Protein AF-0000000072409009 (afdb_homodimer)

Secondary structure (DSSP, 8-state):
-----EEEEEEE-TT--THHHHHHHHHHTT--GGGEEEEES-TT----HHHHHIIIII--TT-EEEES-GGGT-SSHHHHHHHHHHHHHTT-EEEETTSGGGG----TT-HHHHHHHHHHHHHHHHHHHHHHHHHHHHHHHHHHHHHHHTT---SS---PPPTTHHHHHHHHHTTSS-HHHHHHHHTS-HHHHHHHHH--/-----EEEEEEE-TT--THHHHHHHHHHTT--GGGEEEEES-TT----HHHHHIIIII--TT-EEEES-GGGT-SSHHHHHHHHHHHHHTT-EEEETTSGGGG----TT-HHHHHHHHHHHHHHHHHHHHHHHHHHHHHHHHHHHHHHHTT---SS---PPPTTHHHHHHHHHTTSS-HHHHHHHHTS-HHHHHHHHH--

Structure (mmCIF, N/CA/C/O backbone):
data_AF-0000000072409009-model_v1
#
loop_
_entity.id
_entity.type
_entity.pdbx_description
1 polymer Transposase
#
loop_
_atom_site.group_PDB
_atom_site.id
_atom_site.type_symbol
_atom_site.label_atom_id
_atom_site.label_alt_id
_atom_site.label_comp_id
_atom_site.label_asym_id
_atom_site.label_entity_id
_atom_site.label_seq_id
_atom_site.pdbx_PDB_ins_code
_atom_site.Cartn_x
_atom_site.Cartn_y
_atom_site.Cartn_z
_atom_site.occupancy
_atom_site.B_iso_or_equiv
_atom_site.auth_seq_id
_atom_site.auth_comp_id
_atom_site.auth_asym_id
_atom_site.auth_atom_id
_atom_site.pdbx_PDB_model_num
ATOM 1 N N . MET A 1 1 ? -21.953 -31.859 -5.184 1 42.34 1 MET A N 1
ATOM 2 C CA . MET A 1 1 ? -20.906 -30.953 -5.625 1 42.34 1 MET A CA 1
ATOM 3 C C . MET A 1 1 ? -21.172 -29.531 -5.164 1 42.34 1 MET A C 1
ATOM 5 O O . MET A 1 1 ? -22.156 -28.922 -5.57 1 42.34 1 MET A O 1
ATOM 9 N N . SER A 1 2 ? -21.016 -29.062 -3.92 1 52.38 2 SER A N 1
ATOM 10 C CA . SER A 1 2 ? -21.609 -27.969 -3.17 1 52.38 2 SER A CA 1
ATOM 11 C C . SER A 1 2 ? -21.453 -26.641 -3.904 1 52.38 2 SER A C 1
ATOM 13 O O . SER A 1 2 ? -20.375 -26.344 -4.434 1 52.38 2 SER A O 1
ATOM 15 N N . ASP A 1 3 ? -22.516 -26.094 -4.559 1 74.88 3 ASP A N 1
ATOM 16 C CA . ASP A 1 3 ? -22.688 -25.031 -5.535 1 74.88 3 ASP A CA 1
ATOM 17 C C . ASP A 1 3 ? -22.062 -23.734 -5.035 1 74.88 3 ASP A C 1
ATOM 19 O O . ASP A 1 3 ? -22.469 -23.188 -4.012 1 74.88 3 ASP A O 1
ATOM 23 N N . THR A 1 4 ? -20.766 -23.547 -5.309 1 89.56 4 THR A N 1
ATOM 24 C CA . THR A 1 4 ? -20.094 -22.297 -4.984 1 89.56 4 THR A CA 1
ATOM 25 C C . THR A 1 4 ? -20.734 -21.125 -5.719 1 89.56 4 THR A C 1
ATOM 27 O O . THR A 1 4 ? -21.219 -21.281 -6.844 1 89.56 4 THR A O 1
ATOM 30 N N . ARG A 1 5 ? -21.016 -20.047 -4.957 1 95.44 5 ARG A N 1
ATOM 31 C CA . ARG A 1 5 ? -21.672 -18.875 -5.508 1 95.44 5 ARG A CA 1
ATOM 32 C C . ARG A 1 5 ? -20.719 -17.672 -5.539 1 95.44 5 ARG A C 1
ATOM 34 O O . ARG A 1 5 ? -19.719 -17.656 -4.82 1 95.44 5 ARG A O 1
ATOM 41 N N . THR A 1 6 ? -21.047 -16.781 -6.484 1 97.19 6 THR A N 1
ATOM 42 C CA . THR A 1 6 ? -20.312 -15.516 -6.574 1 97.19 6 THR A CA 1
ATOM 43 C C . THR A 1 6 ? -21.188 -14.352 -6.121 1 97.19 6 THR A C 1
ATOM 45 O O . THR A 1 6 ? -22.328 -14.211 -6.57 1 97.19 6 THR A O 1
ATOM 48 N N . TYR A 1 7 ? -20.703 -13.602 -5.215 1 98.31 7 TYR A N 1
ATOM 49 C CA . TYR A 1 7 ? -21.375 -12.398 -4.734 1 98.31 7 TYR A CA 1
ATOM 50 C C . TYR A 1 7 ? -20.531 -11.156 -5.035 1 98.31 7 TYR A C 1
ATOM 52 O O . TYR A 1 7 ? -19.328 -11.258 -5.281 1 98.31 7 TYR A O 1
ATOM 60 N N . TYR A 1 8 ? -21.188 -10.023 -5.059 1 98.56 8 TYR A N 1
ATOM 61 C CA . TYR A 1 8 ? -20.562 -8.734 -5.379 1 98.56 8 TYR A CA 1
ATOM 62 C C . TYR A 1 8 ? -20.844 -7.711 -4.289 1 98.56 8 TYR A C 1
ATOM 64 O O . TYR A 1 8 ? -21.969 -7.633 -3.777 1 98.56 8 TYR A O 1
ATOM 72 N N . TYR A 1 9 ? -19.844 -6.98 -3.949 1 97.88 9 TYR A N 1
ATOM 73 C CA . TYR A 1 9 ? -20.016 -5.965 -2.916 1 97.88 9 TYR A CA 1
ATOM 74 C C . TYR A 1 9 ? -19.625 -4.586 -3.432 1 97.88 9 TYR A C 1
ATOM 76 O O . TYR A 1 9 ? -18.516 -4.406 -3.945 1 97.88 9 TYR A O 1
ATOM 84 N N . ALA A 1 10 ? -20.531 -3.637 -3.309 1 96.5 10 ALA A N 1
ATOM 85 C CA . ALA A 1 10 ? -20.312 -2.244 -3.684 1 96.5 10 ALA A CA 1
ATOM 86 C C . ALA A 1 10 ? -20.547 -1.311 -2.498 1 96.5 10 ALA A C 1
ATOM 88 O O . ALA A 1 10 ? -21.469 -1.511 -1.716 1 96.5 10 ALA A O 1
ATOM 89 N N . ARG A 1 11 ? -19.594 -0.348 -2.379 1 94.12 11 ARG A N 1
ATOM 90 C CA . ARG A 1 11 ? -19.719 0.631 -1.304 1 94.12 11 ARG A CA 1
ATOM 91 C C . ARG A 1 11 ? -19.484 2.045 -1.82 1 94.12 11 ARG A C 1
ATOM 93 O O . ARG A 1 11 ? -18.594 2.27 -2.637 1 94.12 11 ARG A O 1
ATOM 100 N N . VAL A 1 12 ? -20.297 2.963 -1.394 1 89.88 12 VAL A N 1
ATOM 101 C CA . VAL A 1 12 ? -20.078 4.375 -1.694 1 89.88 12 VAL A CA 1
ATOM 102 C C . VAL A 1 12 ? -20.297 5.211 -0.433 1 89.88 12 VAL A C 1
ATOM 104 O O . VAL A 1 12 ? -20.922 4.758 0.521 1 89.88 12 VAL A O 1
ATOM 107 N N . SER A 1 13 ? -19.531 6.262 -0.473 1 82.19 13 SER A N 1
ATOM 108 C CA . SER A 1 13 ? -19.797 7.191 0.623 1 82.19 13 SER A CA 1
ATOM 109 C C . SER A 1 13 ? -21.188 7.82 0.489 1 82.19 13 SER A C 1
ATOM 111 O O . SER A 1 13 ? -21.797 7.762 -0.579 1 82.19 13 SER A O 1
ATOM 113 N N . SER A 1 14 ? -21.703 8.328 1.546 1 70 14 SER A N 1
ATOM 114 C CA . SER A 1 14 ? -23.016 8.945 1.565 1 70 14 SER A CA 1
ATOM 115 C C . SER A 1 14 ? -23.125 10.07 0.542 1 70 14 SER A C 1
ATOM 117 O O . SER A 1 14 ? -24.203 10.352 0.022 1 70 14 SER A O 1
ATOM 119 N N . ARG A 1 15 ? -21.984 10.602 0.215 1 66.62 15 ARG A N 1
ATOM 120 C CA . ARG A 1 15 ? -22.047 11.766 -0.664 1 66.62 15 ARG A CA 1
ATOM 121 C C . ARG A 1 15 ? -21.625 11.406 -2.084 1 66.62 15 ARG A C 1
ATOM 123 O O . ARG A 1 15 ? -21.703 12.234 -2.992 1 66.62 15 ARG A O 1
ATOM 130 N N . ASP A 1 16 ? -21.219 10.203 -2.246 1 64.38 16 ASP A N 1
ATOM 131 C CA . ASP A 1 16 ? -20.578 9.812 -3.5 1 64.38 16 ASP A CA 1
ATOM 132 C C . ASP A 1 16 ? -21.562 9.07 -4.406 1 64.38 16 ASP A C 1
ATOM 134 O O . ASP A 1 16 ? -22.344 8.242 -3.936 1 64.38 16 ASP A O 1
ATOM 138 N N . GLN A 1 17 ? -21.625 9.5 -5.652 1 63.03 17 GLN A N 1
ATOM 139 C CA . GLN A 1 17 ? -22.531 8.945 -6.656 1 63.03 17 GLN A CA 1
ATOM 140 C C . GLN A 1 17 ? -21.844 7.84 -7.457 1 63.03 17 GLN A C 1
ATOM 142 O O . GLN A 1 17 ? -22.406 7.344 -8.438 1 63.03 17 GLN A O 1
ATOM 147 N N . ASN A 1 18 ? -20.828 7.332 -6.973 1 77.38 18 ASN A N 1
ATOM 148 C CA . ASN A 1 18 ? -20.047 6.414 -7.785 1 77.38 18 ASN A CA 1
ATOM 149 C C . ASN A 1 18 ? -20.547 4.977 -7.656 1 77.38 18 ASN A C 1
ATOM 151 O O . ASN A 1 18 ? -19.875 4.039 -8.086 1 77.38 18 ASN A O 1
ATOM 155 N N . LEU A 1 19 ? -21.781 4.797 -7.234 1 87.88 19 LEU A N 1
ATOM 156 C CA . LEU A 1 19 ? -22.297 3.441 -7.078 1 87.88 19 LEU A CA 1
ATOM 157 C C . LEU A 1 19 ? -22.625 2.826 -8.438 1 87.88 19 LEU A C 1
ATOM 159 O O . LEU A 1 19 ? -22.391 1.639 -8.656 1 87.88 19 LEU A O 1
ATOM 163 N N . ALA A 1 20 ? -23.109 3.615 -9.336 1 89.88 20 ALA A N 1
ATOM 164 C CA . ALA A 1 20 ? -23.562 3.16 -10.648 1 89.88 20 ALA A CA 1
ATOM 165 C C . ALA A 1 20 ? -22.422 2.508 -11.422 1 89.88 20 ALA A C 1
ATOM 167 O O . ALA A 1 20 ? -22.609 1.483 -12.078 1 89.88 20 ALA A O 1
ATOM 168 N N . ARG A 1 21 ? -21.312 3.066 -11.352 1 91.69 21 ARG A N 1
ATOM 169 C CA . ARG A 1 21 ? -20.141 2.537 -12.062 1 91.69 21 ARG A CA 1
ATOM 170 C C . ARG A 1 21 ? -19.766 1.156 -11.539 1 91.69 21 ARG A C 1
ATOM 172 O O . ARG A 1 21 ? -19.406 0.268 -12.312 1 91.69 21 ARG A O 1
ATOM 179 N N . GLN A 1 22 ? -19.859 0.946 -10.258 1 95.62 22 GLN A N 1
ATOM 180 C CA . GLN A 1 22 ? -19.547 -0.35 -9.664 1 95.62 22 GLN A CA 1
ATOM 181 C C . GLN A 1 22 ? -20.562 -1.409 -10.102 1 95.62 22 GLN A C 1
ATOM 183 O O . GLN A 1 22 ? -20.172 -2.516 -10.484 1 95.62 22 GLN A O 1
ATOM 188 N N . LEU A 1 23 ? -21.812 -0.995 -10.109 1 95.38 23 LEU A N 1
ATOM 189 C CA . LEU A 1 23 ? -22.875 -1.921 -10.477 1 95.38 23 LEU A CA 1
ATOM 190 C C . LEU A 1 23 ? -22.75 -2.336 -11.938 1 95.38 23 LEU A C 1
ATOM 192 O O . LEU A 1 23 ? -22.938 -3.508 -12.273 1 95.38 23 LEU A O 1
ATOM 196 N N . GLU A 1 24 ? -22.438 -1.396 -12.734 1 95.06 24 GLU A N 1
ATOM 197 C CA . GLU A 1 24 ? -22.266 -1.69 -14.156 1 95.06 24 GLU A CA 1
ATOM 198 C C . GLU A 1 24 ? -21.109 -2.662 -14.375 1 95.06 24 GLU A C 1
ATOM 200 O O . GLU A 1 24 ? -21.203 -3.584 -15.188 1 95.06 24 GLU A O 1
ATOM 205 N N . ALA A 1 25 ? -20.047 -2.441 -13.695 1 96.12 25 ALA A N 1
ATOM 206 C CA . ALA A 1 25 ? -18.891 -3.328 -13.797 1 96.12 25 ALA A CA 1
ATOM 207 C C . ALA A 1 25 ? -19.25 -4.758 -13.406 1 96.12 25 ALA A C 1
ATOM 209 O O . ALA A 1 25 ? -18.797 -5.715 -14.031 1 96.12 25 ALA A O 1
ATOM 210 N N . PHE A 1 26 ? -20.109 -4.895 -12.375 1 97.81 26 PHE A N 1
ATOM 211 C CA . PHE A 1 26 ? -20.516 -6.211 -11.914 1 97.81 26 PHE A CA 1
ATOM 212 C C . PHE A 1 26 ? -21.438 -6.875 -12.93 1 97.81 26 PHE A C 1
ATOM 214 O O . PHE A 1 26 ? -21.344 -8.078 -13.172 1 97.81 26 PHE A O 1
ATOM 221 N N . ARG A 1 27 ? -22.281 -6.105 -13.516 1 96.44 27 ARG A N 1
ATOM 222 C CA . ARG A 1 27 ? -23.203 -6.633 -14.516 1 96.44 27 ARG A CA 1
ATOM 223 C C . ARG A 1 27 ? -22.453 -7.203 -15.711 1 96.44 27 ARG A C 1
ATOM 225 O O . ARG A 1 27 ? -22.828 -8.234 -16.266 1 96.44 27 ARG A O 1
ATOM 232 N N . VAL A 1 28 ? -21.422 -6.516 -16.109 1 96.44 28 VAL A N 1
ATOM 233 C CA . VAL A 1 28 ? -20.594 -6.965 -17.219 1 96.44 28 VAL A CA 1
ATOM 234 C C . VAL A 1 28 ? -20 -8.336 -16.906 1 96.44 28 VAL A C 1
ATOM 236 O O . VAL A 1 28 ? -19.812 -9.156 -17.812 1 96.44 28 VAL A O 1
ATOM 239 N N . LEU A 1 29 ? -19.844 -8.586 -15.617 1 96.31 29 LEU A N 1
ATOM 240 C CA . LEU A 1 29 ? -19.281 -9.859 -15.188 1 96.31 29 LEU A CA 1
ATOM 241 C C . LEU A 1 29 ? -20.375 -10.914 -15.047 1 96.31 29 LEU A C 1
ATOM 243 O O . LEU A 1 29 ? -20.094 -12.055 -14.68 1 96.31 29 LEU A O 1
ATOM 247 N N . GLY A 1 30 ? -21.625 -10.5 -15.211 1 95.94 30 GLY A N 1
ATOM 248 C CA . GLY A 1 30 ? -22.719 -11.453 -15.18 1 95.94 30 GLY A CA 1
ATOM 249 C C . GLY A 1 30 ? -23.469 -11.461 -13.859 1 95.94 30 GLY A C 1
ATOM 250 O O . GLY A 1 30 ? -24.219 -12.391 -13.578 1 95.94 30 GLY A O 1
ATOM 251 N N . ALA A 1 31 ? -23.188 -10.492 -13.086 1 96.62 31 ALA A N 1
ATOM 252 C CA . ALA A 1 31 ? -23.844 -10.438 -11.781 1 96.62 31 ALA A CA 1
ATOM 253 C C . ALA A 1 31 ? -25.344 -10.211 -11.922 1 96.62 31 ALA A C 1
ATOM 255 O O . ALA A 1 31 ? -25.781 -9.406 -12.75 1 96.62 31 ALA A O 1
ATOM 256 N N . ASP A 1 32 ? -26.125 -10.883 -11.133 1 94.75 32 ASP A N 1
ATOM 257 C CA . ASP A 1 32 ? -27.547 -10.562 -11.008 1 94.75 32 ASP A CA 1
ATOM 258 C C . ASP A 1 32 ? -27.797 -9.672 -9.789 1 94.75 32 ASP A C 1
ATOM 260 O O . ASP A 1 32 ? -26.984 -9.609 -8.875 1 94.75 32 ASP A O 1
ATOM 264 N N . GLU A 1 33 ? -28.891 -9.07 -9.797 1 92.56 33 GLU A N 1
ATOM 265 C CA . GLU A 1 33 ? -29.219 -8.094 -8.766 1 92.56 33 GLU A CA 1
ATOM 266 C C . GLU A 1 33 ? -29.219 -8.727 -7.379 1 92.56 33 GLU A C 1
ATOM 268 O O . GLU A 1 33 ? -28.828 -8.094 -6.398 1 92.56 33 GLU A O 1
ATOM 273 N N . ARG A 1 34 ? -29.594 -9.938 -7.309 1 94.12 34 ARG A N 1
ATOM 274 C CA . ARG A 1 34 ? -29.719 -10.617 -6.023 1 94.12 34 ARG A CA 1
ATOM 275 C C . ARG A 1 34 ? -28.359 -10.961 -5.449 1 94.12 34 ARG A C 1
ATOM 277 O O . ARG A 1 34 ? -28.219 -11.172 -4.242 1 94.12 34 ARG A O 1
ATOM 284 N N . SER A 1 35 ? -27.375 -10.961 -6.273 1 97.06 35 SER A N 1
ATOM 285 C CA . SER A 1 35 ? -26.047 -11.344 -5.832 1 97.06 35 SER A CA 1
ATOM 286 C C . SER A 1 35 ? -25.203 -10.117 -5.48 1 97.06 35 SER A C 1
ATOM 288 O O . SER A 1 35 ? -24.062 -10.242 -5.039 1 97.06 35 SER A O 1
ATOM 290 N N . ILE A 1 36 ? -25.766 -8.961 -5.695 1 97.81 36 ILE A N 1
ATOM 291 C CA . ILE A 1 36 ? -25.047 -7.723 -5.422 1 97.81 36 ILE A CA 1
ATOM 292 C C . ILE A 1 36 ? -25.484 -7.156 -4.074 1 97.81 36 ILE A C 1
ATOM 294 O O . ILE A 1 36 ? -26.672 -6.926 -3.848 1 97.81 36 ILE A O 1
ATOM 298 N N . ILE A 1 37 ? -24.578 -6.969 -3.172 1 97.5 37 ILE A N 1
ATOM 299 C CA . ILE A 1 37 ? -24.812 -6.355 -1.867 1 97.5 37 ILE A CA 1
ATOM 300 C C . ILE A 1 37 ? -24.172 -4.965 -1.832 1 97.5 37 ILE A C 1
ATOM 302 O O . ILE A 1 37 ? -23.031 -4.785 -2.26 1 97.5 37 ILE A O 1
ATOM 306 N N . THR A 1 38 ? -24.875 -3.965 -1.331 1 95.19 38 THR A N 1
ATOM 307 C CA . THR A 1 38 ? -24.406 -2.586 -1.374 1 95.19 38 THR A CA 1
ATOM 308 C C . THR A 1 38 ? -24.469 -1.948 0.012 1 95.19 38 THR A C 1
ATOM 310 O O . THR A 1 38 ? -25.266 -2.365 0.857 1 95.19 38 THR A O 1
ATOM 313 N N . ASP A 1 39 ? -23.531 -1.019 0.25 1 94.81 39 ASP A N 1
ATOM 314 C CA . ASP A 1 39 ? -23.562 -0.147 1.421 1 94.81 39 ASP A CA 1
ATOM 315 C C . ASP A 1 39 ? -23.297 1.306 1.03 1 94.81 39 ASP A C 1
ATOM 317 O O . ASP A 1 39 ? -22.5 1.579 0.128 1 94.81 39 ASP A O 1
ATOM 321 N N . ARG A 1 40 ? -24 2.178 1.682 1 91.25 40 ARG A N 1
ATOM 322 C CA . ARG A 1 40 ? -23.734 3.609 1.575 1 91.25 40 ARG A CA 1
ATOM 323 C C . ARG A 1 40 ? -23.141 4.152 2.869 1 91.25 40 ARG A C 1
ATOM 325 O O . ARG A 1 40 ? -23.844 4.738 3.688 1 91.25 40 ARG A O 1
ATOM 332 N N . GLU A 1 41 ? -21.891 3.879 3.062 1 87.12 41 GLU A N 1
ATOM 333 C CA . GLU A 1 41 ? -21.156 4.215 4.277 1 87.12 41 GLU A CA 1
ATOM 334 C C . GLU A 1 41 ? -19.719 4.613 3.965 1 87.12 41 GLU A C 1
ATOM 336 O O . GLU A 1 41 ? -19.203 4.293 2.895 1 87.12 41 GLU A O 1
ATOM 341 N N . SER A 1 42 ? -19.141 5.301 4.906 1 81.69 42 SER A N 1
ATOM 342 C CA . SER A 1 42 ? -17.75 5.691 4.754 1 81.69 42 SER A CA 1
ATOM 343 C C . SER A 1 42 ? -16.828 4.477 4.824 1 81.69 42 SER A C 1
ATOM 345 O O . SER A 1 42 ? -17.156 3.473 5.457 1 81.69 42 SER A O 1
ATOM 347 N N . GLY A 1 43 ? -15.68 4.566 4.18 1 78.81 43 GLY A N 1
ATOM 348 C CA . GLY A 1 43 ? -14.68 3.514 4.195 1 78.81 43 GLY A CA 1
ATOM 349 C C . GLY A 1 43 ? -13.992 3.363 5.539 1 78.81 43 GLY A C 1
ATOM 350 O O . GLY A 1 43 ? -13.266 2.393 5.766 1 78.81 43 GLY A O 1
ATOM 351 N N . LYS A 1 44 ? -14.227 4.281 6.383 1 80.94 44 LYS A N 1
ATOM 352 C CA . LYS A 1 44 ? -13.656 4.203 7.723 1 80.94 44 LYS A CA 1
ATOM 353 C C . LYS A 1 44 ? -14.477 3.279 8.617 1 80.94 44 LYS A C 1
ATOM 355 O O . LYS A 1 44 ? -13.969 2.73 9.594 1 80.94 44 LYS A O 1
ATOM 360 N N . ASP A 1 45 ? -15.711 3.096 8.242 1 80.94 45 ASP A N 1
ATOM 361 C CA . ASP A 1 45 ? -16.641 2.289 9.031 1 80.94 45 ASP A CA 1
ATOM 362 C C . ASP A 1 45 ? -16.703 0.855 8.508 1 80.94 45 ASP A C 1
ATOM 364 O O . ASP A 1 45 ? -17.047 0.624 7.352 1 80.94 45 ASP A O 1
ATOM 368 N N . LEU A 1 46 ? -16.375 -0.15 9.359 1 85.75 46 LEU A N 1
ATOM 369 C CA . LEU A 1 46 ? -16.422 -1.54 8.922 1 85.75 46 LEU A CA 1
ATOM 370 C C . LEU A 1 46 ? -17.75 -2.188 9.336 1 85.75 46 LEU A C 1
ATOM 372 O O . LEU A 1 46 ? -18.078 -3.281 8.883 1 85.75 46 LEU A O 1
ATOM 376 N N . ASN A 1 47 ? -18.406 -1.502 10.188 1 90.38 47 ASN A N 1
ATOM 377 C CA . ASN A 1 47 ? -19.703 -2.023 10.617 1 90.38 47 ASN A CA 1
ATOM 378 C C . ASN A 1 47 ? -20.828 -1.558 9.703 1 90.38 47 ASN A C 1
ATOM 380 O O . ASN A 1 47 ? -21.688 -0.781 10.117 1 90.38 47 ASN A O 1
ATOM 384 N N . ARG A 1 48 ? -20.906 -2.094 8.586 1 94.19 48 ARG A N 1
ATOM 385 C CA . ARG A 1 48 ? -21.891 -1.782 7.551 1 94.19 48 ARG A CA 1
ATOM 386 C C . ARG A 1 48 ? -22.875 -2.928 7.371 1 94.19 48 ARG A C 1
ATOM 388 O O . ARG A 1 48 ? -22.484 -4.09 7.27 1 94.19 48 ARG A O 1
ATOM 395 N N . PRO A 1 49 ? -24.109 -2.668 7.281 1 94.62 49 PRO A N 1
ATOM 396 C CA . PRO A 1 49 ? -25.125 -3.721 7.273 1 94.62 49 PRO A CA 1
ATOM 397 C C . PRO A 1 49 ? -24.938 -4.727 6.141 1 94.62 49 PRO A C 1
ATOM 399 O O . PRO A 1 49 ? -24.953 -5.938 6.375 1 94.62 49 PRO A O 1
ATOM 402 N N . GLY A 1 50 ? -24.781 -4.262 4.938 1 96.12 50 GLY A N 1
ATOM 403 C CA . GLY A 1 50 ? -24.594 -5.156 3.805 1 96.12 50 GLY A CA 1
ATOM 404 C C . GLY A 1 50 ? -23.344 -6.004 3.918 1 96.12 50 GLY A C 1
ATOM 405 O O . GLY A 1 50 ? -23.375 -7.215 3.688 1 96.12 50 GLY A O 1
ATOM 406 N N . TYR A 1 51 ? -22.281 -5.406 4.285 1 97.31 51 TYR A N 1
ATOM 407 C CA . 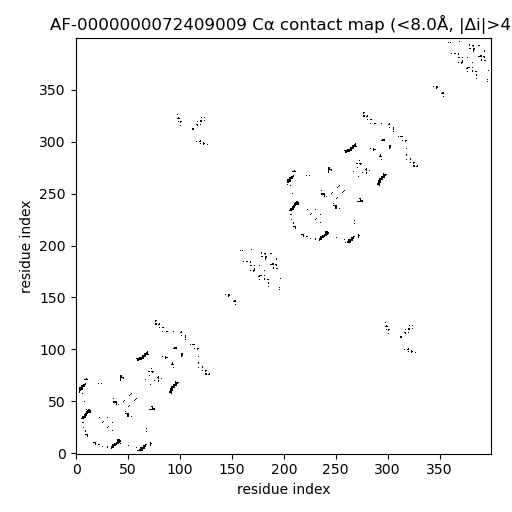TYR A 1 51 ? -21.016 -6.094 4.434 1 97.31 51 TYR A CA 1
ATOM 408 C C . TYR A 1 51 ? -21.062 -7.125 5.551 1 97.31 51 TYR A C 1
ATOM 410 O O . TYR A 1 51 ? -20.594 -8.25 5.395 1 97.31 51 TYR A O 1
ATOM 418 N N . MET A 1 52 ? -21.672 -6.738 6.656 1 96.56 52 MET A N 1
ATOM 419 C CA . MET A 1 52 ? -21.812 -7.656 7.781 1 96.56 52 MET A CA 1
ATOM 420 C C . MET A 1 52 ? -22.703 -8.836 7.41 1 96.56 52 MET A C 1
ATOM 422 O O . MET A 1 52 ? -22.453 -9.969 7.82 1 96.56 52 MET A O 1
ATOM 426 N N . ALA A 1 53 ? -23.797 -8.594 6.688 1 96.81 53 ALA A N 1
ATOM 427 C CA . ALA A 1 53 ? -24.672 -9.68 6.219 1 96.81 53 ALA A CA 1
ATOM 428 C C . ALA A 1 53 ? -23.891 -10.656 5.34 1 96.81 53 ALA A C 1
ATOM 430 O O . ALA A 1 53 ? -24.078 -11.867 5.445 1 96.81 53 ALA A O 1
ATOM 431 N N . LEU A 1 54 ? -23.047 -10.086 4.477 1 97 54 LEU A N 1
ATOM 432 C CA . LEU A 1 54 ? -22.203 -10.914 3.615 1 97 54 LEU A CA 1
ATOM 433 C C . LEU A 1 54 ? -21.328 -11.836 4.441 1 97 54 LEU A C 1
ATOM 435 O O . LEU A 1 54 ? -21.312 -13.055 4.223 1 97 54 LEU A O 1
ATOM 439 N N . LYS A 1 55 ? -20.625 -11.312 5.367 1 96.62 55 LYS A N 1
ATOM 440 C CA . LYS A 1 55 ? -19.625 -12.047 6.148 1 96.62 55 LYS A CA 1
ATOM 441 C C . LYS A 1 55 ? -20.297 -13.055 7.078 1 96.62 55 LYS A C 1
ATOM 443 O O . LYS A 1 55 ? -19.828 -14.188 7.211 1 96.62 55 LYS A O 1
ATOM 448 N N . ASN A 1 56 ? -21.422 -12.688 7.656 1 95.75 56 ASN A N 1
ATOM 449 C CA . ASN A 1 56 ? -21.969 -13.461 8.766 1 95.75 56 ASN A CA 1
ATOM 450 C C . ASN A 1 56 ? -23.047 -14.43 8.297 1 95.75 56 ASN A C 1
ATOM 452 O O . ASN A 1 56 ? -23.328 -15.422 8.969 1 95.75 56 ASN A O 1
ATOM 456 N N . THR A 1 57 ? -23.672 -14.125 7.152 1 95.81 57 THR A N 1
ATOM 457 C CA . THR A 1 57 ? -24.875 -14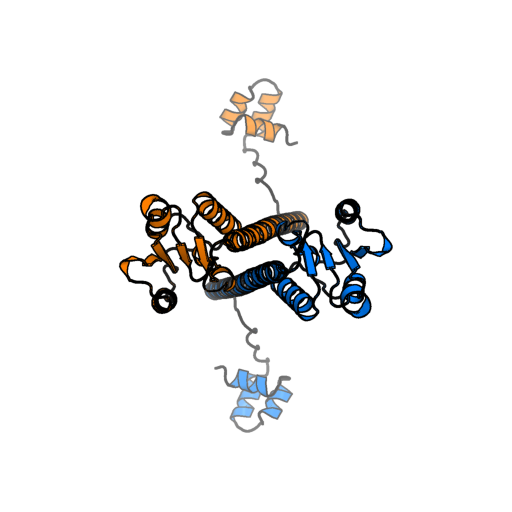.891 6.848 1 95.81 57 THR A CA 1
ATOM 458 C C . THR A 1 57 ? -24.812 -15.445 5.426 1 95.81 57 THR A C 1
ATOM 460 O O . THR A 1 57 ? -25.297 -16.547 5.164 1 95.81 57 THR A O 1
ATOM 463 N N . ILE A 1 58 ? -24.219 -14.789 4.52 1 96.75 58 ILE A N 1
ATOM 464 C CA . ILE A 1 58 ? -24.406 -15.086 3.104 1 96.75 58 ILE A CA 1
ATOM 465 C C . ILE A 1 58 ? -23.281 -15.969 2.596 1 96.75 58 ILE A C 1
ATOM 467 O O . ILE A 1 58 ? -23.516 -17.047 2.047 1 96.75 58 ILE A O 1
ATOM 471 N N . LEU A 1 59 ? -22.078 -15.555 2.828 1 97.69 59 LEU A N 1
ATOM 472 C CA . LEU A 1 59 ? -20.922 -16.234 2.258 1 97.69 59 LEU A CA 1
ATOM 473 C C . LEU A 1 59 ? -20.688 -17.578 2.932 1 97.69 59 LEU A C 1
ATOM 475 O O . LEU A 1 59 ? -20.828 -17.703 4.148 1 97.69 59 LEU A O 1
ATOM 479 N N . ARG A 1 60 ? -20.297 -18.547 2.135 1 97.06 60 ARG A N 1
ATOM 480 C CA . ARG A 1 60 ? -19.922 -19.891 2.572 1 97.06 60 ARG A CA 1
ATOM 481 C C . ARG A 1 60 ? -18.562 -20.297 2.012 1 97.06 60 ARG A C 1
ATOM 483 O O . ARG A 1 60 ? -18.125 -19.75 1 1 97.06 60 ARG A O 1
ATOM 490 N N . PRO A 1 61 ? -17.938 -21.25 2.762 1 96.19 61 PRO A N 1
ATOM 491 C CA . PRO A 1 61 ? -16.672 -21.719 2.215 1 96.19 61 PRO A CA 1
ATOM 492 C C . PRO A 1 61 ? -16.766 -22.141 0.75 1 96.19 61 PRO A C 1
ATOM 494 O O . PRO A 1 61 ? -17.703 -22.844 0.371 1 96.19 61 PRO A O 1
ATOM 497 N N . GLY A 1 62 ? -15.859 -21.641 -0.011 1 93.69 62 GLY A N 1
ATOM 498 C CA . GLY A 1 62 ? -15.852 -21.969 -1.429 1 93.69 62 GLY A CA 1
ATOM 499 C C . GLY A 1 62 ? -16.438 -20.875 -2.293 1 93.69 62 GLY A C 1
ATOM 500 O O . GLY A 1 62 ? -16.234 -20.859 -3.51 1 93.69 62 GLY A O 1
ATOM 501 N N . ASP A 1 63 ? -17.188 -19.906 -1.708 1 96.94 63 ASP A N 1
ATOM 502 C CA . ASP A 1 63 ? -17.797 -18.797 -2.445 1 96.94 63 ASP A CA 1
ATOM 503 C C . ASP A 1 63 ? -16.734 -17.797 -2.891 1 96.94 63 ASP A C 1
ATOM 505 O O . ASP A 1 63 ? -15.594 -17.828 -2.424 1 96.94 63 ASP A O 1
ATOM 509 N N . THR A 1 64 ? -17.125 -16.953 -3.883 1 96.56 64 THR A N 1
ATOM 510 C CA . THR A 1 64 ? -16.281 -15.867 -4.387 1 96.56 64 THR A CA 1
ATOM 511 C C . THR A 1 64 ? -16.922 -14.516 -4.109 1 96.56 64 THR A C 1
ATOM 513 O O . THR A 1 64 ? -18.141 -14.344 -4.289 1 96.56 64 THR A O 1
ATOM 516 N N . LEU A 1 65 ? -16.188 -13.656 -3.592 1 98.12 65 LEU A N 1
ATOM 517 C CA . LEU A 1 65 ? -16.594 -12.266 -3.434 1 98.12 65 LEU A CA 1
ATOM 518 C C . LEU A 1 65 ? -15.836 -11.359 -4.402 1 98.12 65 LEU A C 1
ATOM 520 O O . LEU A 1 65 ? -14.609 -11.43 -4.488 1 98.12 65 LE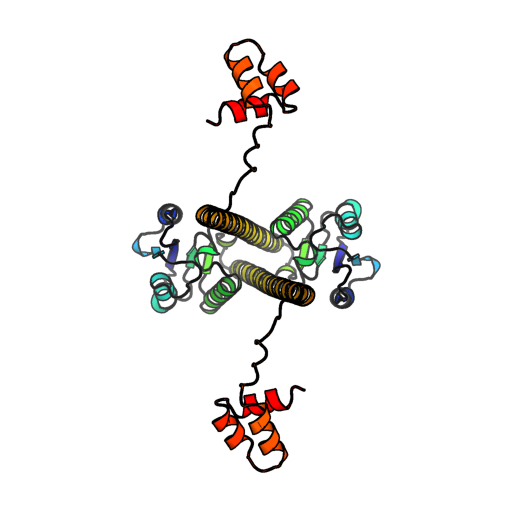U A O 1
ATOM 524 N N . VAL A 1 66 ? -16.594 -10.539 -5.125 1 98.38 66 VAL A N 1
ATOM 525 C CA . VAL A 1 66 ? -16.016 -9.617 -6.09 1 98.38 66 VAL A CA 1
ATOM 526 C C . VAL A 1 66 ? -16.203 -8.172 -5.613 1 98.38 66 VAL A C 1
ATOM 528 O O . VAL A 1 66 ? -17.312 -7.785 -5.227 1 98.38 66 VAL A O 1
ATOM 531 N N . ILE A 1 67 ? -15.164 -7.426 -5.625 1 97.88 67 ILE A N 1
ATOM 532 C CA . ILE A 1 67 ? -15.211 -5.988 -5.363 1 97.88 67 ILE A CA 1
ATOM 533 C C . ILE A 1 67 ? -14.5 -5.238 -6.484 1 97.88 67 ILE A C 1
ATOM 535 O O . ILE A 1 67 ? -13.75 -5.832 -7.258 1 97.88 67 ILE A O 1
ATOM 539 N N . THR A 1 68 ? -14.766 -3.939 -6.559 1 96.31 68 THR A N 1
ATOM 540 C CA . THR A 1 68 ? -14.141 -3.184 -7.645 1 96.31 68 THR A CA 1
ATOM 541 C C . THR A 1 68 ? -12.711 -2.791 -7.281 1 96.31 68 THR A C 1
ATOM 543 O O . THR A 1 68 ? -11.852 -2.688 -8.156 1 96.31 68 THR A O 1
ATOM 546 N N . SER A 1 69 ? -12.523 -2.508 -5.938 1 95.5 69 SER A N 1
ATOM 547 C CA . SER A 1 69 ? -11.227 -2.082 -5.43 1 95.5 69 SER A CA 1
ATOM 548 C C . SER A 1 69 ? -11.102 -2.34 -3.932 1 95.5 69 SER A C 1
ATOM 550 O O . SER A 1 69 ? -12.109 -2.516 -3.244 1 95.5 69 SER A O 1
ATOM 552 N N . LEU A 1 70 ? -9.883 -2.385 -3.451 1 94.88 70 LEU A N 1
ATOM 553 C CA . LEU A 1 70 ? -9.625 -2.68 -2.045 1 94.88 70 LEU A CA 1
ATOM 554 C C . LEU A 1 70 ? -10.25 -1.619 -1.146 1 94.88 70 LEU A C 1
ATOM 556 O O . LEU A 1 70 ? -10.711 -1.927 -0.042 1 94.88 70 LEU A O 1
ATOM 560 N N . ASP A 1 71 ? -10.289 -0.426 -1.66 1 91.31 71 ASP A N 1
ATOM 561 C CA . ASP A 1 71 ? -10.812 0.661 -0.839 1 91.31 71 ASP A CA 1
ATOM 562 C C . ASP A 1 71 ? -12.32 0.506 -0.618 1 91.31 71 ASP A C 1
ATOM 564 O O . ASP A 1 71 ? -12.898 1.193 0.223 1 91.31 71 ASP A O 1
ATOM 568 N N . ARG A 1 72 ? -12.945 -0.395 -1.315 1 93.31 72 ARG A N 1
ATOM 569 C CA . ARG A 1 72 ? -14.344 -0.699 -1.038 1 93.31 72 ARG A CA 1
ATOM 570 C C . ARG A 1 72 ? -14.492 -1.43 0.292 1 93.31 72 ARG A C 1
ATOM 572 O O . ARG A 1 72 ? -15.562 -1.404 0.905 1 93.31 72 ARG A O 1
ATOM 579 N N . LEU A 1 73 ? -13.461 -2.049 0.748 1 94.62 73 LEU A N 1
ATOM 580 C CA . LEU A 1 73 ? -13.469 -2.709 2.049 1 94.62 73 LEU A CA 1
ATOM 581 C C . LEU A 1 73 ? -13.156 -1.72 3.164 1 94.62 73 LEU A C 1
ATOM 583 O O . LEU A 1 73 ? -13.836 -1.699 4.191 1 94.62 73 LEU A O 1
ATOM 587 N N . SER A 1 74 ? -12.078 -0.94 2.932 1 92.56 74 SER A N 1
ATOM 588 C CA . SER A 1 74 ? -11.656 0.032 3.936 1 92.56 74 SER A CA 1
ATOM 589 C C . SER A 1 74 ? -10.656 1.023 3.357 1 92.56 74 SER A C 1
ATOM 591 O O . SER A 1 74 ? -9.953 0.712 2.396 1 92.56 74 SER A O 1
ATOM 593 N N . ARG A 1 75 ? -10.586 2.18 3.941 1 86.38 75 ARG A N 1
ATOM 594 C CA . ARG A 1 75 ? -9.555 3.152 3.588 1 86.38 75 ARG A CA 1
ATOM 595 C C . ARG A 1 75 ? -8.25 2.857 4.316 1 86.38 75 ARG A C 1
ATOM 597 O O . ARG A 1 75 ? -7.191 3.365 3.936 1 86.38 75 ARG A O 1
ATOM 604 N N . ARG A 1 76 ? -8.367 2.057 5.367 1 90.56 76 ARG A N 1
ATOM 605 C CA . ARG A 1 76 ? -7.191 1.726 6.172 1 90.56 76 ARG A CA 1
ATOM 606 C C . ARG A 1 76 ? -6.586 0.395 5.738 1 90.56 76 ARG A C 1
ATOM 608 O O . ARG A 1 76 ? -7.277 -0.625 5.703 1 90.56 76 ARG A O 1
ATOM 615 N N . LYS A 1 77 ? -5.277 0.463 5.539 1 92.75 77 LYS A N 1
ATOM 616 C CA . LYS A 1 77 ? -4.574 -0.721 5.055 1 92.75 77 LYS A CA 1
ATOM 617 C C . LYS A 1 77 ? -4.652 -1.859 6.066 1 92.75 77 LYS A C 1
ATOM 619 O O . LYS A 1 77 ? -4.84 -3.02 5.691 1 92.75 77 LYS A O 1
ATOM 624 N N . ALA A 1 78 ? -4.484 -1.531 7.332 1 92.56 78 ALA A N 1
ATOM 625 C CA . ALA A 1 78 ? -4.543 -2.539 8.391 1 92.56 78 ALA A CA 1
ATOM 626 C C . ALA A 1 78 ? -5.902 -3.236 8.406 1 92.56 78 ALA A C 1
ATOM 628 O O . ALA A 1 78 ? -5.98 -4.449 8.609 1 92.56 78 ALA A O 1
ATOM 629 N N . ASP A 1 79 ? -6.914 -2.477 8.227 1 94.69 79 ASP A N 1
ATOM 630 C CA . ASP A 1 79 ? -8.258 -3.045 8.18 1 94.69 79 ASP A CA 1
ATOM 631 C C . ASP A 1 79 ? -8.422 -3.969 6.973 1 94.69 79 ASP A C 1
ATOM 633 O O . ASP A 1 79 ? -8.984 -5.059 7.09 1 94.69 79 ASP A O 1
ATOM 637 N N . ILE A 1 80 ? -7.953 -3.539 5.812 1 96.12 80 ILE A N 1
ATOM 638 C CA . ILE A 1 80 ? -8.039 -4.348 4.602 1 96.12 80 ILE A CA 1
ATOM 639 C C . ILE A 1 80 ? -7.316 -5.68 4.82 1 96.12 80 ILE A C 1
ATOM 641 O O . ILE A 1 80 ? -7.844 -6.738 4.477 1 96.12 80 ILE A O 1
ATOM 645 N N . GLU A 1 81 ? -6.137 -5.598 5.367 1 95.5 81 GLU A N 1
ATOM 646 C CA . GLU A 1 81 ? -5.363 -6.801 5.664 1 95.5 81 GLU A CA 1
ATOM 647 C C . GLU A 1 81 ? -6.16 -7.77 6.535 1 95.5 81 GLU A C 1
ATOM 649 O O . GLU A 1 81 ? -6.223 -8.961 6.246 1 95.5 81 GLU A O 1
ATOM 654 N N . THR A 1 82 ? -6.758 -7.242 7.574 1 95.69 82 THR A N 1
ATOM 655 C CA . THR A 1 82 ? -7.555 -8.047 8.492 1 95.69 82 THR A CA 1
ATOM 656 C C . THR A 1 82 ? -8.703 -8.727 7.758 1 95.69 82 THR A C 1
ATOM 658 O O . THR A 1 82 ? -8.969 -9.914 7.965 1 95.69 82 THR A O 1
ATOM 661 N N . GLU A 1 83 ? -9.367 -7.992 6.906 1 96.69 83 GLU A N 1
ATOM 662 C CA . GLU A 1 83 ? -10.477 -8.547 6.133 1 96.69 83 GLU A CA 1
ATOM 663 C C . GLU A 1 83 ? -9.992 -9.648 5.191 1 96.69 83 GLU A C 1
ATOM 665 O O . GLU A 1 83 ? -10.633 -10.688 5.062 1 96.69 83 GLU A O 1
ATOM 670 N N . LEU A 1 84 ? -8.898 -9.414 4.531 1 96.88 84 LEU A N 1
ATOM 671 C CA . LEU A 1 84 ? -8.359 -10.406 3.604 1 96.88 84 LEU A CA 1
ATOM 672 C C . LEU A 1 84 ? -7.98 -11.688 4.34 1 96.88 84 LEU A C 1
ATOM 674 O O . LEU A 1 84 ? -8.203 -12.789 3.832 1 96.88 84 LEU A O 1
ATOM 678 N N . LEU A 1 85 ? -7.383 -11.523 5.488 1 96.56 85 LEU A N 1
ATOM 679 C CA . LEU A 1 85 ? -7.051 -12.68 6.312 1 96.56 85 LEU A CA 1
ATOM 680 C C . LEU A 1 85 ? -8.305 -13.453 6.699 1 96.56 85 LEU A C 1
ATOM 682 O O . LEU A 1 85 ? -8.32 -14.688 6.668 1 96.56 85 LEU A O 1
ATOM 686 N N . TRP A 1 86 ? -9.312 -12.734 7.066 1 96.81 86 TRP A N 1
ATOM 687 C CA . TRP A 1 86 ? -10.586 -13.359 7.418 1 96.81 86 TRP A CA 1
ATOM 688 C C . TRP A 1 86 ? -11.133 -14.172 6.246 1 96.81 86 TRP A C 1
ATOM 690 O O . TRP A 1 86 ? -11.516 -15.328 6.414 1 96.81 86 TRP A O 1
ATOM 700 N N . PHE A 1 87 ? -11.172 -13.609 5 1 97.12 87 PHE A N 1
ATOM 701 C CA . PHE A 1 87 ? -11.664 -14.305 3.816 1 97.12 87 PHE A CA 1
ATOM 702 C C . PHE A 1 87 ? -10.867 -15.578 3.564 1 97.12 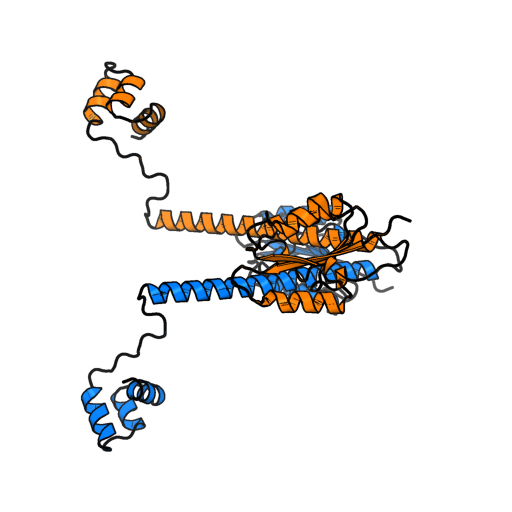87 PHE A C 1
ATOM 704 O O . PHE A 1 87 ? -11.438 -16.625 3.232 1 97.12 87 PHE A O 1
ATOM 711 N N . ARG A 1 88 ? -9.57 -15.438 3.689 1 95.69 88 ARG A N 1
ATOM 712 C CA . ARG A 1 88 ? -8.711 -16.609 3.508 1 95.69 88 ARG A CA 1
ATOM 713 C C . ARG A 1 88 ? -9.062 -17.703 4.5 1 95.69 88 ARG A C 1
ATOM 715 O O . ARG A 1 88 ? -9.219 -18.875 4.117 1 95.69 88 ARG A O 1
ATOM 722 N N . GLU A 1 89 ? -9.211 -17.359 5.766 1 96.19 89 GLU A N 1
ATOM 723 C CA . GLU A 1 89 ? -9.531 -18.312 6.82 1 96.19 89 GLU A CA 1
ATOM 724 C C . GLU A 1 89 ? -10.883 -18.969 6.582 1 96.19 89 GLU A C 1
ATOM 726 O O . GLU A 1 89 ? -11.086 -20.141 6.938 1 96.19 89 GLU A O 1
ATOM 731 N N . GLN A 1 90 ? -11.789 -18.297 6 1 96.5 90 GLN A N 1
ATOM 732 C CA . GLN A 1 90 ? -13.141 -18.797 5.738 1 96.5 90 GLN A CA 1
ATOM 733 C C . GLN A 1 90 ? -13.211 -19.484 4.375 1 96.5 90 GLN A C 1
ATOM 735 O O . GLN A 1 90 ? -14.281 -19.906 3.947 1 96.5 90 GLN A O 1
ATOM 740 N N . HIS A 1 91 ? -12.117 -19.516 3.693 1 95 91 HIS A N 1
ATOM 741 C CA . HIS A 1 91 ? -12.016 -20.141 2.381 1 95 91 HIS A CA 1
ATOM 742 C C . HIS A 1 91 ? -12.914 -19.453 1.365 1 95 91 HIS A C 1
ATOM 744 O O . HIS A 1 91 ? -13.625 -20.109 0.607 1 95 91 HIS A O 1
ATOM 750 N N . ILE A 1 92 ? -12.945 -18.156 1.414 1 96.25 92 ILE A N 1
ATOM 751 C CA . ILE A 1 92 ? -13.648 -17.328 0.446 1 96.25 92 ILE A CA 1
ATOM 752 C C . ILE A 1 92 ? -12.648 -16.734 -0.55 1 96.25 92 ILE A C 1
ATOM 754 O O . ILE A 1 92 ? -11.633 -16.156 -0.154 1 96.25 92 ILE A O 1
ATOM 758 N N . ARG A 1 93 ? -12.898 -16.891 -1.801 1 94.94 93 ARG A N 1
ATOM 759 C CA . ARG A 1 93 ? -12.047 -16.297 -2.826 1 94.94 93 ARG A CA 1
ATOM 760 C C . ARG A 1 93 ? -12.422 -14.836 -3.062 1 94.94 93 ARG A C 1
ATOM 762 O O . ARG A 1 93 ? -13.602 -14.508 -3.229 1 94.94 93 ARG A O 1
ATOM 769 N N . LEU A 1 94 ? -11.453 -14.031 -3.037 1 96.69 94 LEU A N 1
ATOM 770 C CA . LEU A 1 94 ? -11.672 -12.617 -3.297 1 96.69 94 LEU A CA 1
ATOM 771 C C . LEU A 1 94 ? -11.148 -12.227 -4.676 1 96.69 94 LEU A C 1
ATOM 773 O O . LEU A 1 94 ? -9.992 -12.5 -5.004 1 96.69 94 LEU A O 1
ATOM 777 N N . LYS A 1 95 ? -12 -11.656 -5.457 1 97.25 95 LYS A N 1
ATOM 778 C CA . LYS A 1 95 ? -11.641 -11.078 -6.75 1 97.25 95 LYS A CA 1
ATOM 779 C C . LYS A 1 95 ? -11.812 -9.562 -6.746 1 97.25 95 LYS A C 1
ATOM 781 O O . LYS A 1 95 ? -12.812 -9.055 -6.23 1 97.25 95 LYS A O 1
ATOM 786 N N . ILE A 1 96 ? -10.844 -8.93 -7.27 1 97.69 96 ILE A N 1
ATOM 787 C CA . ILE A 1 96 ? -10.82 -7.469 -7.242 1 97.69 96 ILE A CA 1
ATOM 788 C C . ILE A 1 96 ? -10.648 -6.93 -8.664 1 97.69 96 ILE A C 1
ATOM 790 O O . ILE A 1 96 ? -9.633 -7.184 -9.305 1 97.69 96 ILE A O 1
ATOM 794 N N . LEU A 1 97 ? -11.508 -6.125 -9.156 1 96.75 97 LEU A N 1
ATOM 795 C CA . LEU A 1 97 ? -11.555 -5.719 -10.562 1 96.75 97 LEU A CA 1
ATOM 796 C C . LEU A 1 97 ? -10.312 -4.914 -10.93 1 96.75 97 LEU A C 1
ATOM 798 O O . LEU A 1 97 ? -9.75 -5.09 -12.016 1 96.75 97 LEU A O 1
ATOM 802 N N . ASP A 1 98 ? -9.82 -4.09 -10 1 95.19 98 ASP A N 1
ATOM 803 C CA . ASP A 1 98 ? -8.688 -3.24 -10.359 1 95.19 98 ASP A CA 1
ATOM 804 C C . ASP A 1 98 ? -7.363 -3.943 -10.078 1 95.19 98 ASP A C 1
ATOM 806 O O . ASP A 1 98 ? -6.297 -3.334 -10.18 1 95.19 98 ASP A O 1
ATOM 810 N N . LEU A 1 99 ? -7.418 -5.141 -9.656 1 96.44 99 LEU A N 1
ATOM 811 C CA . LEU A 1 99 ? -6.289 -6.059 -9.57 1 96.44 99 LEU A CA 1
ATOM 812 C C . LEU A 1 99 ? -6.508 -7.273 -10.469 1 96.44 99 LEU A C 1
ATOM 814 O O . LEU A 1 99 ? -6.832 -8.359 -9.977 1 96.44 99 LEU A O 1
ATOM 818 N N . PRO A 1 100 ? -6.25 -7.133 -11.688 1 94.56 100 PRO A N 1
ATOM 819 C CA . PRO A 1 100 ? -6.625 -8.133 -12.695 1 94.56 100 PRO A CA 1
ATOM 820 C C . PRO A 1 100 ? -6.059 -9.516 -12.391 1 94.56 100 PRO A C 1
ATOM 822 O O . PRO A 1 100 ? -6.672 -10.523 -12.734 1 94.56 100 PRO A O 1
ATOM 825 N N . THR A 1 101 ? -4.938 -9.555 -11.758 1 93.75 101 THR A N 1
ATOM 826 C CA . THR A 1 101 ? -4.34 -10.844 -11.43 1 93.75 101 THR A CA 1
ATOM 827 C C . THR A 1 101 ? -5.273 -11.664 -10.547 1 93.75 101 THR A C 1
ATOM 829 O O . THR A 1 101 ? -5.305 -12.898 -10.641 1 93.75 101 THR A O 1
ATOM 832 N N . THR A 1 102 ? -6.07 -11.047 -9.742 1 94.88 102 THR A N 1
ATOM 833 C CA . THR A 1 102 ? -7 -11.742 -8.859 1 94.88 102 THR A CA 1
ATOM 834 C C . THR A 1 102 ? -8.188 -12.297 -9.648 1 94.88 102 THR A C 1
ATOM 836 O O . THR A 1 102 ? -8.914 -13.156 -9.156 1 94.88 102 THR A O 1
ATOM 839 N N . MET A 1 103 ? -8.359 -11.789 -10.867 1 94.69 103 MET A N 1
ATOM 840 C CA . MET A 1 103 ? -9.516 -12.156 -11.68 1 94.69 103 MET A CA 1
ATOM 841 C C . MET A 1 103 ? -9.227 -13.422 -12.477 1 94.69 103 MET A C 1
ATOM 843 O O . MET A 1 103 ? -10.141 -14 -13.086 1 94.69 103 MET A O 1
ATOM 847 N N . THR A 1 104 ? -8.031 -13.859 -12.414 1 91.25 104 THR A N 1
ATOM 848 C CA . THR A 1 104 ? -7.613 -15.008 -13.203 1 91.25 104 THR A CA 1
ATOM 849 C C . THR A 1 104 ? -8.18 -16.297 -12.617 1 91.25 104 THR A C 1
ATOM 851 O O . THR A 1 104 ? -8.148 -16.5 -11.406 1 91.25 104 THR A O 1
ATOM 854 N N . ASP A 1 105 ? -8.719 -17.078 -13.469 1 88.62 105 ASP A N 1
ATOM 855 C CA . ASP A 1 105 ? -9.133 -18.422 -13.07 1 88.62 105 ASP A CA 1
ATOM 856 C C . ASP A 1 105 ? -8.031 -19.438 -13.336 1 88.62 105 ASP A C 1
ATOM 858 O O . ASP A 1 105 ? -7.297 -19.328 -14.32 1 88.62 105 ASP A O 1
ATOM 862 N N . PHE A 1 106 ? -7.914 -20.297 -12.477 1 85.62 106 PHE A N 1
ATOM 863 C CA . PHE A 1 106 ? -6.871 -21.312 -12.602 1 85.62 106 PHE A CA 1
ATOM 864 C C . PHE A 1 106 ? -7.477 -22.688 -12.805 1 85.62 106 PHE A C 1
ATOM 866 O O . PHE A 1 106 ? -8.539 -23 -12.273 1 85.62 106 PHE A O 1
ATOM 873 N N . PRO A 1 107 ? -6.809 -23.484 -13.703 1 84.75 107 PRO A N 1
ATOM 874 C CA . PRO A 1 107 ? -7.301 -24.859 -13.906 1 84.75 107 PRO A CA 1
ATOM 875 C C . PRO A 1 107 ? -7.219 -25.703 -12.641 1 84.75 107 PRO A C 1
ATOM 877 O O . PRO A 1 107 ? -6.551 -25.328 -11.672 1 84.75 107 PRO A O 1
ATOM 880 N N . ALA A 1 108 ? -8.031 -26.797 -12.734 1 84 108 ALA A N 1
ATOM 881 C CA . ALA A 1 108 ? -8.031 -27.734 -11.609 1 84 108 ALA A CA 1
ATOM 882 C C . ALA A 1 108 ? -6.617 -28.172 -11.266 1 84 108 ALA A C 1
ATOM 884 O O . ALA A 1 108 ? -5.812 -28.469 -12.156 1 84 108 ALA A O 1
ATOM 885 N N . GLY A 1 109 ? -6.242 -28.125 -10.023 1 85 109 GLY A N 1
ATOM 886 C CA . GLY A 1 109 ? -4.918 -28.516 -9.57 1 85 109 GLY A CA 1
ATOM 887 C C . GLY A 1 109 ? -3.975 -27.344 -9.383 1 85 109 GLY A C 1
ATOM 888 O O . GLY A 1 109 ? -2.891 -27.5 -8.812 1 85 109 GLY A O 1
ATOM 889 N N . GLN A 1 110 ? -4.371 -26.156 -9.852 1 85.81 110 GLN A N 1
ATOM 890 C CA . GLN A 1 110 ? -3.506 -24.984 -9.734 1 85.81 110 GLN A CA 1
ATOM 891 C C . GLN A 1 110 ? -4.145 -23.906 -8.859 1 85.81 110 GLN A C 1
ATOM 893 O O . GLN A 1 110 ? -3.818 -22.719 -8.977 1 85.81 110 GLN A O 1
ATOM 898 N N . GLU A 1 111 ? -5.035 -24.391 -8.016 1 86.06 111 GLU A N 1
ATOM 899 C CA . GLU A 1 111 ? -5.758 -23.484 -7.137 1 86.06 111 GLU A CA 1
ATOM 900 C C . GLU A 1 111 ? -4.812 -22.812 -6.141 1 86.06 111 GLU A C 1
ATOM 902 O O . GLU A 1 111 ? -5.094 -21.719 -5.637 1 86.06 111 GLU A O 1
ATOM 907 N N . TRP A 1 112 ? -3.668 -23.453 -5.961 1 87.69 112 TRP A N 1
ATOM 908 C CA . TRP A 1 112 ? -2.678 -22.938 -5.016 1 87.69 112 TRP A CA 1
ATOM 909 C C . TRP A 1 112 ? -2.113 -21.609 -5.484 1 87.69 112 TRP A C 1
ATOM 911 O O . TRP A 1 112 ? -1.605 -20.828 -4.68 1 87.69 112 TRP A O 1
ATOM 921 N N . VAL A 1 113 ? -2.236 -21.328 -6.734 1 89.81 113 VAL A N 1
ATOM 922 C CA . VAL A 1 113 ? -1.739 -20.062 -7.277 1 89.81 113 VAL A CA 1
ATOM 923 C C . VAL A 1 113 ? -2.615 -18.906 -6.793 1 89.81 113 VAL A C 1
ATOM 925 O O . VAL A 1 113 ? -2.109 -17.828 -6.469 1 89.81 113 VAL A O 1
ATOM 928 N N . ALA A 1 114 ? -3.898 -19.172 -6.734 1 89.31 114 ALA A N 1
ATOM 929 C CA . ALA A 1 114 ? -4.82 -18.172 -6.207 1 89.31 114 ALA A CA 1
ATOM 930 C C . ALA A 1 114 ? -4.508 -17.844 -4.75 1 89.31 114 ALA A C 1
ATOM 932 O O . ALA A 1 114 ? -4.574 -16.688 -4.332 1 89.31 114 ALA A O 1
ATOM 933 N N . ASP A 1 115 ? -4.152 -18.844 -4.055 1 90.19 115 ASP A N 1
ATOM 934 C CA . ASP A 1 115 ? -3.773 -18.656 -2.656 1 90.19 115 ASP A CA 1
ATOM 935 C C . ASP A 1 115 ? -2.512 -17.797 -2.537 1 90.19 115 ASP A C 1
ATOM 937 O O . ASP A 1 115 ? -2.412 -16.953 -1.647 1 90.19 115 ASP A O 1
ATOM 941 N N . MET A 1 116 ? -1.642 -18.047 -3.398 1 90.5 116 MET A N 1
ATOM 942 C CA . MET A 1 116 ? -0.4 -17.281 -3.398 1 90.5 116 MET A CA 1
ATOM 943 C C . MET A 1 116 ? -0.668 -15.812 -3.717 1 90.5 116 MET A C 1
ATOM 945 O O . MET A 1 116 ? -0.076 -14.922 -3.105 1 90.5 116 MET A O 1
ATOM 949 N N . VAL A 1 117 ? -1.549 -15.609 -4.637 1 92.31 117 VAL A N 1
ATOM 950 C CA . VAL A 1 117 ? -1.932 -14.258 -5.012 1 92.31 117 VAL A CA 1
ATOM 951 C C . VAL A 1 117 ? -2.525 -13.531 -3.805 1 92.31 117 VAL A C 1
ATOM 953 O O . VAL A 1 117 ? -2.133 -12.406 -3.494 1 92.31 117 VAL A O 1
ATOM 956 N N . ASN A 1 118 ? -3.377 -14.18 -3.119 1 91.88 118 ASN A N 1
ATOM 957 C CA . ASN A 1 118 ? -3.984 -13.609 -1.924 1 91.88 118 ASN A CA 1
ATOM 958 C C . ASN A 1 118 ? -2.945 -13.344 -0.838 1 91.88 118 ASN A C 1
ATOM 960 O O . ASN A 1 118 ? -2.988 -12.312 -0.17 1 91.88 118 ASN A O 1
ATOM 964 N N . ASN A 1 119 ? -2.08 -14.234 -0.718 1 93.19 119 ASN A N 1
ATOM 965 C CA . ASN A 1 119 ? -1.042 -14.086 0.296 1 93.19 119 ASN A CA 1
ATOM 966 C C . ASN A 1 119 ? -0.174 -12.859 0.034 1 93.19 119 ASN A C 1
ATOM 968 O O . ASN A 1 119 ? 0.16 -12.117 0.962 1 93.19 119 ASN A O 1
ATOM 972 N N . ILE A 1 120 ? 0.141 -12.703 -1.204 1 94.81 120 ILE A N 1
ATOM 973 C CA . ILE A 1 120 ? 1.025 -11.586 -1.527 1 94.81 120 ILE A CA 1
ATOM 974 C C . ILE A 1 120 ? 0.306 -10.266 -1.265 1 94.81 120 ILE A C 1
ATOM 976 O O . ILE A 1 120 ? 0.915 -9.305 -0.788 1 94.81 120 ILE A O 1
ATOM 980 N N . ILE A 1 121 ? -0.943 -10.195 -1.563 1 96.19 121 ILE A N 1
ATOM 981 C CA . ILE A 1 121 ? -1.706 -8.984 -1.288 1 96.19 121 ILE A CA 1
ATOM 982 C C . ILE A 1 121 ? -1.669 -8.68 0.207 1 96.19 121 ILE A C 1
ATOM 984 O O . ILE A 1 121 ? -1.382 -7.551 0.61 1 96.19 121 ILE A O 1
ATOM 988 N N . ILE A 1 122 ? -1.883 -9.688 1.006 1 95.44 122 ILE A N 1
ATOM 989 C CA . ILE A 1 122 ? -1.896 -9.547 2.459 1 95.44 122 ILE A CA 1
ATOM 990 C C . ILE A 1 122 ? -0.521 -9.094 2.945 1 95.44 122 ILE A C 1
ATOM 992 O O . ILE A 1 122 ? -0.417 -8.18 3.764 1 95.44 122 ILE A O 1
ATOM 996 N N . GLU A 1 123 ? 0.489 -9.711 2.449 1 95.5 123 GLU A N 1
ATOM 997 C CA . GLU A 1 123 ? 1.855 -9.383 2.84 1 95.5 123 GLU A CA 1
ATOM 998 C C . GLU A 1 123 ? 2.188 -7.93 2.492 1 95.5 123 GLU A C 1
ATOM 1000 O O . GLU A 1 123 ? 2.746 -7.203 3.314 1 95.5 123 GLU A O 1
ATOM 1005 N N . VAL A 1 124 ? 1.85 -7.551 1.302 1 95.75 124 VAL A N 1
ATOM 1006 C CA . VAL A 1 124 ? 2.148 -6.199 0.849 1 95.75 124 VAL A CA 1
ATOM 1007 C C . VAL A 1 124 ? 1.39 -5.188 1.706 1 95.75 124 VAL A C 1
ATOM 1009 O O . VAL A 1 124 ? 1.974 -4.219 2.201 1 95.75 124 VAL A O 1
ATOM 1012 N N . LEU A 1 125 ? 0.137 -5.438 1.885 1 94.56 125 LEU A N 1
ATOM 1013 C CA . LEU A 1 125 ? -0.673 -4.551 2.713 1 94.56 125 LEU A CA 1
ATOM 1014 C C . LEU A 1 125 ? -0.127 -4.488 4.137 1 94.56 125 LEU A C 1
ATOM 1016 O O . LEU A 1 125 ? -0.071 -3.412 4.734 1 94.56 125 LEU A O 1
ATOM 1020 N N . GLY A 1 126 ? 0.221 -5.641 4.66 1 93 126 GLY A N 1
ATOM 1021 C CA . GLY A 1 126 ? 0.77 -5.688 6.008 1 93 126 GLY A CA 1
ATOM 1022 C C . GLY A 1 126 ? 2.029 -4.855 6.168 1 93 126 GLY A C 1
ATOM 1023 O O . GLY A 1 126 ? 2.154 -4.086 7.121 1 93 126 GLY A O 1
ATOM 1024 N N . THR A 1 127 ? 2.922 -4.977 5.254 1 92.38 127 THR A N 1
ATOM 1025 C CA . THR A 1 127 ? 4.172 -4.227 5.312 1 92.38 127 THR A CA 1
ATOM 1026 C C . THR A 1 127 ? 3.914 -2.732 5.137 1 92.38 127 THR A C 1
ATOM 1028 O O . THR A 1 127 ? 4.527 -1.906 5.812 1 92.38 127 THR A O 1
ATOM 1031 N N . MET A 1 128 ? 3.016 -2.416 4.238 1 91.69 128 MET A N 1
ATOM 1032 C CA . MET A 1 128 ? 2.686 -1.012 4.004 1 91.69 128 MET A CA 1
ATOM 1033 C C . MET A 1 128 ? 2.055 -0.39 5.246 1 91.69 128 MET A C 1
ATOM 1035 O O . MET A 1 128 ? 2.342 0.76 5.582 1 91.69 128 MET A O 1
ATOM 1039 N N . ALA A 1 129 ? 1.137 -1.105 5.84 1 90.56 129 ALA A N 1
ATOM 1040 C CA . ALA A 1 129 ? 0.5 -0.625 7.062 1 90.56 129 ALA A CA 1
ATOM 1041 C C . ALA A 1 129 ? 1.533 -0.378 8.156 1 90.56 129 ALA A C 1
ATOM 1043 O O . ALA A 1 129 ? 1.467 0.629 8.867 1 90.56 129 ALA A O 1
ATOM 1044 N N . GLU A 1 130 ? 2.42 -1.27 8.297 1 91.12 130 GLU A N 1
ATOM 1045 C CA . GLU A 1 130 ? 3.482 -1.129 9.289 1 91.12 130 GLU A CA 1
ATOM 1046 C C . GLU A 1 130 ? 4.352 0.09 8.992 1 91.12 130 GLU A C 1
ATOM 1048 O O . GLU A 1 130 ? 4.676 0.86 9.898 1 91.12 130 GLU A O 1
ATOM 1053 N N . GLN A 1 131 ? 4.715 0.311 7.785 1 87.56 131 GLN A N 1
ATOM 1054 C CA . GLN A 1 131 ? 5.531 1.452 7.383 1 87.56 131 GLN A CA 1
ATOM 1055 C C . GLN A 1 131 ? 4.797 2.768 7.633 1 87.56 131 GLN A C 1
ATOM 1057 O O . GLN A 1 131 ? 5.406 3.758 8.039 1 87.56 131 GLN A O 1
ATOM 1062 N N . GLU A 1 132 ? 3.582 2.74 7.32 1 87.81 132 GLU A N 1
ATOM 1063 C CA . GLU A 1 132 ? 2.764 3.922 7.574 1 87.81 132 GLU A CA 1
ATOM 1064 C C . GLU A 1 132 ? 2.725 4.258 9.062 1 87.81 132 GLU A C 1
ATOM 1066 O O . GLU A 1 132 ? 2.834 5.426 9.445 1 87.81 132 GLU A O 1
ATOM 1071 N N . ARG A 1 133 ? 2.561 3.291 9.852 1 89.19 133 ARG A N 1
ATOM 1072 C CA . ARG A 1 133 ? 2.547 3.488 11.297 1 89.19 133 ARG A CA 1
ATOM 1073 C C . ARG A 1 133 ? 3.871 4.066 11.781 1 89.19 133 ARG A C 1
ATOM 1075 O O . ARG A 1 133 ? 3.887 5.004 12.586 1 89.19 133 ARG A O 1
ATOM 1082 N N . LEU A 1 134 ? 4.934 3.508 11.297 1 86.5 134 LEU A N 1
ATOM 1083 C CA . LEU A 1 134 ? 6.266 3.961 11.688 1 86.5 134 LEU A CA 1
ATOM 1084 C C . LEU A 1 134 ? 6.496 5.406 11.25 1 86.5 134 LEU A C 1
ATOM 1086 O O . LEU A 1 134 ? 7.031 6.211 12.023 1 86.5 134 LEU A O 1
ATOM 1090 N N . ARG A 1 135 ? 6.066 5.707 10.102 1 84.69 135 ARG A N 1
ATOM 1091 C CA . ARG A 1 135 ? 6.223 7.062 9.578 1 84.69 135 ARG A CA 1
ATOM 1092 C C . ARG A 1 135 ? 5.383 8.055 10.383 1 84.69 135 ARG A C 1
ATOM 1094 O O . ARG A 1 135 ? 5.844 9.156 10.688 1 84.69 135 ARG A O 1
ATOM 1101 N N . THR A 1 136 ? 4.191 7.652 10.656 1 88.81 136 THR A N 1
ATOM 1102 C CA . THR A 1 136 ? 3.301 8.5 11.438 1 88.81 136 THR A CA 1
ATOM 1103 C C . THR A 1 136 ? 3.883 8.766 12.828 1 88.81 136 THR A C 1
ATOM 1105 O O . THR A 1 136 ? 3.859 9.898 13.312 1 88.81 136 THR A O 1
ATOM 1108 N N . ARG A 1 137 ? 4.398 7.762 13.383 1 89.38 137 ARG A N 1
ATOM 1109 C CA . ARG A 1 137 ? 5.016 7.902 14.703 1 89.38 137 ARG A CA 1
ATOM 1110 C C . ARG A 1 137 ? 6.227 8.828 14.648 1 89.38 137 ARG A C 1
ATOM 1112 O O . ARG A 1 137 ? 6.422 9.656 15.531 1 89.38 137 ARG A O 1
ATOM 1119 N N . GLN A 1 138 ? 6.961 8.664 13.648 1 86 138 GLN A N 1
ATOM 1120 C CA . GLN A 1 138 ? 8.141 9.5 13.469 1 86 138 GLN A CA 1
ATOM 1121 C C . GLN A 1 138 ? 7.746 10.969 13.273 1 86 138 GLN A C 1
ATOM 1123 O O . GLN A 1 138 ? 8.352 11.859 13.867 1 86 138 GLN A O 1
ATOM 1128 N N . ARG A 1 139 ? 6.797 11.211 12.539 1 84.88 139 ARG A N 1
ATOM 1129 C CA . ARG A 1 139 ? 6.32 12.57 12.297 1 84.88 139 ARG A CA 1
ATOM 1130 C C . ARG A 1 139 ? 5.785 13.203 13.57 1 84.88 139 ARG A C 1
ATOM 1132 O O . ARG A 1 139 ? 6.012 14.391 13.828 1 84.88 139 ARG A O 1
ATOM 1139 N N . GLN A 1 140 ? 5.062 12.406 14.242 1 90.25 140 GLN A N 1
ATOM 1140 C CA . GLN A 1 140 ? 4.531 12.883 15.516 1 90.25 140 GLN A CA 1
ATOM 1141 C C . GLN A 1 140 ? 5.656 13.242 16.484 1 90.25 140 GLN A C 1
ATOM 1143 O O . GLN A 1 140 ? 5.609 14.289 17.125 1 90.25 140 GLN A O 1
ATOM 1148 N N . ALA A 1 141 ? 6.598 12.375 16.516 1 89.56 141 ALA A N 1
ATOM 1149 C CA . ALA A 1 141 ? 7.742 12.625 17.391 1 89.56 141 ALA A CA 1
ATOM 1150 C C . ALA A 1 141 ? 8.484 13.891 16.984 1 89.56 141 ALA A C 1
ATOM 1152 O O . ALA A 1 141 ? 8.883 14.688 17.828 1 89.56 141 ALA A O 1
ATOM 1153 N N . GLU A 1 142 ? 8.633 14.055 15.734 1 87.88 142 GLU A N 1
ATOM 1154 C CA . GLU A 1 142 ? 9.281 15.25 15.211 1 87.88 142 GLU A CA 1
ATOM 1155 C C . GLU A 1 142 ? 8.453 16.5 15.492 1 87.88 142 GLU A C 1
ATOM 1157 O O . GLU A 1 142 ? 9.008 17.562 15.805 1 87.88 142 GLU A O 1
ATOM 1162 N N . GLY A 1 143 ? 7.215 16.312 15.336 1 85.31 143 GLY A N 1
ATOM 1163 C CA . GLY A 1 143 ? 6.32 17.406 15.664 1 85.31 143 GLY A CA 1
ATOM 1164 C C . GLY A 1 143 ? 6.375 17.797 17.125 1 85.31 143 GLY A C 1
ATOM 1165 O O . GLY A 1 143 ? 6.398 18.984 17.453 1 85.31 143 GLY A O 1
ATOM 1166 N N . TYR A 1 144 ? 6.445 16.859 17.844 1 86.56 144 TYR A N 1
ATOM 1167 C CA . TYR A 1 144 ? 6.551 17.094 19.281 1 86.56 144 TYR A CA 1
ATOM 1168 C C . TYR A 1 144 ? 7.875 17.766 19.625 1 86.56 144 TYR A C 1
ATOM 1170 O O . TYR A 1 144 ? 7.91 18.719 20.422 1 86.56 144 TYR A O 1
ATOM 1178 N N . ALA A 1 145 ? 8.859 17.281 19.062 1 87.81 145 ALA A N 1
ATOM 1179 C CA . ALA A 1 145 ? 10.18 17.859 19.297 1 87.81 145 ALA A CA 1
ATOM 1180 C C . ALA A 1 145 ? 10.227 19.312 18.844 1 87.81 145 ALA A C 1
ATOM 1182 O O . ALA A 1 145 ? 10.797 20.156 19.531 1 87.81 145 ALA A O 1
ATOM 1183 N N . ALA A 1 146 ? 9.703 19.5 17.75 1 88.69 146 ALA A N 1
ATOM 1184 C CA . ALA A 1 146 ? 9.656 20.875 17.234 1 88.69 146 ALA A CA 1
ATOM 1185 C C . ALA A 1 146 ? 8.828 21.781 18.141 1 88.69 146 ALA A C 1
ATOM 1187 O O . ALA A 1 146 ? 9.203 22.922 18.391 1 88.69 146 ALA A O 1
ATOM 1188 N N . ALA A 1 147 ? 7.762 21.266 18.547 1 87.44 147 ALA A N 1
ATOM 1189 C CA . ALA A 1 147 ? 6.902 22.031 19.453 1 87.44 147 ALA A CA 1
ATOM 1190 C C . ALA A 1 147 ? 7.613 22.312 20.781 1 87.44 147 ALA A C 1
ATOM 1192 O O . ALA A 1 147 ? 7.527 23.422 21.312 1 87.44 147 ALA A O 1
ATOM 1193 N N . ARG A 1 148 ? 8.242 21.422 21.234 1 85.94 148 ARG A N 1
ATOM 1194 C CA . ARG A 1 148 ? 9.016 21.578 22.469 1 85.94 148 ARG A CA 1
ATOM 1195 C C . ARG A 1 148 ? 10.133 22.609 22.266 1 85.94 148 ARG A C 1
ATOM 1197 O O . ARG A 1 148 ? 10.359 23.453 23.141 1 85.94 148 ARG A O 1
ATOM 1204 N N . ALA A 1 149 ? 10.727 22.547 21.219 1 88.88 149 ALA A N 1
ATOM 1205 C CA . ALA A 1 149 ? 11.805 23.484 20.906 1 88.88 149 ALA A CA 1
ATOM 1206 C C . ALA A 1 149 ? 11.266 24.906 20.75 1 88.88 149 ALA A C 1
ATOM 1208 O O . ALA A 1 149 ? 11.961 25.875 21.078 1 88.88 149 ALA A O 1
ATOM 1209 N N . ALA A 1 150 ? 10.094 24.984 20.297 1 88 150 ALA A N 1
ATOM 1210 C CA . ALA A 1 150 ? 9.461 26.281 20.109 1 88 150 ALA A CA 1
ATOM 1211 C C . ALA A 1 150 ? 8.828 26.781 21.406 1 88 150 ALA A C 1
ATOM 1213 O O . ALA A 1 150 ? 8.266 27.875 21.453 1 88 150 ALA A O 1
ATOM 1214 N N . GLY A 1 151 ? 9 26.125 22.422 1 79.25 151 GLY A N 1
ATOM 1215 C CA . GLY A 1 151 ? 8.562 26.547 23.734 1 79.25 151 GLY A CA 1
ATOM 1216 C C . GLY A 1 151 ? 7.105 26.234 24.016 1 79.25 151 GLY A C 1
ATOM 1217 O O . GLY A 1 151 ? 6.504 26.781 24.938 1 79.25 151 GLY A O 1
ATOM 1218 N N . ARG A 1 152 ? 6.543 25.734 23.078 1 72.25 152 ARG A N 1
ATOM 1219 C CA . ARG A 1 152 ? 5.152 25.375 23.297 1 72.25 152 ARG A CA 1
ATOM 1220 C C . ARG A 1 152 ? 5.039 24.297 24.375 1 72.25 152 ARG A C 1
ATOM 1222 O O . ARG A 1 152 ? 5.902 23.438 24.5 1 72.25 152 ARG A O 1
ATOM 1229 N N . LYS A 1 153 ? 4.461 24.688 25.531 1 61.34 153 LYS A N 1
ATOM 1230 C CA . LYS A 1 153 ? 4.316 23.766 26.656 1 61.34 153 LYS A CA 1
ATOM 1231 C C . LYS A 1 153 ? 3.611 22.484 26.234 1 61.34 153 LYS A C 1
ATOM 1233 O O . LYS A 1 153 ? 2.484 22.531 25.734 1 61.34 153 LYS A O 1
ATOM 1238 N N . MET A 1 154 ? 4.414 21.453 25.766 1 64.38 154 MET A N 1
ATOM 1239 C CA . MET A 1 154 ? 3.861 20.156 25.375 1 64.38 154 MET A CA 1
ATOM 1240 C C . MET A 1 154 ? 3.824 19.203 26.562 1 64.38 154 MET A C 1
ATOM 1242 O O . MET A 1 154 ? 4.648 19.297 27.469 1 64.38 154 MET A O 1
ATOM 1246 N N . GLY A 1 155 ? 2.676 18.5 26.812 1 57.59 155 GLY A N 1
ATOM 1247 C CA . GLY A 1 155 ? 2.424 17.641 27.969 1 57.59 155 GLY A CA 1
ATOM 1248 C C . GLY A 1 155 ? 1.282 18.141 28.844 1 57.59 155 GLY A C 1
ATOM 1249 O O . GLY A 1 155 ? 0.651 19.156 28.531 1 57.59 155 GLY A O 1
ATOM 1250 N N . ARG A 1 156 ? 0.707 17.312 29.625 1 58.62 156 ARG A N 1
ATOM 1251 C CA . ARG A 1 156 ? -0.365 17.688 30.531 1 58.62 156 ARG A CA 1
ATOM 1252 C C . ARG A 1 156 ? -0.041 18.984 31.25 1 58.62 156 ARG A C 1
ATOM 1254 O O . ARG A 1 156 ? 1.064 19.172 31.766 1 58.62 156 ARG A O 1
ATOM 1261 N N . PRO A 1 157 ? -0.728 20 30.828 1 56.31 157 PRO A N 1
ATOM 1262 C CA . PRO A 1 157 ? -0.478 21.219 31.594 1 56.31 157 PRO A CA 1
ATOM 1263 C C . PRO A 1 157 ? -0.086 20.938 33.031 1 56.31 157 PRO A C 1
ATOM 1265 O O . PRO A 1 157 ? -0.565 19.969 33.625 1 56.31 157 PRO A O 1
ATOM 1268 N N . ARG A 1 158 ? 1.063 21.469 33.375 1 56.41 158 ARG A N 1
ATOM 1269 C CA . ARG A 1 158 ? 1.428 21.344 34.781 1 56.41 158 ARG A CA 1
ATOM 1270 C C . ARG A 1 158 ? 0.261 21.719 35.688 1 56.41 158 ARG A C 1
ATOM 1272 O O . ARG A 1 158 ? -0.483 22.656 35.375 1 56.41 158 ARG A O 1
ATOM 1279 N N . LEU A 1 159 ? -0.224 20.75 36.375 1 60.41 159 LEU A N 1
ATOM 1280 C CA . LEU A 1 159 ? -1.265 21.078 37.344 1 60.41 159 LEU A CA 1
ATOM 1281 C C . LEU A 1 159 ? -0.925 22.344 38.125 1 60.41 159 LEU A C 1
ATOM 1283 O O . LEU A 1 159 ? 0.186 22.484 38.625 1 60.41 159 LEU A O 1
ATOM 1287 N N . ALA A 1 160 ? -1.543 23.359 37.875 1 69.38 160 ALA A N 1
ATOM 1288 C CA . ALA A 1 160 ? -1.376 24.578 38.656 1 69.38 160 ALA A CA 1
ATOM 1289 C C . ALA A 1 160 ? -1.64 24.312 40.125 1 69.38 160 ALA A C 1
ATOM 1291 O O . ALA A 1 160 ? -2.516 23.516 40.469 1 69.38 160 ALA A O 1
ATOM 1292 N N . ARG A 1 161 ? -0.746 24.812 40.969 1 75.31 161 ARG A N 1
ATOM 1293 C CA . ARG A 1 161 ? -0.978 24.719 42.406 1 75.31 161 ARG A CA 1
ATOM 1294 C C . ARG A 1 161 ? -2.139 25.609 42.844 1 75.31 161 ARG A C 1
ATOM 1296 O O . ARG A 1 161 ? -2.199 26.781 42.469 1 75.31 161 ARG A O 1
ATOM 1303 N N . PRO A 1 162 ? -3.105 24.953 43.438 1 81.06 162 PRO A N 1
ATOM 1304 C CA . PRO A 1 162 ? -4.227 25.766 43.938 1 81.06 162 PRO A CA 1
ATOM 1305 C C . PRO A 1 162 ? -3.777 26.922 44.812 1 81.06 162 PRO A C 1
ATOM 1307 O O . PRO A 1 162 ? -2.668 26.906 45.344 1 81.06 162 PRO A O 1
ATOM 1310 N N . PRO A 1 163 ? -4.609 27.906 44.844 1 82.94 163 PRO A N 1
ATOM 1311 C CA . PRO A 1 163 ? -4.258 29.109 45.625 1 82.94 163 PRO A CA 1
ATOM 1312 C C . PRO A 1 163 ? -3.898 28.781 47.094 1 82.94 163 PRO A C 1
ATOM 1314 O O . PRO A 1 163 ? -3.014 29.422 47.656 1 82.94 163 PRO A O 1
ATOM 1317 N N . GLN A 1 164 ? -4.484 27.828 47.688 1 87.81 164 GLN A N 1
ATOM 1318 C CA . GLN A 1 164 ? -4.242 27.531 49.094 1 87.81 164 GLN A CA 1
ATOM 1319 C C . GLN A 1 164 ? -3.053 26.594 49.25 1 87.81 164 GLN A C 1
ATOM 1321 O O . GLN A 1 164 ? -2.773 26.125 50.375 1 87.81 164 GLN A O 1
ATOM 1326 N N . TRP A 1 165 ? -2.395 26.359 48.219 1 90.31 165 TRP A N 1
ATOM 1327 C CA . TRP A 1 165 ? -1.338 25.344 48.219 1 90.31 165 TRP A CA 1
ATOM 1328 C C . TRP A 1 165 ? -0.268 25.688 49.25 1 90.31 165 TRP A C 1
ATOM 1330 O O . TRP A 1 165 ? 0.127 24.828 50.062 1 90.31 165 TRP A O 1
ATOM 1340 N N . PRO A 1 166 ? 0.186 26.953 49.281 1 89.38 166 PRO A N 1
ATOM 1341 C CA . PRO A 1 166 ? 1.289 27.188 50.219 1 89.38 166 PRO A CA 1
ATOM 1342 C C . PRO A 1 166 ? 0.927 26.859 51.688 1 89.38 166 PRO A C 1
ATOM 1344 O O . PRO A 1 166 ? 1.728 26.25 52.375 1 89.38 166 PRO A O 1
ATOM 1347 N N . GLU A 1 167 ? -0.219 27.203 52.094 1 92.5 167 GLU A N 1
ATOM 1348 C CA . GLU A 1 167 ? -0.66 26.969 53.469 1 92.5 167 GLU A CA 1
ATOM 1349 C C . GLU A 1 167 ? -0.866 25.484 53.75 1 92.5 167 GLU A C 1
ATOM 1351 O O . GLU A 1 167 ? -0.417 24.969 54.781 1 92.5 167 GLU A O 1
ATOM 1356 N N . ILE A 1 168 ? -1.481 24.812 52.75 1 93.69 168 ILE A N 1
ATOM 1357 C CA . ILE A 1 168 ? -1.838 23.422 52.969 1 93.69 168 ILE A CA 1
ATOM 1358 C C . ILE A 1 168 ? -0.591 22.547 52.844 1 93.69 168 ILE A C 1
ATOM 1360 O O . ILE A 1 168 ? -0.42 21.578 53.594 1 93.69 168 ILE A O 1
ATOM 1364 N N . TYR A 1 169 ? 0.227 22.922 52 1 91.25 169 TYR A N 1
ATOM 1365 C CA . TYR A 1 169 ? 1.477 22.188 51.844 1 91.25 169 TYR A CA 1
ATOM 1366 C C . TYR A 1 169 ? 2.35 22.312 53.094 1 91.25 169 TYR A C 1
ATOM 1368 O O . TYR A 1 169 ? 2.936 21.328 53.531 1 91.25 169 TYR A O 1
ATOM 1376 N N . ALA A 1 170 ? 2.436 23.531 53.656 1 92.25 170 ALA A N 1
ATOM 1377 C CA . ALA A 1 170 ? 3.189 23.766 54.875 1 92.25 170 ALA A CA 1
ATOM 1378 C C . ALA A 1 170 ? 2.629 22.938 56.031 1 92.25 170 ALA A C 1
ATOM 1380 O O . ALA A 1 170 ? 3.385 22.375 56.812 1 92.25 170 ALA A O 1
ATOM 1381 N N . ALA A 1 171 ? 1.357 22.875 56.094 1 93.88 171 ALA A N 1
ATOM 1382 C CA . ALA A 1 171 ? 0.7 22.094 57.156 1 93.88 171 ALA A CA 1
ATOM 1383 C C . ALA A 1 171 ? 1.007 20.609 57 1 93.88 171 ALA A C 1
ATOM 1385 O O . ALA A 1 171 ? 1.211 19.906 58 1 93.88 171 ALA A O 1
ATOM 1386 N N . TRP A 1 172 ? 1.076 20.156 55.75 1 93.25 172 TRP A N 1
ATOM 1387 C CA . TRP A 1 172 ? 1.401 18.766 55.469 1 93.25 172 TRP A CA 1
ATOM 1388 C C . TRP A 1 172 ? 2.852 18.469 55.844 1 93.25 172 TRP A C 1
ATOM 1390 O O . TRP A 1 172 ? 3.143 17.438 56.469 1 93.25 172 TRP A O 1
ATOM 1400 N N . GLN A 1 173 ? 3.641 19.344 55.562 1 91.75 173 GLN A N 1
ATOM 1401 C CA . GLN A 1 173 ? 5.055 19.172 55.875 1 91.75 173 GLN A CA 1
ATOM 1402 C C . GLN A 1 173 ? 5.285 19.141 57.375 1 91.75 173 GLN A C 1
ATOM 1404 O O . GLN A 1 173 ? 6.156 18.422 57.875 1 91.75 173 GLN A O 1
ATOM 1409 N N . ALA A 1 174 ? 4.48 19.891 58.031 1 92.31 174 ALA A N 1
ATOM 1410 C CA . ALA A 1 174 ? 4.586 20 59.5 1 92.31 174 ALA A CA 1
ATOM 1411 C C . ALA A 1 174 ? 3.934 18.812 60.188 1 92.31 174 ALA A C 1
ATOM 1413 O O . ALA A 1 174 ? 3.979 18.688 61.406 1 92.31 174 ALA A O 1
ATOM 1414 N N . GLY A 1 175 ? 3.338 18.031 59.344 1 91.69 175 GLY A N 1
ATOM 1415 C CA . GLY A 1 175 ? 2.725 16.844 59.906 1 91.69 175 GLY A CA 1
ATOM 1416 C C . GLY A 1 175 ? 1.337 17.094 60.469 1 91.69 175 GLY A C 1
ATOM 1417 O O . GLY A 1 175 ? 0.79 16.266 61.188 1 91.69 175 GLY A O 1
ATOM 1418 N N . GLU A 1 176 ? 0.851 18.141 60.156 1 93.25 176 GLU A N 1
ATOM 1419 C CA . GLU A 1 176 ? -0.451 18.531 60.688 1 93.25 176 GLU A CA 1
ATOM 1420 C C . GLU A 1 176 ? -1.587 17.922 59.875 1 93.25 176 GLU A C 1
ATOM 1422 O O . GLU A 1 176 ? -2.701 17.766 60.375 1 93.25 176 GLU A O 1
ATOM 1427 N N . LEU A 1 177 ? -1.323 17.75 58.656 1 92.81 177 LEU A N 1
ATOM 1428 C CA . LEU A 1 177 ? -2.309 17.156 57.75 1 92.81 177 LEU A CA 1
ATOM 1429 C C . LEU A 1 177 ? -1.754 15.906 57.094 1 92.81 177 LEU A C 1
ATOM 1431 O O . LEU A 1 177 ? -0.559 15.836 56.812 1 92.81 177 LEU A O 1
ATOM 1435 N N . THR A 1 178 ? -2.658 15.023 56.844 1 92.81 178 THR A N 1
ATOM 1436 C CA . THR A 1 178 ? -2.293 13.883 56 1 92.81 178 THR A CA 1
ATOM 1437 C C . THR A 1 178 ? -2.371 14.25 54.5 1 92.81 178 THR A C 1
ATOM 1439 O O . THR A 1 178 ? -2.982 15.258 54.156 1 92.81 178 THR A O 1
ATOM 1442 N N . ALA A 1 179 ? -1.703 13.391 53.719 1 94 179 ALA A N 1
ATOM 1443 C CA . ALA A 1 179 ? -1.769 13.625 52.281 1 94 179 ALA A CA 1
ATOM 1444 C C . ALA A 1 179 ? -3.211 13.578 51.781 1 94 179 ALA A C 1
ATOM 1446 O O . ALA A 1 179 ? -3.592 14.352 50.906 1 94 179 ALA A O 1
ATOM 1447 N N . LYS A 1 180 ? -3.928 12.719 52.406 1 94.31 180 LYS A N 1
ATOM 1448 C CA . LYS A 1 180 ? -5.336 12.594 52.031 1 94.31 180 LYS A CA 1
ATOM 1449 C C . LYS A 1 180 ? -6.109 13.859 52.406 1 94.31 180 LYS A C 1
ATOM 1451 O O . LYS A 1 180 ? -6.887 14.367 51.594 1 94.31 180 LYS A O 1
ATOM 1456 N N . GLU A 1 181 ? -5.945 14.352 53.562 1 94.25 181 GLU A N 1
ATOM 1457 C CA . GLU A 1 181 ? -6.609 15.562 54.031 1 94.25 181 GLU A CA 1
ATOM 1458 C C . GLU A 1 181 ? -6.199 16.781 53.219 1 94.25 181 GLU A C 1
ATOM 1460 O O . GLU A 1 181 ? -7.035 17.625 52.875 1 94.25 181 GLU A O 1
ATOM 1465 N N . ALA A 1 182 ? -4.887 16.891 52.938 1 94.81 182 ALA A N 1
ATOM 1466 C CA . ALA A 1 182 ? -4.359 17.969 52.094 1 94.81 182 ALA A CA 1
ATOM 1467 C C . ALA A 1 182 ? -5.004 17.969 50.719 1 94.81 182 ALA A C 1
ATOM 1469 O O . ALA A 1 182 ? -5.445 19 50.219 1 94.81 182 ALA A O 1
ATOM 1470 N N . ALA A 1 183 ? -5.062 16.844 50.156 1 93.94 183 ALA A N 1
ATOM 1471 C CA . ALA A 1 183 ? -5.652 16.688 48.844 1 93.94 183 ALA A CA 1
ATOM 1472 C C . ALA A 1 183 ? -7.121 17.125 48.844 1 93.94 183 ALA A C 1
ATOM 1474 O O . ALA A 1 183 ? -7.574 17.797 47.906 1 93.94 183 ALA A O 1
ATOM 1475 N N . GLN A 1 184 ? -7.816 16.703 49.875 1 93.44 184 GLN A N 1
ATOM 1476 C CA . GLN A 1 184 ? -9.234 17.031 50.031 1 93.44 184 GLN A CA 1
ATOM 1477 C C . GLN A 1 184 ? -9.438 18.547 50.125 1 93.44 184 GLN A C 1
ATOM 1479 O O . GLN A 1 184 ? -10.328 19.109 49.5 1 93.44 184 GLN A O 1
ATOM 1484 N N . ARG A 1 185 ? -8.656 19.156 50.906 1 92.5 185 ARG A N 1
ATOM 1485 C CA . ARG A 1 185 ? -8.773 20.594 51.125 1 92.5 185 ARG A CA 1
ATOM 1486 C C . ARG A 1 185 ? -8.453 21.375 49.844 1 92.5 185 ARG A C 1
ATOM 1488 O O . ARG A 1 185 ? -9.016 22.453 49.594 1 92.5 185 ARG A O 1
ATOM 1495 N N . LEU A 1 186 ? -7.508 20.844 49.094 1 91.69 186 LEU A N 1
ATOM 1496 C CA . LEU A 1 186 ? -7.082 21.484 47.844 1 91.69 186 LEU A CA 1
ATOM 1497 C C . LEU A 1 186 ? -8.023 21.141 46.719 1 91.69 186 LEU A C 1
ATOM 1499 O O . LEU A 1 186 ? -7.965 21.75 45.656 1 91.69 186 LEU A O 1
ATOM 1503 N N . GLY A 1 187 ? -8.859 20.078 46.938 1 90.12 187 GLY A N 1
ATOM 1504 C CA . GLY A 1 187 ? -9.797 19.656 45.906 1 90.12 187 GLY A CA 1
ATOM 1505 C C . GLY A 1 187 ? -9.141 18.859 44.812 1 90.12 187 GLY A C 1
ATOM 1506 O O . GLY A 1 187 ? -9.57 18.922 43.656 1 90.12 187 GLY A O 1
ATOM 1507 N N . ILE A 1 188 ? -8.117 18.281 45.156 1 88.94 188 ILE A N 1
ATOM 1508 C CA . ILE A 1 188 ? -7.418 17.484 44.156 1 88.94 188 ILE A CA 1
ATOM 1509 C C . ILE A 1 188 ? -7.277 16.047 44.656 1 88.94 188 ILE A C 1
ATOM 1511 O O . ILE A 1 188 ? -7.555 15.758 45.812 1 88.94 188 ILE A O 1
ATOM 1515 N N . GLY A 1 189 ? -6.918 15.062 43.781 1 87.38 189 GLY A N 1
ATOM 1516 C CA . GLY A 1 189 ? -6.68 13.68 44.156 1 87.38 189 GLY A CA 1
ATOM 1517 C C . GLY A 1 189 ? -5.359 13.477 44.875 1 87.38 189 GLY A C 1
ATOM 1518 O O . GLY A 1 189 ? -4.43 14.273 44.719 1 87.38 189 GLY A O 1
ATOM 1519 N N . ARG A 1 190 ? -5.391 12.461 45.688 1 89.38 190 ARG A N 1
ATOM 1520 C CA . ARG A 1 190 ? -4.203 12.125 46.469 1 89.38 190 ARG A CA 1
ATOM 1521 C C . ARG A 1 190 ? -2.986 11.945 45.562 1 89.38 190 ARG A C 1
ATOM 1523 O O . ARG A 1 190 ? -1.891 12.406 45.875 1 89.38 190 ARG A O 1
ATOM 1530 N N . SER A 1 191 ? -3.15 11.359 44.469 1 88.38 191 SER A N 1
ATOM 1531 C CA . SER A 1 191 ? -2.039 11.125 43.562 1 88.38 191 SER A CA 1
ATOM 1532 C C . SER A 1 191 ? -1.538 12.43 42.938 1 88.38 191 SER A C 1
ATOM 1534 O O . SER A 1 191 ? -0.331 12.625 42.812 1 88.38 191 SER A O 1
ATOM 1536 N N . THR A 1 192 ? -2.418 13.219 42.688 1 84.94 192 THR A N 1
ATOM 1537 C CA . THR A 1 192 ? -2.074 14.531 42.156 1 84.94 192 THR A CA 1
ATOM 1538 C C . THR A 1 192 ? -1.313 15.352 43.188 1 84.94 192 THR A C 1
ATOM 1540 O O . THR A 1 192 ? -0.374 16.078 42.844 1 84.94 192 THR A O 1
ATOM 1543 N N . PHE A 1 193 ? -1.783 15.25 44.438 1 88.44 193 PHE A N 1
ATOM 1544 C CA . PHE A 1 193 ? -1.107 15.945 45.531 1 88.44 193 PHE A CA 1
ATOM 1545 C C . PHE A 1 193 ? 0.358 15.539 45.625 1 88.44 193 PHE A C 1
ATOM 1547 O O . PHE A 1 193 ? 1.244 16.391 45.688 1 88.44 193 PHE A O 1
ATOM 1554 N N . TYR A 1 194 ? 0.573 14.281 45.469 1 88.88 194 TYR A N 1
ATOM 1555 C CA . TYR A 1 194 ? 1.945 13.797 45.531 1 88.88 194 TYR A CA 1
ATOM 1556 C C . TYR A 1 194 ? 2.764 14.266 44.344 1 88.88 194 TYR A C 1
ATOM 1558 O O . TYR A 1 194 ? 3.949 14.578 44.469 1 88.88 194 TYR A O 1
ATOM 1566 N N . LYS A 1 195 ? 2.094 14.305 43.281 1 84.81 195 LYS A N 1
ATOM 1567 C CA . LYS A 1 195 ? 2.777 14.766 42.094 1 84.81 195 LYS A CA 1
ATOM 1568 C C . LYS A 1 195 ? 3.203 16.219 42.219 1 84.81 195 LYS A C 1
ATOM 1570 O O . LYS A 1 195 ? 4.336 16.578 41.875 1 84.81 195 LYS A O 1
ATOM 1575 N N . LEU A 1 196 ? 2.295 17 42.719 1 82.69 196 LEU A N 1
ATOM 1576 C CA . LEU A 1 196 ? 2.582 18.422 42.938 1 82.69 196 LEU A CA 1
ATOM 1577 C C . LEU A 1 196 ? 3.639 18.609 44 1 82.69 196 LEU A C 1
ATOM 1579 O O . LEU A 1 196 ? 4.488 19.5 43.906 1 82.69 196 LEU A O 1
ATOM 1583 N N . ALA A 1 197 ? 3.516 17.719 44.969 1 85.56 197 ALA A N 1
ATOM 1584 C CA . ALA A 1 197 ? 4.441 17.812 46.094 1 85.56 197 ALA A CA 1
ATOM 1585 C C . ALA A 1 197 ? 5.848 17.391 45.688 1 85.56 197 ALA A C 1
ATOM 1587 O O . ALA A 1 197 ? 6.836 17.859 46.25 1 85.56 197 ALA A O 1
ATOM 1588 N N . SER A 1 198 ? 5.793 16.484 44.719 1 79.69 198 SER A N 1
ATOM 1589 C CA . SER A 1 198 ? 7.094 15.992 44.281 1 79.69 198 SER A CA 1
ATOM 1590 C C . SER A 1 198 ? 7.738 16.953 43.281 1 79.69 198 SER A C 1
ATOM 1592 O O . SER A 1 198 ? 8.961 16.953 43.125 1 79.69 198 SER A O 1
ATOM 1594 N N . GLU A 1 199 ? 6.871 17.609 42.625 1 67.31 199 GLU A N 1
ATOM 1595 C CA . GLU A 1 199 ? 7.375 18.578 41.656 1 67.31 199 GLU A CA 1
ATOM 1596 C C . GLU A 1 199 ? 7.91 19.828 42.312 1 67.31 199 GLU A C 1
ATOM 1598 O O . GLU A 1 199 ? 7.277 20.359 43.25 1 67.31 199 GLU A O 1
ATOM 1603 N N . LYS A 1 200 ? 9.18 20.016 42.562 1 56.22 200 LYS A N 1
ATOM 1604 C CA . LYS A 1 200 ? 9.82 21.172 43.156 1 56.22 200 LYS A CA 1
ATOM 1605 C C . LYS A 1 200 ? 9.438 22.469 42.438 1 56.22 200 LYS A C 1
ATOM 1607 O O . LYS A 1 200 ? 9.227 22.469 41.219 1 56.22 200 LYS A O 1
ATOM 1612 N N . MET B 1 1 ? 24.953 -21.812 -20.766 1 42.41 1 MET B N 1
ATOM 1613 C CA . MET B 1 1 ? 23.828 -21.703 -19.844 1 42.41 1 MET B CA 1
ATOM 1614 C C . MET B 1 1 ? 23.969 -20.438 -18.984 1 42.41 1 MET B C 1
ATOM 1616 O O . MET B 1 1 ? 24.906 -20.328 -18.203 1 42.41 1 MET B O 1
ATOM 1620 N N . SER B 1 2 ? 23.75 -19.188 -19.391 1 52.44 2 SER B N 1
ATOM 1621 C CA . SER B 1 2 ? 24.234 -17.891 -18.969 1 52.44 2 SER B CA 1
ATOM 1622 C C . SER B 1 2 ? 23.984 -17.656 -17.469 1 52.44 2 SER B C 1
ATOM 1624 O O . SER B 1 2 ? 22.922 -17.984 -16.969 1 52.44 2 SER B O 1
ATOM 1626 N N . ASP B 1 3 ? 25.047 -17.766 -16.594 1 74.81 3 ASP B N 1
ATOM 1627 C CA . ASP B 1 3 ? 25.141 -17.859 -15.141 1 74.81 3 ASP B CA 1
ATOM 1628 C C . ASP B 1 3 ? 24.391 -16.719 -14.461 1 74.81 3 ASP B C 1
ATOM 1630 O O . ASP B 1 3 ? 24.703 -15.547 -14.664 1 74.81 3 ASP B O 1
ATOM 1634 N N . THR B 1 4 ? 23.094 -16.938 -14.195 1 89.56 4 THR B N 1
ATOM 1635 C CA . THR B 1 4 ? 22.297 -15.961 -13.445 1 89.56 4 THR B CA 1
ATOM 1636 C C . THR B 1 4 ? 22.875 -15.758 -12.047 1 89.56 4 THR B C 1
ATOM 1638 O O . THR B 1 4 ? 23.406 -16.688 -11.445 1 89.56 4 THR B O 1
ATOM 1641 N N . ARG B 1 5 ? 23.031 -14.477 -11.688 1 95.44 5 ARG B N 1
ATOM 1642 C CA . ARG B 1 5 ? 23.609 -14.117 -10.391 1 95.44 5 ARG B CA 1
ATOM 1643 C C . ARG B 1 5 ? 22.547 -13.492 -9.484 1 95.44 5 ARG B C 1
ATOM 1645 O O . ARG B 1 5 ? 21.531 -12.992 -9.961 1 95.44 5 ARG B O 1
ATOM 1652 N N . THR B 1 6 ? 22.828 -13.633 -8.18 1 97.19 6 THR B N 1
ATOM 1653 C CA . THR B 1 6 ? 22 -12.984 -7.168 1 97.19 6 THR B CA 1
ATOM 1654 C C . THR B 1 6 ? 22.75 -11.836 -6.504 1 97.19 6 THR B C 1
ATOM 1656 O O . THR B 1 6 ? 23.891 -12 -6.066 1 97.19 6 THR B O 1
ATOM 1659 N N . TYR B 1 7 ? 22.172 -10.711 -6.508 1 98.31 7 TYR B N 1
ATOM 1660 C CA . TYR B 1 7 ? 22.703 -9.531 -5.84 1 98.31 7 TYR B CA 1
ATOM 1661 C C . TYR B 1 7 ? 21.781 -9.07 -4.723 1 98.31 7 TYR B C 1
ATOM 1663 O O . TYR B 1 7 ? 20.594 -9.422 -4.703 1 98.31 7 TYR B O 1
ATOM 1671 N N . TYR B 1 8 ? 22.328 -8.328 -3.789 1 98.56 8 TYR B N 1
ATOM 1672 C CA . TYR B 1 8 ? 21.625 -7.836 -2.615 1 98.56 8 TYR B CA 1
ATOM 1673 C C . TYR B 1 8 ? 21.766 -6.324 -2.479 1 98.56 8 TYR B C 1
ATOM 1675 O O . TYR B 1 8 ? 22.859 -5.781 -2.686 1 98.56 8 TYR B O 1
ATOM 1683 N N . TYR B 1 9 ? 20.688 -5.688 -2.168 1 97.88 9 TYR B N 1
ATOM 1684 C CA . TYR B 1 9 ? 20.734 -4.238 -2.012 1 97.88 9 TYR B CA 1
ATOM 1685 C C . TYR B 1 9 ? 20.234 -3.822 -0.633 1 97.88 9 TYR B C 1
ATOM 1687 O O . TYR B 1 9 ? 19.141 -4.203 -0.22 1 97.88 9 TYR B O 1
ATOM 1695 N N . ALA B 1 10 ? 21.078 -3.068 0.069 1 96.56 10 ALA B N 1
ATOM 1696 C CA . ALA B 1 10 ? 20.734 -2.52 1.38 1 96.56 10 ALA B CA 1
ATOM 1697 C C . ALA B 1 10 ? 20.844 -0.997 1.379 1 96.56 10 ALA B C 1
ATOM 1699 O O . ALA B 1 10 ? 21.75 -0.43 0.769 1 96.56 10 ALA B O 1
ATOM 1700 N N . ARG B 1 11 ? 19.812 -0.388 2.027 1 94.19 11 ARG B N 1
AT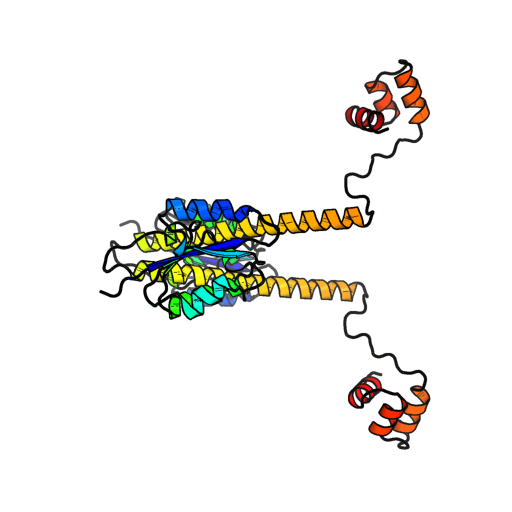OM 1701 C CA . ARG B 1 11 ? 19.812 1.068 2.125 1 94.19 11 ARG B CA 1
ATOM 1702 C C . ARG B 1 11 ? 19.469 1.521 3.541 1 94.19 11 ARG B C 1
ATOM 1704 O O . ARG B 1 11 ? 18.594 0.948 4.188 1 94.19 11 ARG B O 1
ATOM 1711 N N . VAL B 1 12 ? 20.172 2.496 4.023 1 90 12 VAL B N 1
ATOM 1712 C CA . VAL B 1 12 ? 19.859 3.121 5.301 1 90 12 VAL B CA 1
ATOM 1713 C C . VAL B 1 12 ? 19.938 4.641 5.164 1 90 12 VAL B C 1
ATOM 1715 O O . VAL B 1 12 ? 20.562 5.156 4.242 1 90 12 VAL B O 1
ATOM 1718 N N . SER B 1 13 ? 19.094 5.199 5.98 1 82.38 13 SER B N 1
ATOM 1719 C CA . SER B 1 13 ? 19.234 6.648 6.02 1 82.38 13 SER B CA 1
ATOM 1720 C C . SER B 1 13 ? 20.562 7.059 6.645 1 82.38 13 SER B C 1
ATOM 1722 O O . SER B 1 13 ? 21.219 6.25 7.301 1 82.38 13 SER B O 1
ATOM 1724 N N . SER B 1 14 ? 20.969 8.25 6.379 1 70.06 14 SER B N 1
ATOM 1725 C CA . SER B 1 14 ? 22.234 8.758 6.891 1 70.06 14 SER B CA 1
ATOM 1726 C C . SER B 1 14 ? 22.297 8.68 8.414 1 70.06 14 SER B C 1
ATOM 1728 O O . SER B 1 14 ? 23.375 8.547 8.992 1 70.06 14 SER B O 1
ATOM 1730 N N . ARG B 1 15 ? 21.125 8.656 8.992 1 67 15 ARG B N 1
ATOM 1731 C CA . ARG B 1 15 ? 21.125 8.703 10.453 1 67 15 ARG B CA 1
ATOM 1732 C C . ARG B 1 15 ? 20.797 7.336 11.047 1 67 15 ARG B C 1
ATOM 1734 O O . ARG B 1 15 ? 20.875 7.148 12.266 1 67 15 ARG B O 1
ATOM 1741 N N . ASP B 1 16 ? 20.469 6.445 10.195 1 64.5 16 ASP B N 1
ATOM 1742 C CA . ASP B 1 16 ? 19.953 5.16 10.648 1 64.5 16 ASP B CA 1
ATOM 1743 C C . ASP B 1 16 ? 21.047 4.098 10.672 1 64.5 16 ASP B C 1
ATOM 1745 O O . ASP B 1 16 ? 21.859 4.02 9.75 1 64.5 16 ASP B O 1
ATOM 1749 N N . GLN B 1 17 ? 21.125 3.391 11.773 1 63.22 17 GLN B N 1
ATOM 1750 C CA . GLN B 1 17 ? 22.141 2.367 12 1 63.22 17 GLN B CA 1
ATOM 1751 C C . GLN B 1 17 ? 21.625 0.981 11.633 1 63.22 17 GLN B C 1
ATOM 1753 O O . GLN B 1 17 ? 22.297 -0.025 11.859 1 63.22 17 GLN B O 1
ATOM 1758 N N . ASN B 1 18 ? 20.609 0.922 10.945 1 76.88 18 ASN B N 1
ATOM 1759 C CA . ASN B 1 18 ? 19.969 -0.372 10.75 1 76.88 18 ASN B CA 1
ATOM 1760 C C . ASN B 1 18 ? 20.547 -1.11 9.547 1 76.88 18 ASN B C 1
ATOM 1762 O O . ASN B 1 18 ? 19.906 -2.018 9.008 1 76.88 18 ASN B O 1
ATOM 1766 N N . LEU B 1 19 ? 21.766 -0.792 9.18 1 87.88 19 LEU B N 1
ATOM 1767 C CA . LEU B 1 19 ? 22.375 -1.473 8.039 1 87.88 19 LEU B CA 1
ATOM 1768 C C . LEU B 1 19 ? 22.797 -2.891 8.414 1 87.88 19 LEU B C 1
ATOM 1770 O O . LEU B 1 19 ? 22.656 -3.816 7.609 1 87.88 19 LEU B O 1
ATOM 1774 N N . ALA B 1 20 ? 23.234 -3.062 9.602 1 90.06 20 ALA B N 1
ATOM 1775 C CA . ALA B 1 20 ? 23.781 -4.332 10.086 1 90.06 20 ALA B CA 1
ATOM 1776 C C . ALA B 1 20 ? 22.734 -5.438 10.008 1 90.06 20 ALA B C 1
ATOM 1778 O O . ALA B 1 20 ? 23.031 -6.566 9.617 1 90.06 20 ALA B O 1
ATOM 1779 N N . ARG B 1 21 ? 21.578 -5.125 10.352 1 91.81 21 ARG B N 1
ATOM 1780 C CA . ARG B 1 21 ? 20.484 -6.105 10.328 1 91.81 21 ARG B CA 1
ATOM 1781 C C . ARG B 1 21 ? 20.219 -6.582 8.906 1 91.81 21 ARG B C 1
ATOM 1783 O O . ARG B 1 21 ? 19.969 -7.77 8.68 1 91.81 21 ARG B O 1
ATOM 1790 N N . GLN B 1 22 ? 20.281 -5.703 7.945 1 95.69 22 GLN B N 1
ATOM 1791 C CA . GLN B 1 22 ? 20.062 -6.062 6.551 1 95.69 22 GLN B CA 1
ATOM 1792 C C . GLN B 1 22 ? 21.172 -6.977 6.039 1 95.69 22 GLN B C 1
ATOM 1794 O O . GLN B 1 22 ? 20.906 -7.996 5.402 1 95.69 22 GLN B O 1
ATOM 1799 N N . LEU B 1 23 ? 22.375 -6.621 6.426 1 95.44 23 LEU B N 1
ATOM 1800 C CA . LEU B 1 23 ? 23.531 -7.391 5.977 1 95.44 23 LEU B CA 1
ATOM 1801 C C . LEU B 1 23 ? 23.516 -8.797 6.562 1 95.44 23 LEU B C 1
ATOM 1803 O O . LEU B 1 23 ? 23.812 -9.773 5.863 1 95.44 23 LEU B O 1
ATOM 1807 N N . GLU B 1 24 ? 23.156 -8.867 7.785 1 95.12 24 GLU B N 1
ATOM 1808 C CA . GLU B 1 24 ? 23.047 -10.172 8.43 1 95.12 24 GLU B CA 1
ATOM 1809 C C . GLU B 1 24 ? 22 -11.047 7.758 1 95.12 24 GLU B C 1
ATOM 1811 O O . GLU B 1 24 ? 22.219 -12.242 7.551 1 95.12 24 GLU B O 1
ATOM 1816 N N . ALA B 1 25 ? 20.906 -10.469 7.457 1 96.19 25 ALA B N 1
ATOM 1817 C CA . ALA B 1 25 ? 19.828 -11.203 6.781 1 96.19 25 ALA B CA 1
ATOM 1818 C C . ALA B 1 25 ? 20.297 -11.742 5.438 1 96.19 25 ALA B C 1
ATOM 1820 O O . ALA B 1 25 ? 19.969 -12.867 5.059 1 96.19 25 ALA B O 1
ATOM 1821 N N . PHE B 1 26 ? 21.109 -10.953 4.719 1 97.88 26 PHE B N 1
ATOM 1822 C CA . PHE B 1 26 ? 21.625 -11.375 3.422 1 97.88 26 PHE B CA 1
ATOM 1823 C C . PHE B 1 26 ? 22.641 -12.5 3.578 1 97.88 26 PHE B C 1
ATOM 1825 O O . PHE B 1 26 ? 22.656 -13.445 2.783 1 97.88 26 PHE B O 1
ATOM 1832 N N . ARG B 1 27 ? 23.438 -12.414 4.578 1 96.44 27 ARG B N 1
ATOM 1833 C CA . ARG B 1 27 ? 24.438 -13.438 4.828 1 96.44 27 ARG B CA 1
ATOM 1834 C C . ARG B 1 27 ? 23.781 -14.789 5.098 1 96.44 27 ARG B C 1
ATOM 1836 O O . ARG B 1 27 ? 24.281 -15.828 4.648 1 96.44 27 ARG B O 1
ATOM 1843 N N . VAL B 1 28 ? 22.719 -14.758 5.84 1 96.5 28 VAL B N 1
ATOM 1844 C CA . VAL B 1 28 ? 21.969 -15.977 6.152 1 96.5 28 VAL B CA 1
ATOM 1845 C C . VAL B 1 28 ? 21.5 -16.641 4.859 1 96.5 28 VAL B C 1
ATOM 1847 O O . VAL B 1 28 ? 21.422 -17.859 4.773 1 96.5 28 VAL B O 1
ATOM 1850 N N . LEU B 1 29 ? 21.297 -15.789 3.854 1 96.38 29 LEU B N 1
ATOM 1851 C CA . LEU B 1 29 ? 20.828 -16.297 2.566 1 96.38 29 LEU B CA 1
ATOM 1852 C C . LEU B 1 29 ? 22 -16.734 1.701 1 96.38 29 LEU B C 1
ATOM 1854 O O . LEU B 1 29 ? 21.812 -17.172 0.564 1 96.38 29 LEU B O 1
ATOM 1858 N N . GLY B 1 30 ? 23.219 -16.516 2.174 1 95.94 30 GLY B N 1
ATOM 1859 C CA . GLY B 1 30 ? 24.391 -16.984 1.458 1 95.94 30 GLY B CA 1
ATOM 1860 C C . GLY B 1 30 ? 25.078 -15.883 0.658 1 95.94 30 GLY B C 1
ATOM 1861 O O . GLY B 1 30 ? 25.906 -16.172 -0.209 1 95.94 30 GLY B O 1
ATOM 1862 N N . ALA B 1 31 ? 24.688 -14.703 0.926 1 96.62 31 ALA B N 1
ATOM 1863 C CA . ALA B 1 31 ? 25.281 -13.594 0.183 1 96.62 31 ALA B CA 1
ATOM 1864 C C . ALA B 1 31 ? 26.766 -13.438 0.518 1 96.62 31 ALA B C 1
ATOM 1866 O O . ALA B 1 31 ? 27.156 -13.547 1.681 1 96.62 31 ALA B O 1
ATOM 1867 N N . ASP B 1 32 ? 27.578 -13.172 -0.47 1 94.75 32 ASP B N 1
ATOM 1868 C CA . ASP B 1 32 ? 28.953 -12.758 -0.24 1 94.75 32 ASP B CA 1
ATOM 1869 C C . ASP B 1 32 ? 29.094 -11.234 -0.295 1 94.75 32 ASP B C 1
ATOM 1871 O O . ASP B 1 32 ? 28.234 -10.547 -0.855 1 94.75 32 ASP B O 1
ATOM 1875 N N . GLU B 1 33 ? 30.109 -10.781 0.229 1 92.62 33 GLU B N 1
ATOM 1876 C CA . GLU B 1 33 ? 30.312 -9.336 0.365 1 92.62 33 GLU B CA 1
ATOM 1877 C C . GLU B 1 33 ? 30.328 -8.648 -0.998 1 92.62 33 GLU B C 1
ATOM 1879 O O . GLU B 1 33 ? 29.828 -7.527 -1.134 1 92.62 33 GLU B O 1
ATOM 1884 N N . ARG B 1 34 ? 30.797 -9.312 -1.967 1 94.12 34 ARG B N 1
ATOM 1885 C CA . ARG B 1 34 ? 30.922 -8.719 -3.293 1 94.12 34 ARG B CA 1
ATOM 1886 C C . ARG B 1 34 ? 29.562 -8.602 -3.977 1 94.12 34 ARG B C 1
ATOM 1888 O O . ARG B 1 34 ? 29.406 -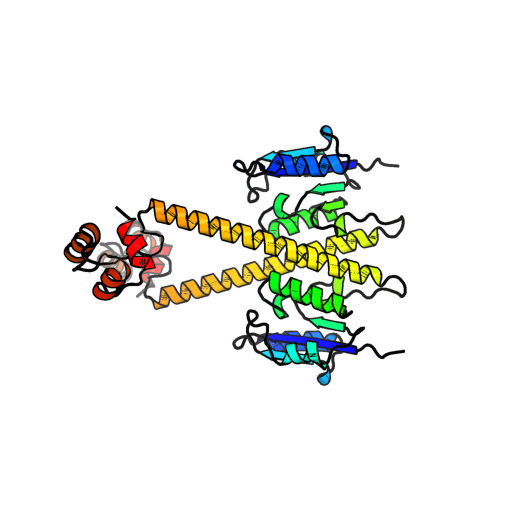7.809 -4.91 1 94.12 34 ARG B O 1
ATOM 1895 N N . SER B 1 35 ? 28.625 -9.328 -3.506 1 97.12 35 SER B N 1
ATOM 1896 C CA . SER B 1 35 ? 27.312 -9.336 -4.137 1 97.12 35 SER B CA 1
ATOM 1897 C C . SER B 1 35 ? 26.359 -8.375 -3.434 1 97.12 35 SER B C 1
ATOM 1899 O O . SER B 1 35 ? 25.219 -8.203 -3.855 1 97.12 35 SER B O 1
ATOM 1901 N N . ILE B 1 36 ? 26.828 -7.773 -2.377 1 97.81 36 ILE B N 1
ATOM 1902 C CA . ILE B 1 36 ? 26 -6.855 -1.609 1 97.81 36 ILE B CA 1
ATOM 1903 C C . ILE B 1 36 ? 26.328 -5.414 -1.989 1 97.81 36 ILE B C 1
ATOM 1905 O O . ILE B 1 36 ? 27.484 -4.992 -1.9 1 97.81 36 ILE B O 1
ATOM 1909 N N . ILE B 1 37 ? 25.375 -4.668 -2.436 1 97.5 37 ILE B N 1
ATOM 1910 C CA . ILE B 1 37 ? 25.5 -3.25 -2.758 1 97.5 37 ILE B CA 1
ATOM 1911 C C . ILE B 1 37 ? 24.75 -2.416 -1.722 1 97.5 37 ILE B C 1
ATOM 1913 O O . ILE B 1 37 ? 23.609 -2.734 -1.366 1 97.5 37 ILE B O 1
ATOM 1917 N N . THR B 1 38 ? 25.344 -1.343 -1.224 1 95.19 38 THR B N 1
ATOM 1918 C CA . THR B 1 38 ? 24.75 -0.562 -0.141 1 95.19 38 THR B CA 1
ATOM 1919 C C . THR B 1 38 ? 24.703 0.918 -0.507 1 95.19 38 THR B C 1
ATOM 1921 O O . THR B 1 38 ? 25.5 1.39 -1.318 1 95.19 38 THR B O 1
ATOM 1924 N N . ASP B 1 39 ? 23.672 1.594 0.026 1 94.88 39 ASP B N 1
ATOM 1925 C CA . ASP B 1 39 ? 23.578 3.049 -0.023 1 94.88 39 ASP B CA 1
ATOM 1926 C C . ASP B 1 39 ? 23.219 3.623 1.344 1 94.88 39 ASP B C 1
ATOM 1928 O O . ASP B 1 39 ? 22.438 3.02 2.086 1 94.88 39 ASP B O 1
ATOM 1932 N N . ARG B 1 40 ? 23.797 4.734 1.645 1 91.31 40 ARG B N 1
ATOM 1933 C CA . ARG B 1 40 ? 23.406 5.516 2.816 1 91.31 40 ARG B CA 1
ATOM 1934 C C . ARG B 1 40 ? 22.719 6.809 2.41 1 91.31 40 ARG B C 1
ATOM 1936 O O . ARG B 1 40 ? 23.344 7.871 2.385 1 91.31 40 ARG B O 1
ATOM 1943 N N . GLU B 1 41 ? 21.5 6.68 2.018 1 87.44 41 GLU B N 1
ATOM 1944 C CA . GLU B 1 41 ? 20.688 7.777 1.489 1 87.44 41 GLU B CA 1
ATOM 1945 C C . GLU B 1 41 ? 19.234 7.652 1.933 1 87.44 41 GLU B C 1
ATOM 1947 O O . GLU B 1 41 ? 18.781 6.57 2.318 1 87.44 41 GLU B O 1
ATOM 1952 N N . SER B 1 42 ? 18.562 8.758 1.854 1 82.19 42 SER B N 1
ATOM 1953 C CA . SER B 1 42 ? 17.141 8.758 2.193 1 82.19 42 SER B CA 1
ATOM 1954 C C . SER B 1 42 ? 16.328 7.984 1.166 1 82.19 42 SER B C 1
ATOM 1956 O O . SER B 1 42 ? 16.703 7.895 -0.001 1 82.19 42 SER B O 1
ATOM 1958 N N . GLY B 1 43 ? 15.203 7.445 1.601 1 80 43 GLY B N 1
ATOM 1959 C CA . GLY B 1 43 ? 14.289 6.719 0.727 1 80 43 GLY B CA 1
ATOM 1960 C C . GLY B 1 43 ? 13.57 7.617 -0.263 1 80 43 GLY B C 1
ATOM 1961 O O . GLY B 1 43 ? 12.93 7.133 -1.195 1 80 43 GLY B O 1
ATOM 1962 N N . LYS B 1 44 ? 13.703 8.859 -0.071 1 81.25 44 LYS B N 1
ATOM 1963 C CA . LYS B 1 44 ? 13.094 9.812 -0.999 1 81.25 44 LYS B CA 1
ATOM 1964 C C . LYS B 1 44 ? 13.969 10.008 -2.234 1 81.25 44 LYS B C 1
ATOM 1966 O O . LYS B 1 44 ? 13.477 10.391 -3.297 1 81.25 44 LYS B O 1
ATOM 1971 N N . ASP B 1 45 ? 15.219 9.703 -2.082 1 81.62 45 ASP B N 1
ATOM 1972 C CA . ASP B 1 45 ? 16.188 9.891 -3.156 1 81.62 45 ASP B CA 1
ATOM 1973 C C . ASP B 1 45 ? 16.375 8.609 -3.957 1 81.62 45 ASP B C 1
ATOM 1975 O O . ASP B 1 45 ? 16.781 7.582 -3.406 1 81.62 45 ASP B O 1
ATOM 1979 N N . LEU B 1 46 ? 16.125 8.633 -5.285 1 85.88 46 LEU B N 1
ATOM 1980 C CA . LEU B 1 46 ? 16.312 7.441 -6.098 1 85.88 46 LEU B CA 1
ATOM 1981 C C . LEU B 1 46 ? 17.656 7.473 -6.809 1 85.88 46 LEU B C 1
ATOM 1983 O O . LEU B 1 46 ? 18.094 6.461 -7.367 1 85.88 46 LEU B O 1
ATOM 1987 N N . ASN B 1 47 ? 18.234 8.617 -6.766 1 90.5 47 ASN B N 1
ATOM 1988 C CA . ASN B 1 47 ? 19.547 8.734 -7.387 1 90.5 47 ASN B CA 1
ATOM 1989 C C . ASN B 1 47 ? 20.656 8.406 -6.402 1 90.5 47 ASN B C 1
ATOM 1991 O O . ASN B 1 47 ? 21.438 9.281 -6.023 1 90.5 47 ASN B O 1
ATOM 1995 N N . ARG B 1 48 ? 20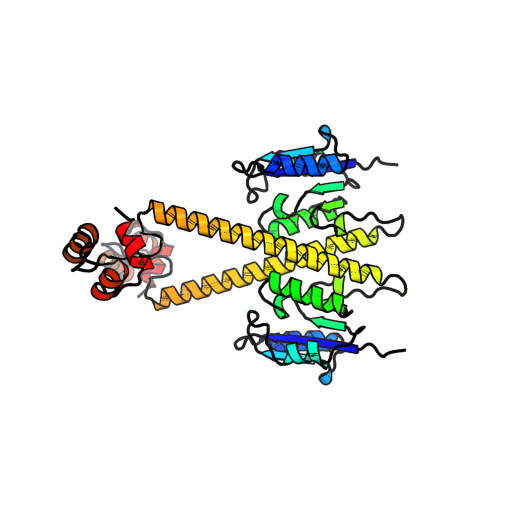.828 7.215 -6.121 1 94.31 48 ARG B N 1
ATOM 1996 C CA . ARG B 1 48 ? 21.812 6.68 -5.191 1 94.31 48 ARG B CA 1
ATOM 1997 C C . ARG B 1 48 ? 22.906 5.914 -5.93 1 94.31 48 ARG B C 1
ATOM 1999 O O . ARG B 1 48 ? 22.609 5.082 -6.789 1 94.31 48 ARG B O 1
ATOM 2006 N N . PRO B 1 49 ? 24.109 6.113 -5.621 1 94.69 49 PRO B N 1
ATOM 2007 C CA . PRO B 1 49 ? 25.219 5.547 -6.398 1 94.69 49 PRO B CA 1
ATOM 2008 C C . PRO B 1 49 ? 25.156 4.023 -6.484 1 94.69 49 PRO B C 1
ATOM 2010 O O . PRO B 1 49 ? 25.266 3.457 -7.574 1 94.69 49 PRO B O 1
ATOM 2013 N N . GLY B 1 50 ? 25 3.354 -5.371 1 96.19 50 GLY B N 1
ATOM 2014 C CA . GLY B 1 50 ? 24.938 1.9 -5.371 1 96.19 50 GLY B CA 1
ATOM 2015 C C . GLY B 1 50 ? 23.766 1.355 -6.156 1 96.19 50 GLY B C 1
ATOM 2016 O O . GLY B 1 50 ? 23.922 0.426 -6.953 1 96.19 50 GLY B O 1
ATOM 2017 N N . TYR B 1 51 ? 22.656 1.921 -5.969 1 97.31 51 TYR B N 1
ATOM 2018 C CA . TYR B 1 51 ? 21.438 1.5 -6.648 1 97.31 51 TYR B CA 1
ATOM 2019 C C . TYR B 1 51 ? 21.531 1.738 -8.148 1 97.31 51 TYR B C 1
ATOM 2021 O O . TYR B 1 51 ? 21.156 0.878 -8.953 1 97.31 51 TYR B O 1
ATOM 2029 N N . MET B 1 52 ? 22.047 2.896 -8.516 1 96.62 52 MET B N 1
ATOM 2030 C CA . MET B 1 52 ? 22.234 3.219 -9.922 1 96.62 52 MET B CA 1
ATOM 2031 C C . MET B 1 52 ? 23.234 2.275 -10.578 1 96.62 52 MET B C 1
ATOM 2033 O O . MET B 1 52 ? 23.062 1.873 -11.727 1 96.62 52 MET B O 1
ATOM 2037 N N . ALA B 1 53 ? 24.344 1.944 -9.898 1 96.88 53 ALA B N 1
ATOM 2038 C CA . ALA B 1 53 ? 25.312 0.98 -10.414 1 96.88 53 ALA B CA 1
ATOM 2039 C C . ALA B 1 53 ? 24.656 -0.377 -10.656 1 96.88 53 ALA B C 1
ATOM 2041 O O . ALA B 1 53 ? 24.938 -1.031 -11.664 1 96.88 53 ALA B O 1
ATOM 2042 N N . LEU B 1 54 ? 23.797 -0.769 -9.711 1 97.06 54 LEU B N 1
ATOM 2043 C CA . LEU B 1 54 ? 23.078 -2.023 -9.852 1 97.06 54 LEU B CA 1
ATOM 2044 C C . LEU B 1 54 ? 22.25 -2.025 -11.133 1 97.06 54 LEU B C 1
ATOM 2046 O O . LEU B 1 54 ? 22.344 -2.947 -11.945 1 97.06 54 LEU B O 1
ATOM 2050 N N . LYS B 1 55 ? 21.469 -1.039 -11.336 1 96.62 55 LYS B N 1
ATOM 2051 C CA . LYS B 1 55 ? 20.516 -0.972 -12.438 1 96.62 55 LYS B CA 1
ATOM 2052 C C . LYS B 1 55 ? 21.234 -0.814 -13.773 1 96.62 55 LYS B C 1
ATOM 2054 O O . LYS B 1 55 ? 20.859 -1.45 -14.766 1 96.62 55 LYS B O 1
ATOM 2059 N N . ASN B 1 56 ? 22.297 -0.028 -13.789 1 95.75 56 ASN B N 1
ATOM 2060 C CA . ASN B 1 56 ? 22.859 0.405 -15.062 1 95.75 56 ASN B CA 1
ATOM 2061 C C . ASN B 1 56 ? 24.031 -0.474 -15.477 1 95.75 56 ASN B C 1
ATOM 2063 O O . ASN B 1 56 ? 24.375 -0.542 -16.656 1 95.75 56 ASN B O 1
ATOM 2067 N N . THR B 1 57 ? 24.672 -1.122 -14.5 1 95.81 57 THR B N 1
ATOM 2068 C CA . THR B 1 57 ? 25.953 -1.73 -14.852 1 95.81 57 THR B CA 1
ATOM 2069 C C . THR B 1 57 ? 26 -3.188 -14.398 1 95.81 57 THR B C 1
ATOM 2071 O O . THR B 1 57 ? 26.594 -4.031 -15.078 1 95.81 57 THR B O 1
ATOM 2074 N N . ILE B 1 58 ? 25.375 -3.541 -13.359 1 96.75 58 ILE B N 1
ATOM 2075 C CA . ILE B 1 58 ? 25.656 -4.812 -12.695 1 96.75 58 ILE B CA 1
ATOM 2076 C C . ILE B 1 58 ? 24.625 -5.852 -13.117 1 96.75 58 ILE B C 1
ATOM 2078 O O . ILE B 1 58 ? 24.984 -6.926 -13.609 1 96.75 58 ILE B O 1
ATOM 2082 N N . LEU B 1 59 ? 23.391 -5.508 -12.984 1 97.69 59 LEU B N 1
ATOM 2083 C CA . LEU B 1 59 ? 22.312 -6.473 -13.203 1 97.69 59 LEU B CA 1
ATOM 2084 C C . LEU B 1 59 ? 22.172 -6.801 -14.688 1 97.69 59 LEU B C 1
ATOM 2086 O O . LEU B 1 59 ? 22.266 -5.91 -15.531 1 97.69 59 LEU B O 1
ATOM 2090 N N . ARG B 1 60 ? 21.891 -8.062 -14.969 1 97.12 60 ARG B N 1
ATOM 2091 C CA . ARG B 1 60 ? 21.625 -8.578 -16.312 1 97.12 60 ARG B CA 1
ATOM 2092 C C . ARG B 1 60 ? 20.328 -9.383 -16.328 1 97.12 60 ARG B C 1
ATOM 2094 O O . ARG B 1 60 ? 19.875 -9.875 -15.297 1 97.12 60 ARG B O 1
ATOM 2101 N N . PRO B 1 61 ? 19.766 -9.438 -17.562 1 96.19 61 PRO B N 1
ATOM 2102 C CA . PRO B 1 61 ? 18.562 -10.266 -17.656 1 96.19 61 PRO B CA 1
ATOM 2103 C C . PRO B 1 61 ? 18.766 -11.656 -17.062 1 96.19 61 PRO B C 1
ATOM 2105 O O . PRO B 1 61 ? 19.766 -12.312 -17.344 1 96.19 61 PRO B O 1
ATOM 2108 N N . GLY B 1 62 ? 17.844 -12.031 -16.25 1 93.69 62 GLY B N 1
ATOM 2109 C CA . GLY B 1 62 ? 17.906 -13.344 -15.617 1 93.69 62 GLY B CA 1
ATOM 2110 C C . GLY B 1 62 ? 18.453 -13.289 -14.195 1 93.69 62 GLY B C 1
ATOM 2111 O O . GLY B 1 62 ? 18.297 -14.25 -13.43 1 93.69 62 GLY B O 1
ATOM 2112 N N . ASP B 1 63 ? 19.078 -12.172 -13.773 1 96.88 63 ASP B N 1
ATOM 2113 C CA . ASP B 1 63 ? 19.609 -12.016 -12.422 1 96.88 63 ASP B CA 1
ATOM 2114 C C . ASP B 1 63 ? 18.484 -11.828 -11.406 1 96.88 63 ASP B C 1
ATOM 2116 O O . ASP B 1 63 ? 17.328 -11.594 -11.773 1 96.88 63 ASP B O 1
ATOM 2120 N N . THR B 1 64 ? 18.844 -12.047 -10.109 1 96.56 64 THR B N 1
ATOM 2121 C CA . THR B 1 64 ? 17.938 -11.844 -8.992 1 96.56 64 THR B CA 1
ATOM 2122 C C . THR B 1 64 ? 18.438 -10.734 -8.078 1 96.56 64 THR B C 1
ATOM 2124 O O . THR B 1 64 ? 19.641 -10.664 -7.777 1 96.56 64 THR B O 1
ATOM 2127 N N . LEU B 1 65 ? 17.609 -9.859 -7.766 1 98.12 65 LEU B N 1
ATOM 2128 C CA . LEU B 1 65 ? 17.891 -8.844 -6.762 1 98.12 65 LEU B CA 1
ATOM 2129 C C . LEU B 1 65 ? 17.109 -9.102 -5.48 1 98.12 65 LEU B C 1
ATOM 2131 O O . LEU B 1 65 ? 15.891 -9.328 -5.531 1 98.12 65 LEU B O 1
ATOM 2135 N N . VAL B 1 66 ? 17.812 -9.086 -4.352 1 98.38 66 VAL B N 1
ATOM 2136 C CA . VAL B 1 66 ? 17.188 -9.32 -3.051 1 98.38 66 VAL B CA 1
ATOM 2137 C C . VAL B 1 66 ? 17.234 -8.039 -2.219 1 98.38 66 VAL B C 1
ATOM 2139 O O . VAL B 1 66 ? 18.281 -7.402 -2.113 1 98.38 66 VAL B O 1
ATOM 2142 N N . ILE B 1 67 ? 16.141 -7.668 -1.674 1 97.88 67 ILE B N 1
ATOM 2143 C CA . ILE B 1 67 ? 16.047 -6.574 -0.716 1 97.88 67 ILE B CA 1
ATOM 2144 C C . ILE B 1 67 ? 15.32 -7.043 0.542 1 97.88 67 ILE B C 1
ATOM 2146 O O . ILE B 1 67 ? 14.656 -8.086 0.532 1 97.88 67 ILE B O 1
ATOM 2150 N N . THR B 1 68 ? 15.469 -6.277 1.615 1 96.31 68 THR B N 1
ATOM 2151 C CA . THR B 1 68 ? 14.836 -6.711 2.855 1 96.31 68 THR B CA 1
ATOM 2152 C C . THR B 1 68 ? 13.359 -6.309 2.877 1 96.31 68 THR B C 1
ATOM 2154 O O . THR B 1 68 ? 12.531 -7.004 3.463 1 96.31 68 THR B O 1
ATOM 2157 N N . SER B 1 69 ? 13.094 -5.098 2.252 1 95.5 69 SER B N 1
ATOM 2158 C CA . SER B 1 69 ? 11.742 -4.551 2.215 1 95.5 69 SER B CA 1
ATOM 2159 C C . SER B 1 69 ? 11.586 -3.553 1.073 1 95.5 69 SER B C 1
ATOM 2161 O O . SER B 1 69 ? 12.57 -3.037 0.548 1 95.5 69 SER B O 1
ATOM 2163 N N . LEU B 1 70 ? 10.352 -3.309 0.691 1 94.88 70 LEU B N 1
ATOM 2164 C CA . LEU B 1 70 ? 10.062 -2.416 -0.427 1 94.88 70 LEU B CA 1
ATOM 2165 C C . LEU B 1 70 ? 10.555 -1.003 -0.138 1 94.88 70 LEU B C 1
ATOM 2167 O O . LEU B 1 70 ? 10.992 -0.296 -1.048 1 94.88 70 LEU B O 1
ATOM 2171 N N . ASP B 1 71 ? 10.523 -0.662 1.115 1 91.31 71 ASP B N 1
ATOM 2172 C CA . ASP B 1 71 ? 10.914 0.698 1.469 1 91.31 71 ASP B CA 1
ATOM 2173 C C . ASP B 1 71 ? 12.414 0.903 1.271 1 91.31 71 ASP B C 1
ATOM 2175 O O . ASP B 1 71 ? 12.906 2.035 1.305 1 91.31 71 ASP B O 1
ATOM 2179 N N . ARG B 1 72 ? 13.141 -0.147 1.022 1 93.44 72 ARG B N 1
ATOM 2180 C CA . ARG B 1 72 ? 14.555 0.001 0.669 1 93.44 72 ARG B CA 1
ATOM 2181 C C . ARG B 1 72 ? 14.703 0.599 -0.725 1 93.44 72 ARG B C 1
ATOM 2183 O O . ARG B 1 72 ? 15.742 1.185 -1.044 1 93.44 72 ARG B O 1
ATOM 2190 N N . LEU B 1 73 ? 13.703 0.477 -1.526 1 94.69 73 LEU B N 1
ATOM 2191 C CA . LEU B 1 73 ? 13.719 1.084 -2.854 1 94.69 73 LEU B CA 1
ATOM 2192 C C . LEU B 1 73 ? 13.273 2.541 -2.787 1 94.69 73 LEU B C 1
ATOM 2194 O O . LEU B 1 73 ? 13.906 3.414 -3.389 1 94.69 73 LEU B O 1
ATOM 2198 N N . SER B 1 74 ? 12.156 2.758 -2.074 1 92.69 74 SER B N 1
ATOM 2199 C CA . SER B 1 74 ? 11.617 4.109 -1.956 1 92.69 74 SER B CA 1
ATOM 2200 C C . SER B 1 74 ? 10.555 4.188 -0.865 1 92.69 74 SER B C 1
ATOM 2202 O O . SER B 1 74 ? 9.922 3.186 -0.537 1 92.69 74 SER B O 1
ATOM 2204 N N . ARG B 1 75 ? 10.359 5.359 -0.333 1 86.81 75 ARG B N 1
ATOM 2205 C CA . ARG B 1 75 ? 9.266 5.602 0.601 1 86.81 75 ARG B CA 1
ATOM 2206 C C . ARG B 1 75 ? 7.965 5.883 -0.141 1 86.81 75 ARG B C 1
ATOM 2208 O O . ARG B 1 75 ? 6.883 5.816 0.446 1 86.81 75 ARG B O 1
ATOM 2215 N N . ARG B 1 76 ? 8.117 6.219 -1.416 1 90.62 76 ARG B N 1
ATOM 2216 C CA . ARG B 1 76 ? 6.945 6.543 -2.23 1 90.62 76 ARG B CA 1
ATOM 2217 C C . ARG B 1 76 ? 6.477 5.328 -3.021 1 90.62 76 ARG B C 1
ATOM 2219 O O . ARG B 1 76 ? 7.25 4.73 -3.77 1 90.62 76 ARG B O 1
ATOM 2226 N N . LYS B 1 77 ? 5.172 5.094 -2.895 1 92.75 77 LYS B N 1
ATOM 2227 C CA . LYS B 1 77 ? 4.59 3.922 -3.545 1 92.75 77 LYS B CA 1
ATOM 2228 C C . LYS B 1 77 ? 4.723 4.016 -5.062 1 92.75 77 LYS B C 1
ATOM 2230 O O . LYS B 1 77 ? 5.023 3.02 -5.727 1 92.75 77 LYS B O 1
ATOM 2235 N N . ALA B 1 78 ? 4.488 5.188 -5.609 1 92.56 78 ALA B N 1
ATOM 2236 C CA . ALA B 1 78 ? 4.59 5.395 -7.051 1 92.56 78 ALA B CA 1
ATOM 2237 C C . ALA B 1 78 ? 6 5.09 -7.551 1 92.56 78 ALA B C 1
ATOM 2239 O O . ALA B 1 78 ? 6.172 4.5 -8.625 1 92.56 78 ALA B O 1
ATOM 2240 N N . ASP B 1 79 ? 6.953 5.504 -6.805 1 94.75 79 ASP B N 1
ATOM 2241 C CA . ASP B 1 79 ? 8.344 5.223 -7.156 1 94.75 79 ASP B CA 1
ATOM 2242 C C . ASP B 1 79 ? 8.625 3.723 -7.117 1 94.75 79 ASP B C 1
ATOM 2244 O O . ASP B 1 79 ? 9.281 3.186 -8.016 1 94.75 79 ASP B O 1
ATOM 2248 N N . ILE B 1 80 ? 8.164 3.041 -6.074 1 96.12 80 ILE B N 1
ATOM 2249 C CA . ILE B 1 80 ? 8.359 1.603 -5.949 1 96.12 80 ILE B CA 1
ATOM 2250 C C . ILE B 1 80 ? 7.75 0.888 -7.152 1 96.12 80 ILE B C 1
ATOM 2252 O O . ILE B 1 80 ? 8.383 0.008 -7.746 1 96.12 80 ILE B O 1
ATOM 2256 N N . GLU B 1 81 ? 6.555 1.266 -7.484 1 95.5 81 GLU B N 1
ATOM 2257 C CA . GLU B 1 81 ? 5.875 0.687 -8.641 1 95.5 81 GLU B CA 1
ATOM 2258 C C . GLU B 1 81 ? 6.715 0.833 -9.906 1 95.5 81 GLU B C 1
ATOM 2260 O O . GLU B 1 81 ? 6.891 -0.13 -10.656 1 95.5 81 GLU B O 1
ATOM 2265 N N . THR B 1 82 ? 7.223 2.018 -10.109 1 95.62 82 THR B N 1
ATOM 2266 C CA . THR B 1 82 ? 8.047 2.303 -11.281 1 95.62 82 THR B CA 1
ATOM 2267 C C . THR B 1 82 ? 9.281 1.408 -11.305 1 95.62 82 THR B C 1
ATOM 2269 O O . THR B 1 82 ? 9.641 0.858 -12.344 1 95.62 82 THR B O 1
ATOM 2272 N N . GLU B 1 83 ? 9.914 1.253 -10.164 1 96.69 83 GLU B N 1
ATOM 2273 C CA . GLU B 1 83 ? 11.094 0.399 -10.07 1 96.69 83 GLU B CA 1
ATOM 2274 C C . GLU B 1 83 ? 10.75 -1.059 -10.367 1 96.69 83 GLU B C 1
ATOM 2276 O O . GLU B 1 83 ? 11.484 -1.749 -11.07 1 96.69 83 GLU B O 1
ATOM 2281 N N . LEU B 1 84 ? 9.656 -1.521 -9.82 1 96.88 84 LEU B N 1
ATOM 2282 C CA . LEU B 1 84 ? 9.242 -2.902 -10.039 1 96.88 84 LEU B CA 1
ATOM 2283 C C . LEU B 1 84 ? 8.945 -3.154 -11.516 1 96.88 84 LEU B C 1
ATOM 2285 O O . LEU B 1 84 ? 9.281 -4.211 -12.047 1 96.88 84 LEU B O 1
ATOM 2289 N N . LEU B 1 85 ? 8.297 -2.213 -12.125 1 96.56 85 LEU B N 1
ATOM 2290 C CA . LEU B 1 85 ? 8.031 -2.309 -13.555 1 96.56 85 LEU B CA 1
ATOM 2291 C C . LEU B 1 85 ? 9.328 -2.377 -14.344 1 96.56 85 LEU B C 1
ATOM 2293 O O . LEU B 1 85 ? 9.445 -3.164 -15.289 1 96.56 85 LEU B O 1
ATOM 2297 N N . TRP B 1 86 ? 10.258 -1.562 -13.977 1 96.81 86 TRP B N 1
ATOM 2298 C CA . TRP B 1 86 ? 11.562 -1.569 -14.633 1 96.81 86 TRP B CA 1
ATOM 2299 C C . TRP B 1 86 ? 12.219 -2.938 -14.508 1 96.81 86 TRP B C 1
ATOM 2301 O O . TRP B 1 86 ? 12.703 -3.492 -15.5 1 96.81 86 TRP B O 1
ATOM 2311 N N . PHE B 1 87 ? 12.266 -3.559 -13.289 1 97.12 87 PHE B N 1
ATOM 2312 C CA . PHE B 1 87 ? 12.867 -4.871 -13.07 1 97.12 87 PHE B CA 1
ATOM 2313 C C . PHE B 1 87 ? 12.195 -5.922 -13.945 1 97.12 87 PHE B C 1
ATOM 2315 O O . PHE B 1 87 ? 12.867 -6.777 -14.523 1 97.12 87 PHE B O 1
ATOM 2322 N N . ARG B 1 88 ? 10.883 -5.855 -13.961 1 95.69 88 ARG B N 1
ATOM 2323 C CA . ARG B 1 88 ? 10.133 -6.793 -14.797 1 95.69 88 ARG B CA 1
ATOM 2324 C C . ARG B 1 88 ? 10.547 -6.672 -16.266 1 95.69 88 ARG B C 1
ATOM 2326 O O . ARG B 1 88 ? 10.812 -7.68 -16.922 1 95.69 88 ARG B O 1
ATOM 2333 N N . GLU B 1 89 ? 10.609 -5.449 -16.766 1 96.12 89 GLU B N 1
ATOM 2334 C CA . GLU B 1 89 ? 10.961 -5.191 -18.156 1 96.12 89 GLU B CA 1
ATOM 2335 C C . GLU B 1 89 ? 12.375 -5.676 -18.469 1 96.12 89 GLU B C 1
ATOM 2337 O O . GLU B 1 89 ? 12.664 -6.098 -19.594 1 96.12 89 GLU B O 1
ATOM 2342 N N . GLN B 1 90 ? 13.25 -5.629 -17.531 1 96.5 90 GLN B N 1
ATOM 2343 C CA . GLN B 1 90 ? 14.641 -6.031 -17.703 1 96.5 90 GLN B CA 1
ATOM 2344 C C . GLN B 1 90 ? 14.828 -7.512 -17.391 1 96.5 90 GLN B C 1
ATOM 2346 O O . GLN B 1 90 ? 15.953 -8.016 -17.406 1 96.5 90 GLN B O 1
ATOM 2351 N N . HIS B 1 91 ? 13.766 -8.156 -17.047 1 95.06 91 HIS B N 1
ATOM 2352 C CA . HIS B 1 91 ? 13.773 -9.578 -16.734 1 95.06 91 HIS B CA 1
ATOM 2353 C C . HIS B 1 91 ? 14.656 -9.867 -15.516 1 95.06 91 HIS B C 1
ATOM 2355 O O . HIS B 1 91 ? 15.453 -10.805 -15.531 1 95.06 91 HIS B O 1
ATOM 2361 N N . ILE B 1 92 ? 14.578 -9.023 -14.539 1 96.25 92 ILE B N 1
ATOM 2362 C CA . ILE B 1 92 ? 15.242 -9.195 -13.25 1 96.25 92 ILE B CA 1
ATOM 2363 C C . ILE B 1 92 ? 14.234 -9.695 -12.211 1 96.25 92 ILE B C 1
ATOM 2365 O O . ILE B 1 92 ? 13.164 -9.117 -12.055 1 96.25 92 ILE B O 1
ATOM 2369 N N . ARG B 1 93 ? 14.555 -10.75 -11.539 1 94.94 93 ARG B N 1
ATOM 2370 C CA . ARG B 1 93 ? 13.695 -11.25 -10.469 1 94.94 93 ARG B CA 1
ATOM 2371 C C . ARG B 1 93 ? 13.953 -10.5 -9.172 1 94.94 93 ARG B C 1
ATOM 2373 O O . ARG B 1 93 ? 15.102 -10.328 -8.758 1 94.94 93 ARG B O 1
ATOM 2380 N N . LEU B 1 94 ? 12.906 -10.07 -8.594 1 96.69 94 LEU B N 1
ATOM 2381 C CA . LEU B 1 94 ? 13.016 -9.375 -7.32 1 96.69 94 LEU B CA 1
ATOM 2382 C C . LEU B 1 94 ? 12.516 -10.25 -6.176 1 96.69 94 LEU B C 1
ATOM 2384 O O . LEU B 1 94 ? 11.398 -10.781 -6.234 1 96.69 94 LEU B O 1
ATOM 2388 N N . LYS B 1 95 ? 13.344 -10.438 -5.207 1 97.25 95 LYS B N 1
ATOM 2389 C CA . LYS B 1 95 ? 12.984 -11.117 -3.967 1 97.25 95 LYS B CA 1
ATOM 2390 C C . LYS B 1 95 ? 13.031 -10.164 -2.779 1 97.25 95 LYS B C 1
ATOM 2392 O O . LYS B 1 95 ? 13.961 -9.359 -2.658 1 97.25 95 LYS B O 1
ATOM 2397 N N . ILE B 1 96 ? 12.031 -10.258 -1.995 1 97.69 96 ILE B N 1
ATOM 2398 C CA . ILE B 1 96 ? 11.883 -9.336 -0.875 1 97.69 96 ILE B CA 1
ATOM 2399 C C . ILE B 1 96 ? 11.719 -10.125 0.424 1 97.69 96 ILE B C 1
ATOM 2401 O O . ILE B 1 96 ? 10.758 -10.875 0.585 1 97.69 96 ILE B O 1
ATOM 2405 N N . LEU B 1 97 ? 12.539 -9.945 1.403 1 96.81 97 LEU B N 1
ATOM 2406 C CA . LEU B 1 97 ? 12.602 -10.781 2.596 1 96.81 97 LEU B CA 1
ATOM 2407 C C . LEU B 1 97 ? 11.312 -10.68 3.402 1 96.81 97 LEU B C 1
ATOM 2409 O O . LEU B 1 97 ? 10.812 -11.68 3.918 1 96.81 97 LEU B O 1
ATOM 2413 N N . ASP B 1 98 ? 10.711 -9.484 3.443 1 95.19 98 ASP B N 1
ATOM 2414 C CA . ASP B 1 98 ? 9.523 -9.336 4.281 1 95.19 98 ASP B CA 1
ATOM 2415 C C . ASP B 1 98 ? 8.25 -9.664 3.496 1 95.19 98 ASP B C 1
ATOM 2417 O O . ASP B 1 98 ? 7.141 -9.453 3.986 1 95.19 98 ASP B O 1
ATOM 2421 N N . LEU B 1 99 ? 8.391 -10.062 2.303 1 96.44 99 LEU B N 1
ATOM 2422 C CA . LEU B 1 99 ? 7.344 -10.664 1.485 1 96.44 99 LEU B CA 1
ATOM 2423 C C . LEU B 1 99 ? 7.707 -12.102 1.104 1 96.44 99 LEU B C 1
ATOM 2425 O O . LEU B 1 99 ? 8.102 -12.359 -0.033 1 96.44 99 LEU B O 1
ATOM 2429 N N . PRO B 1 100 ? 7.488 -12.984 1.97 1 94.56 100 PRO B N 1
ATOM 2430 C CA . PRO B 1 100 ? 7.988 -14.352 1.838 1 94.56 100 PRO B CA 1
ATOM 2431 C C . PRO B 1 100 ? 7.535 -15.023 0.544 1 94.56 100 PRO B C 1
ATOM 2433 O O . PRO B 1 100 ? 8.25 -15.867 -0.005 1 94.56 100 PRO B O 1
ATOM 2436 N N . THR B 1 101 ? 6.398 -14.672 0.066 1 93.75 101 THR B N 1
ATOM 2437 C CA . THR B 1 101 ? 5.902 -15.266 -1.17 1 93.75 101 THR B CA 1
ATOM 2438 C C . THR B 1 101 ? 6.867 -15 -2.322 1 93.75 101 THR B C 1
ATOM 2440 O O . THR B 1 101 ? 7.012 -15.836 -3.219 1 93.75 101 THR B O 1
ATOM 2443 N N . THR B 1 102 ? 7.566 -13.906 -2.309 1 94.88 102 THR B N 1
ATOM 2444 C CA . THR B 1 102 ? 8.508 -13.57 -3.365 1 94.88 102 THR B CA 1
ATOM 2445 C C . THR B 1 102 ? 9.773 -14.422 -3.256 1 94.88 102 THR B C 1
ATOM 2447 O O . THR B 1 102 ? 10.555 -14.508 -4.207 1 94.88 102 THR B O 1
ATOM 2450 N N . MET B 1 103 ? 9.953 -15.039 -2.094 1 94.81 103 MET B N 1
ATOM 2451 C CA . MET B 1 103 ? 11.172 -15.805 -1.827 1 94.81 103 MET B CA 1
ATOM 2452 C C . MET B 1 103 ? 11.031 -17.234 -2.33 1 94.81 103 MET B C 1
ATOM 2454 O O . MET B 1 103 ? 12.008 -17.984 -2.377 1 94.81 103 MET B O 1
ATOM 2458 N N . THR B 1 104 ? 9.867 -17.562 -2.754 1 91.31 104 THR B N 1
ATOM 2459 C CA . THR B 1 104 ? 9.586 -18.938 -3.174 1 91.31 104 THR B CA 1
ATOM 2460 C C . THR B 1 104 ? 10.227 -19.219 -4.523 1 91.31 104 THR B C 1
ATOM 2462 O O . THR B 1 104 ? 10.164 -18.406 -5.441 1 91.31 104 THR B O 1
ATOM 2465 N N . ASP B 1 105 ? 10.867 -20.328 -4.582 1 88.69 105 ASP B N 1
ATOM 2466 C CA . ASP B 1 105 ? 11.383 -20.797 -5.859 1 88.69 105 ASP B CA 1
ATOM 2467 C C . ASP B 1 105 ? 10.383 -21.734 -6.535 1 88.69 105 ASP B C 1
ATOM 2469 O O . ASP B 1 105 ? 9.688 -22.5 -5.863 1 88.69 105 ASP B O 1
ATOM 2473 N N . PHE B 1 106 ? 10.297 -21.625 -7.75 1 85.75 106 PHE B N 1
ATOM 2474 C CA . PHE B 1 106 ? 9.344 -22.422 -8.508 1 85.75 106 PHE B CA 1
ATOM 2475 C C . PHE B 1 106 ? 10.078 -23.391 -9.43 1 85.75 106 PHE B C 1
ATOM 2477 O O . PHE B 1 106 ? 11.141 -23.062 -9.961 1 85.75 106 PHE B O 1
ATOM 2484 N N . PRO B 1 107 ? 9.523 -24.641 -9.516 1 84.75 107 PRO B N 1
ATOM 2485 C CA . PRO B 1 107 ? 10.141 -25.594 -10.438 1 84.75 107 PRO B CA 1
ATOM 2486 C C . PRO B 1 107 ? 10.078 -25.141 -11.891 1 84.75 107 PRO B C 1
ATOM 2488 O O . PRO B 1 107 ? 9.336 -24.219 -12.219 1 84.75 107 PRO B O 1
ATOM 2491 N N . ALA B 1 108 ? 10.977 -25.828 -12.664 1 84 108 ALA B N 1
ATOM 2492 C CA . ALA B 1 108 ? 11.008 -25.531 -14.094 1 84 108 ALA B CA 1
ATOM 2493 C C . ALA B 1 108 ? 9.625 -25.641 -14.719 1 84 108 ALA B C 1
ATOM 2495 O O . ALA B 1 108 ? 8.883 -26.594 -14.414 1 84 108 ALA B O 1
ATOM 2496 N N . GLY B 1 109 ? 9.188 -24.688 -15.453 1 84.69 109 GLY B N 1
ATOM 2497 C CA . GLY B 1 109 ? 7.887 -24.688 -16.109 1 84.69 109 GLY B CA 1
ATOM 2498 C C . GLY B 1 109 ? 6.84 -23.891 -15.344 1 84.69 109 GLY B C 1
ATOM 2499 O O . GLY B 1 109 ? 5.75 -23.641 -15.859 1 84.69 109 GLY B O 1
ATOM 2500 N N . GLN B 1 110 ? 7.156 -23.5 -14.094 1 85.81 110 GLN B N 1
ATOM 2501 C CA . GLN B 1 110 ? 6.191 -22.75 -13.289 1 85.81 110 GLN B CA 1
ATOM 2502 C C . GLN B 1 110 ? 6.699 -21.344 -12.969 1 85.81 110 GLN B C 1
ATOM 2504 O O . GLN B 1 110 ? 6.273 -20.734 -11.984 1 85.81 110 GLN B O 1
ATOM 2509 N N . GLU B 1 111 ? 7.598 -20.922 -13.836 1 86.06 111 GLU B N 1
ATOM 2510 C CA . GLU B 1 111 ? 8.203 -19.609 -13.641 1 86.06 111 GLU B CA 1
ATOM 2511 C C . GLU B 1 111 ? 7.164 -18.5 -13.781 1 86.06 111 GLU B C 1
ATOM 2513 O O . GLU B 1 111 ? 7.332 -17.406 -13.234 1 86.06 111 GLU B O 1
ATOM 2518 N N . TRP B 1 112 ? 6.07 -18.844 -14.438 1 87.69 112 TRP B N 1
ATOM 2519 C CA . TRP B 1 112 ? 5.004 -17.875 -14.672 1 87.69 112 TRP B CA 1
ATOM 2520 C C . TRP B 1 112 ? 4.348 -17.469 -13.359 1 87.69 112 TRP B C 1
ATOM 2522 O O . TRP B 1 112 ? 3.746 -16.391 -13.273 1 87.69 112 TRP B O 1
ATOM 2532 N N . VAL B 1 113 ? 4.496 -18.25 -12.359 1 89.81 113 VAL B N 1
ATOM 2533 C CA . VAL B 1 113 ? 3.918 -17.938 -11.055 1 89.81 113 VAL B CA 1
ATOM 2534 C C . VAL B 1 113 ? 4.672 -16.781 -10.422 1 89.81 113 VAL B C 1
ATOM 2536 O O . VAL B 1 113 ? 4.066 -15.898 -9.805 1 89.81 113 VAL B O 1
ATOM 2539 N N . ALA B 1 114 ? 5.973 -16.781 -10.617 1 89.38 114 ALA B N 1
ATOM 2540 C CA . ALA B 1 114 ? 6.781 -15.672 -10.117 1 89.38 114 ALA B CA 1
ATOM 2541 C C . ALA B 1 114 ? 6.383 -14.359 -10.789 1 89.38 114 ALA B C 1
ATOM 2543 O O . ALA B 1 114 ? 6.336 -13.312 -10.141 1 89.38 114 ALA B O 1
ATOM 2544 N N . ASP B 1 115 ? 6.078 -14.461 -12.008 1 90.12 115 ASP B N 1
ATOM 2545 C CA . ASP B 1 115 ? 5.633 -13.281 -12.75 1 90.12 115 ASP B CA 1
ATOM 2546 C C . ASP B 1 115 ? 4.297 -12.773 -12.211 1 90.12 115 ASP B C 1
ATOM 2548 O O . ASP B 1 115 ? 4.086 -11.562 -12.109 1 90.12 115 ASP B O 1
ATOM 2552 N N . MET B 1 116 ? 3.486 -13.672 -11.898 1 90.5 116 MET B N 1
ATOM 2553 C CA . MET B 1 116 ? 2.186 -13.297 -11.352 1 90.5 116 MET B CA 1
ATOM 2554 C C . MET B 1 116 ? 2.342 -12.617 -9.992 1 90.5 116 MET B C 1
ATOM 2556 O O . MET B 1 116 ? 1.652 -11.633 -9.703 1 90.5 116 MET B O 1
ATOM 2560 N N . VAL B 1 117 ? 3.244 -13.133 -9.234 1 92.38 117 VAL B N 1
ATOM 2561 C CA . VAL B 1 117 ? 3.525 -12.555 -7.926 1 92.38 117 VAL B CA 1
ATOM 2562 C C . VAL B 1 117 ? 4.004 -11.109 -8.094 1 92.38 117 VAL B C 1
ATOM 2564 O O . VAL B 1 117 ? 3.504 -10.203 -7.426 1 92.38 117 VAL B O 1
ATOM 2567 N N . ASN B 1 118 ? 4.879 -10.906 -8.984 1 91.88 118 ASN B N 1
ATOM 2568 C CA . ASN B 1 118 ? 5.387 -9.57 -9.266 1 91.88 118 ASN B CA 1
ATOM 2569 C C . ASN B 1 118 ? 4.281 -8.648 -9.773 1 91.88 118 ASN B C 1
ATOM 2571 O O . ASN B 1 118 ? 4.215 -7.477 -9.391 1 91.88 118 ASN B O 1
ATOM 2575 N N . ASN B 1 119 ? 3.494 -9.172 -10.586 1 93.25 119 ASN B N 1
ATOM 2576 C CA . ASN B 1 119 ? 2.406 -8.375 -11.141 1 93.25 119 ASN B CA 1
ATOM 2577 C C . ASN B 1 119 ? 1.447 -7.898 -10.055 1 93.25 119 ASN B C 1
ATOM 2579 O O . ASN B 1 119 ? 1.012 -6.746 -10.078 1 93.25 119 ASN B O 1
ATOM 2583 N N . ILE B 1 120 ? 1.167 -8.789 -9.18 1 94.75 120 ILE B N 1
ATOM 2584 C CA . ILE B 1 120 ? 0.205 -8.43 -8.141 1 94.75 120 ILE B CA 1
ATOM 2585 C C . ILE B 1 120 ? 0.796 -7.344 -7.246 1 94.75 120 ILE B C 1
ATOM 2587 O O . ILE B 1 120 ? 0.088 -6.43 -6.816 1 94.75 120 ILE B O 1
ATOM 2591 N N . ILE B 1 121 ? 2.049 -7.438 -6.949 1 96.19 121 ILE B N 1
ATOM 2592 C CA . ILE B 1 121 ? 2.693 -6.406 -6.145 1 96.19 121 ILE B CA 1
ATOM 2593 C C . ILE B 1 121 ? 2.568 -5.051 -6.84 1 96.19 121 ILE B C 1
ATOM 2595 O O . ILE B 1 121 ? 2.17 -4.062 -6.223 1 96.19 121 ILE B O 1
ATOM 2599 N N . ILE B 1 122 ? 2.836 -5.031 -8.117 1 95.44 122 ILE B N 1
ATOM 2600 C CA . ILE B 1 122 ? 2.777 -3.814 -8.914 1 95.44 122 ILE B CA 1
ATOM 2601 C C . ILE B 1 122 ? 1.351 -3.27 -8.922 1 95.44 122 ILE B C 1
ATOM 2603 O O . ILE B 1 122 ? 1.136 -2.072 -8.719 1 95.44 122 ILE B O 1
ATOM 2607 N N . GLU B 1 123 ? 0.418 -4.121 -9.133 1 95.44 123 GLU B N 1
ATOM 2608 C CA . GLU B 1 123 ? -0.987 -3.725 -9.172 1 95.44 123 GLU B CA 1
ATOM 2609 C C . GLU B 1 123 ? -1.428 -3.127 -7.84 1 95.44 123 GLU B C 1
ATOM 2611 O O . GLU B 1 123 ? -2.078 -2.08 -7.805 1 95.44 123 GLU B O 1
ATOM 2616 N N . VAL B 1 124 ? -1.068 -3.797 -6.789 1 95.69 124 VAL B N 1
ATOM 2617 C CA . VAL B 1 124 ? -1.462 -3.334 -5.461 1 95.69 124 VAL B CA 1
ATOM 2618 C C . VAL B 1 124 ? -0.825 -1.976 -5.176 1 95.69 124 VAL B C 1
ATOM 2620 O O . VAL B 1 124 ? -1.507 -1.04 -4.754 1 95.69 124 VAL B O 1
ATOM 2623 N N . LEU B 1 125 ? 0.431 -1.886 -5.438 1 94.56 125 LEU B N 1
ATOM 2624 C CA . LEU B 1 125 ? 1.129 -0.621 -5.23 1 94.56 125 LEU B CA 1
ATOM 2625 C C . LEU B 1 125 ? 0.52 0.482 -6.09 1 94.56 125 LEU B C 1
ATOM 2627 O O . LEU B 1 125 ? 0.349 1.612 -5.629 1 94.56 125 LEU B O 1
ATOM 2631 N N . GLY B 1 126 ? 0.244 0.149 -7.332 1 93 126 GLY B N 1
ATOM 2632 C CA . GLY B 1 126 ? -0.354 1.125 -8.227 1 93 126 GLY B CA 1
ATOM 2633 C C . GLY B 1 126 ? -1.683 1.659 -7.727 1 93 126 GLY B C 1
ATOM 2634 O O . GLY B 1 126 ? -1.909 2.871 -7.723 1 93 126 GLY B O 1
ATOM 2635 N N . THR B 1 127 ? -2.533 0.796 -7.289 1 92.44 127 THR B N 1
ATOM 2636 C CA . THR B 1 127 ? -3.84 1.205 -6.793 1 92.44 127 THR B CA 1
ATOM 2637 C C . THR B 1 127 ? -3.701 2.012 -5.504 1 92.44 127 THR B C 1
ATOM 2639 O O . THR B 1 127 ? -4.41 3 -5.305 1 92.44 127 THR B O 1
ATOM 2642 N N . MET B 1 128 ? -2.793 1.578 -4.66 1 91.69 128 MET B N 1
ATOM 2643 C CA . MET B 1 128 ? -2.57 2.295 -3.406 1 91.69 128 MET B CA 1
ATOM 2644 C C . MET B 1 128 ? -2.043 3.701 -3.67 1 91.69 128 MET B C 1
ATOM 2646 O O . MET B 1 128 ? -2.439 4.652 -2.998 1 91.69 128 MET B O 1
ATOM 2650 N N . ALA B 1 129 ? -1.097 3.805 -4.562 1 90.62 129 ALA B N 1
ATOM 2651 C CA . ALA B 1 129 ? -0.552 5.109 -4.926 1 90.62 129 ALA B CA 1
ATOM 2652 C C . ALA B 1 129 ? -1.646 6.031 -5.457 1 90.62 129 ALA B C 1
ATOM 2654 O O . ALA B 1 129 ? -1.691 7.215 -5.109 1 90.62 129 ALA B O 1
ATOM 2655 N N . GLU B 1 130 ? -2.459 5.516 -6.273 1 91.19 130 GLU B N 1
ATOM 2656 C CA . GLU B 1 130 ? -3.568 6.289 -6.824 1 91.19 130 GLU B CA 1
ATOM 2657 C C . GLU B 1 130 ? -4.523 6.742 -5.723 1 91.19 130 GLU B C 1
ATOM 2659 O O . GLU B 1 130 ? -4.945 7.898 -5.699 1 91.19 130 GLU B O 1
ATOM 2664 N N . GLN B 1 131 ? -4.859 5.902 -4.809 1 87.62 131 GLN B N 1
ATOM 2665 C CA . GLN B 1 131 ? -5.746 6.23 -3.699 1 87.62 131 GLN B CA 1
ATOM 2666 C C . GLN B 1 131 ? -5.133 7.301 -2.801 1 87.62 131 GLN B C 1
ATOM 2668 O O . GLN B 1 131 ? -5.84 8.18 -2.309 1 87.62 131 GLN B O 1
ATOM 2673 N N . GLU B 1 132 ? -3.904 7.137 -2.58 1 87.75 132 GLU B N 1
ATOM 2674 C CA . GLU B 1 132 ? -3.197 8.141 -1.784 1 87.75 132 GLU B CA 1
ATOM 2675 C C . GLU B 1 132 ? -3.25 9.508 -2.449 1 87.75 132 GLU B C 1
ATOM 2677 O O . GLU B 1 132 ? -3.473 10.523 -1.779 1 87.75 132 GLU B O 1
ATOM 2682 N N . ARG B 1 133 ? -3.041 9.531 -3.695 1 89.12 133 ARG B N 1
ATOM 2683 C CA . ARG B 1 133 ? -3.105 10.789 -4.445 1 89.12 133 ARG B CA 1
ATOM 2684 C C . ARG B 1 133 ? -4.492 11.414 -4.344 1 89.12 133 ARG B C 1
ATOM 2686 O O . ARG B 1 133 ? -4.617 12.617 -4.113 1 89.12 133 ARG B O 1
ATOM 2693 N N . LEU B 1 134 ? -5.488 10.602 -4.52 1 86.5 134 LEU B N 1
ATOM 2694 C CA . LEU B 1 134 ? -6.871 11.078 -4.457 1 86.5 134 LEU B CA 1
ATOM 2695 C C . LEU B 1 134 ? -7.199 11.617 -3.07 1 86.5 134 LEU B C 1
ATOM 2697 O O . LEU B 1 134 ? -7.828 12.672 -2.943 1 86.5 134 LEU B O 1
ATOM 2701 N N . ARG B 1 135 ? -6.75 10.938 -2.098 1 84.69 135 ARG B N 1
ATOM 2702 C CA . ARG B 1 135 ? -6.992 11.367 -0.724 1 84.69 135 ARG B CA 1
ATOM 2703 C C . ARG B 1 135 ? -6.273 12.672 -0.418 1 84.69 135 ARG B C 1
ATOM 2705 O O . ARG B 1 135 ? -6.836 13.562 0.228 1 84.69 135 ARG B O 1
ATOM 2712 N N . THR B 1 136 ? -5.066 12.742 -0.849 1 88.81 136 THR B N 1
ATOM 2713 C CA . THR B 1 136 ? -4.277 13.953 -0.643 1 88.81 136 THR B CA 1
ATOM 2714 C C . THR B 1 136 ? -4.938 15.148 -1.326 1 88.81 136 THR B C 1
ATOM 2716 O O . THR B 1 136 ? -5.023 16.234 -0.745 1 88.81 136 THR B O 1
ATOM 2719 N N . ARG B 1 137 ? -5.395 14.906 -2.482 1 89.44 137 ARG B N 1
ATOM 2720 C CA . ARG B 1 137 ? -6.07 15.969 -3.221 1 89.44 137 ARG B CA 1
ATOM 2721 C C . ARG B 1 137 ? -7.348 16.406 -2.51 1 89.44 137 ARG B C 1
ATOM 2723 O O . ARG B 1 137 ? -7.645 17.594 -2.424 1 89.44 137 ARG B O 1
ATOM 2730 N N . GLN B 1 138 ? -8.031 15.453 -2.041 1 86.06 138 GLN B N 1
ATOM 2731 C CA . GLN B 1 138 ? -9.258 15.742 -1.315 1 86.06 138 GLN B CA 1
ATOM 2732 C C . GLN B 1 138 ? -8.977 16.531 -0.041 1 86.06 138 GLN B C 1
ATOM 2734 O O . GLN B 1 138 ? -9.672 17.516 0.257 1 86.06 138 GLN B O 1
ATOM 2739 N N . ARG B 1 139 ? -8.016 16.188 0.634 1 84.75 139 ARG B N 1
ATOM 2740 C CA . ARG B 1 139 ? -7.645 16.875 1.864 1 84.75 139 ARG B CA 1
ATOM 2741 C C . ARG B 1 139 ? -7.211 18.312 1.578 1 84.75 139 ARG B C 1
ATOM 2743 O O . ARG B 1 139 ? -7.543 19.234 2.332 1 84.75 139 ARG B O 1
ATOM 2750 N N . GLN B 1 140 ? -6.457 18.406 0.578 1 90.44 140 GLN B N 1
ATOM 2751 C CA . GLN B 1 140 ? -6.016 19.734 0.175 1 90.44 140 GLN B CA 1
ATOM 2752 C C . GLN B 1 140 ? -7.199 20.625 -0.193 1 90.44 140 GLN B C 1
ATOM 2754 O O . GLN B 1 140 ? -7.266 21.781 0.218 1 90.44 140 GLN B O 1
ATOM 2759 N N . ALA B 1 141 ? -8.07 20.031 -0.934 1 89.62 141 ALA B N 1
ATOM 2760 C CA . ALA B 1 141 ? -9.258 20.781 -1.332 1 89.62 141 ALA B CA 1
ATOM 2761 C C . ALA B 1 141 ? -10.086 21.188 -0.114 1 89.62 141 ALA B C 1
ATOM 2763 O O . ALA B 1 141 ? -10.586 22.312 -0.043 1 89.62 141 ALA B O 1
ATOM 2764 N N . GLU B 1 142 ? -10.195 20.312 0.786 1 87.88 142 GLU B N 1
ATOM 2765 C CA . GLU B 1 142 ? -10.922 20.594 2.02 1 87.88 142 GLU B CA 1
ATOM 2766 C C . GLU B 1 142 ? -10.211 21.656 2.844 1 87.88 142 GLU B C 1
ATOM 2768 O O . GLU B 1 142 ? -10.859 22.516 3.449 1 87.88 142 GLU B O 1
ATOM 2773 N N . GLY B 1 143 ? -8.953 21.516 2.844 1 85.19 143 GLY B N 1
ATOM 2774 C CA . GLY B 1 143 ? -8.164 22.531 3.523 1 85.19 143 GLY B CA 1
ATOM 2775 C C . GLY B 1 143 ? -8.312 23.922 2.908 1 85.19 143 GLY B C 1
ATOM 2776 O O . GLY B 1 143 ? -8.445 24.906 3.625 1 85.19 143 GLY B O 1
ATOM 2777 N N . TYR B 1 144 ? -8.328 23.891 1.724 1 86.56 144 TYR B N 1
ATOM 2778 C CA . TYR B 1 144 ? -8.516 25.156 1.002 1 86.56 144 TYR B CA 1
ATOM 2779 C C . TYR B 1 144 ? -9.898 25.719 1.25 1 86.56 144 TYR B C 1
ATOM 2781 O O . TYR B 1 144 ? -10.047 26.922 1.489 1 86.56 144 TYR B O 1
ATOM 2789 N N . ALA B 1 145 ? -10.812 24.891 1.193 1 87.75 145 ALA B N 1
ATOM 2790 C CA . ALA B 1 145 ? -12.18 25.328 1.442 1 87.75 145 ALA B CA 1
ATOM 2791 C C . ALA B 1 145 ? -12.336 25.891 2.857 1 87.75 145 ALA B C 1
ATOM 2793 O O . ALA B 1 145 ? -13 26.906 3.064 1 87.75 145 ALA B O 1
ATOM 2794 N N . ALA B 1 146 ? -11.773 25.203 3.709 1 88.81 146 ALA B N 1
ATOM 2795 C CA . ALA B 1 146 ? -11.82 25.656 5.098 1 88.81 146 ALA B CA 1
ATOM 2796 C C . ALA B 1 146 ? -11.109 26.984 5.27 1 88.81 146 ALA B C 1
ATOM 2798 O O . ALA B 1 146 ? -11.586 27.875 5.988 1 88.81 146 ALA B O 1
ATOM 2799 N N . ALA B 1 147 ? -10.023 27.078 4.648 1 87.38 147 ALA B N 1
ATOM 2800 C CA . ALA B 1 147 ? -9.266 28.328 4.711 1 87.38 147 ALA B CA 1
ATOM 2801 C C . ALA B 1 147 ? -10.047 29.469 4.07 1 87.38 147 ALA B C 1
ATOM 2803 O O . ALA B 1 147 ? -10.078 30.578 4.602 1 87.38 147 ALA B O 1
ATOM 2804 N N . ARG B 1 148 ? -10.617 29.219 3.062 1 85.88 148 ARG B N 1
ATOM 2805 C CA . ARG B 1 148 ? -11.445 30.219 2.391 1 85.88 148 ARG B CA 1
ATOM 2806 C C . ARG B 1 148 ? -12.633 30.625 3.262 1 85.88 148 ARG B C 1
ATOM 2808 O O . ARG B 1 148 ? -12.961 31.812 3.367 1 85.88 148 ARG B O 1
ATOM 2815 N N . ALA B 1 149 ? -13.18 29.703 3.861 1 88.88 149 ALA B N 1
ATOM 2816 C CA . ALA B 1 149 ? -14.32 29.953 4.738 1 88.88 149 ALA B CA 1
ATOM 2817 C C . ALA B 1 149 ? -13.898 30.766 5.961 1 88.88 149 ALA B C 1
ATOM 2819 O O . ALA B 1 149 ? -14.68 31.562 6.477 1 88.88 149 ALA B O 1
ATOM 2820 N N . ALA B 1 150 ? -12.719 30.562 6.348 1 87.94 150 ALA B N 1
ATOM 2821 C CA . ALA B 1 150 ? -12.188 31.281 7.504 1 87.94 150 ALA B CA 1
ATOM 2822 C C . ALA B 1 150 ? -11.648 32.656 7.098 1 87.94 150 ALA B C 1
ATOM 2824 O O . ALA B 1 150 ? -11.172 33.406 7.945 1 87.94 150 ALA B O 1
ATOM 2825 N N . GLY B 1 151 ? -11.797 33.031 5.941 1 79.12 151 GLY B N 1
ATOM 2826 C CA . GLY B 1 151 ? -11.445 34.344 5.453 1 79.12 151 GLY B CA 1
ATOM 2827 C C . GLY B 1 151 ? -9.977 34.469 5.098 1 79.12 151 GLY B C 1
ATOM 2828 O O . GLY B 1 151 ? -9.461 35.594 4.977 1 79.12 151 GLY B O 1
ATOM 2829 N N . ARG B 1 152 ? -9.344 33.5 5.332 1 72.56 152 ARG B N 1
ATOM 2830 C CA . ARG B 1 152 ? -7.93 33.531 4.957 1 72.56 152 ARG B CA 1
ATOM 2831 C C . ARG B 1 152 ? -7.77 33.719 3.453 1 72.56 152 ARG B C 1
ATOM 2833 O O . ARG B 1 152 ? -8.562 33.188 2.672 1 72.56 152 ARG B O 1
ATOM 2840 N N . LYS B 1 153 ? -7.254 34.906 3.045 1 61.38 153 LYS B N 1
ATOM 2841 C CA . LYS B 1 153 ? -7.074 35.188 1.628 1 61.38 153 LYS B CA 1
ATOM 2842 C C . LYS B 1 153 ? -6.246 34.125 0.935 1 61.38 153 LYS B C 1
ATOM 2844 O O . LYS B 1 153 ? -5.109 33.844 1.335 1 61.38 153 LYS B O 1
ATOM 2849 N N . MET B 1 154 ? -6.938 33.031 0.399 1 64.25 154 MET B N 1
ATOM 2850 C CA . MET B 1 154 ? -6.266 31.969 -0.327 1 64.25 154 MET B CA 1
ATOM 2851 C C . MET B 1 154 ? -6.164 32.312 -1.812 1 64.25 154 MET B C 1
ATOM 2853 O O . MET B 1 154 ? -7.012 33 -2.354 1 64.25 154 MET B O 1
ATOM 2857 N N . GLY B 1 155 ? -4.984 32.125 -2.445 1 57.69 155 GLY B N 1
ATOM 2858 C CA . GLY B 1 155 ? -4.691 32.5 -3.816 1 57.69 155 GLY B CA 1
ATOM 2859 C C . GLY B 1 155 ? -3.627 33.594 -3.924 1 57.69 155 GLY B C 1
ATOM 2860 O O . GLY B 1 155 ? -3.084 34.031 -2.91 1 57.69 155 GLY B O 1
ATOM 2861 N N . ARG B 1 156 ? -3.002 33.719 -5.027 1 58.84 156 ARG B N 1
ATOM 2862 C CA . ARG B 1 156 ? -1.993 34.75 -5.266 1 58.84 156 ARG B CA 1
ATOM 2863 C C . ARG B 1 156 ? -2.447 36.094 -4.719 1 58.84 156 ARG B C 1
ATOM 2865 O O . ARG B 1 156 ? -3.578 36.5 -4.965 1 58.84 156 ARG B O 1
ATOM 2872 N N . PRO B 1 157 ? -1.827 36.438 -3.641 1 56.12 157 PRO B N 1
ATOM 2873 C CA . PRO B 1 157 ? -2.201 37.781 -3.18 1 56.12 157 PRO B CA 1
ATOM 2874 C C . PRO B 1 157 ? -2.611 38.719 -4.324 1 56.12 157 PRO B C 1
ATOM 2876 O O . PRO B 1 157 ? -2.074 38.625 -5.43 1 56.12 157 PRO B O 1
ATOM 2879 N N . ARG B 1 158 ? -3.791 39.219 -4.176 1 56.59 158 ARG B N 1
ATOM 2880 C CA . ARG B 1 158 ? -4.188 40.219 -5.168 1 56.59 158 ARG B CA 1
ATOM 2881 C C . ARG B 1 158 ? -3.084 41.25 -5.391 1 56.59 158 ARG B C 1
ATOM 2883 O O . ARG B 1 158 ? -2.4 41.656 -4.445 1 56.59 158 ARG B O 1
ATOM 2890 N N . LEU B 1 159 ? -2.566 41.219 -6.559 1 60.38 159 LEU B N 1
ATOM 2891 C CA . LEU B 1 159 ? -1.584 42.25 -6.879 1 60.38 159 LEU B CA 1
ATOM 2892 C C . LEU B 1 159 ? -2.041 43.625 -6.375 1 60.38 159 LEU B C 1
ATOM 2894 O O . LEU B 1 159 ? -3.178 44.031 -6.621 1 60.38 159 LEU B O 1
ATOM 2898 N N . ALA B 1 160 ? -1.478 44.094 -5.402 1 68.88 160 ALA B N 1
ATOM 2899 C CA . ALA B 1 160 ? -1.754 45.469 -4.953 1 68.88 160 ALA B CA 1
ATOM 2900 C C . ALA B 1 160 ? -1.52 46.469 -6.078 1 68.88 160 ALA B C 1
ATOM 2902 O O . ALA B 1 160 ? -0.608 46.312 -6.891 1 68.88 160 ALA B O 1
ATOM 2903 N N . ARG B 1 161 ? -2.467 47.406 -6.234 1 75 161 ARG B N 1
ATOM 2904 C CA . ARG B 1 161 ? -2.275 48.469 -7.199 1 75 161 ARG B CA 1
ATOM 2905 C C . ARG B 1 161 ? -1.196 49.438 -6.727 1 75 161 ARG B C 1
ATOM 2907 O O . ARG B 1 161 ? -1.212 49.875 -5.578 1 75 161 ARG B O 1
ATOM 2914 N N . PRO B 1 162 ? -0.2 49.562 -7.59 1 80.88 162 PRO B N 1
ATOM 2915 C CA . PRO B 1 162 ? 0.839 50.531 -7.223 1 80.88 162 PRO B CA 1
ATOM 2916 C C . PRO B 1 162 ? 0.273 51.906 -6.887 1 80.88 162 PRO B C 1
ATOM 2918 O O . PRO B 1 162 ? -0.85 52.219 -7.281 1 80.88 162 PRO B O 1
ATOM 2921 N N . PRO B 1 163 ? 1.031 52.625 -6.109 1 82.56 163 PRO B N 1
ATOM 2922 C CA . PRO B 1 163 ? 0.564 53.938 -5.68 1 82.56 163 PRO B CA 1
ATOM 2923 C C . PRO B 1 163 ? 0.181 54.844 -6.852 1 82.56 163 PRO B C 1
ATOM 2925 O O . PRO B 1 163 ? -0.77 55.625 -6.75 1 82.56 163 PRO B O 1
ATOM 2928 N N . GLN B 1 164 ? 0.818 54.75 -7.938 1 87.69 164 GLN B N 1
ATOM 2929 C CA . GLN B 1 164 ? 0.551 55.656 -9.062 1 87.69 164 GLN B CA 1
ATOM 2930 C C . GLN B 1 164 ? -0.569 55.094 -9.945 1 87.69 164 GLN B C 1
ATOM 2932 O O . GLN B 1 164 ? -0.85 55.656 -11.008 1 87.69 164 GLN B O 1
ATOM 2937 N N . TRP B 1 165 ? -1.183 54.094 -9.5 1 90.25 165 TRP B N 1
ATOM 2938 C CA . TRP B 1 165 ? -2.164 53.406 -10.32 1 90.25 165 TRP B CA 1
ATOM 2939 C C . TRP B 1 165 ? -3.289 54.344 -10.75 1 90.25 165 TRP B C 1
ATOM 2941 O O . TRP B 1 165 ? -3.648 54.406 -11.922 1 90.25 165 TRP B O 1
ATOM 2951 N N . PRO B 1 166 ? -3.836 55.125 -9.805 1 89.31 166 PRO B N 1
ATOM 2952 C CA . PRO B 1 166 ? -4.984 55.906 -10.234 1 89.31 166 PRO B CA 1
ATOM 2953 C C . PRO B 1 166 ? -4.645 56.875 -11.383 1 89.31 166 PRO B C 1
ATOM 2955 O O . PRO B 1 166 ? -5.426 57 -12.336 1 89.31 166 PRO B O 1
ATOM 2958 N N . GLU B 1 167 ? -3.541 57.469 -11.352 1 92.5 167 GLU B N 1
ATOM 2959 C CA . GLU B 1 167 ? -3.129 58.438 -12.367 1 92.5 167 GLU B CA 1
ATOM 2960 C C . GLU B 1 167 ? -2.824 57.75 -13.688 1 92.5 167 GLU B C 1
ATOM 2962 O O . GLU B 1 167 ? -3.266 58.188 -14.75 1 92.5 167 GLU B O 1
ATOM 2967 N N . ILE B 1 168 ? -2.129 56.594 -13.57 1 93.69 168 ILE B N 1
ATOM 2968 C CA . ILE B 1 168 ? -1.679 55.906 -14.773 1 93.69 168 ILE B CA 1
ATOM 2969 C C . ILE B 1 168 ? -2.854 55.188 -15.422 1 93.69 168 ILE B C 1
ATOM 2971 O O . ILE B 1 168 ? -2.979 55.156 -16.641 1 93.69 168 ILE B O 1
ATOM 2975 N N . TYR B 1 169 ? -3.664 54.719 -14.641 1 91.06 169 TYR B N 1
ATOM 2976 C CA . TYR B 1 169 ? -4.852 54.031 -15.156 1 91.06 169 TYR B CA 1
ATOM 2977 C C . TYR B 1 169 ? -5.773 55.031 -15.867 1 91.06 169 TYR B C 1
ATOM 2979 O O . TYR B 1 169 ? -6.297 54.719 -16.938 1 91.06 169 TYR B O 1
ATOM 2987 N N . ALA B 1 170 ? -5.969 56.219 -15.266 1 92.25 170 ALA B N 1
ATOM 2988 C CA . ALA B 1 170 ? -6.781 57.25 -15.883 1 92.25 170 ALA B CA 1
ATOM 2989 C C . ALA B 1 170 ? -6.203 57.688 -17.219 1 92.25 170 ALA B C 1
ATOM 2991 O O . ALA B 1 170 ? -6.941 57.875 -18.188 1 92.25 170 ALA B O 1
ATOM 2992 N N . ALA B 1 171 ? -4.93 57.781 -17.266 1 93.88 171 ALA B N 1
ATOM 2993 C CA . ALA B 1 171 ? -4.254 58.156 -18.5 1 93.88 171 ALA B CA 1
ATOM 2994 C C . ALA B 1 171 ? -4.445 57.094 -19.578 1 93.88 171 ALA B C 1
ATOM 2996 O O . ALA B 1 171 ? -4.633 57.406 -20.75 1 93.88 171 ALA B O 1
ATOM 2997 N N . TRP B 1 172 ? -4.438 55.844 -19.156 1 93.25 172 TRP B N 1
ATOM 2998 C CA . TRP B 1 172 ? -4.648 54.75 -20.094 1 93.25 172 TRP B CA 1
ATOM 2999 C C . TRP B 1 172 ? -6.082 54.719 -20.594 1 93.25 172 TRP B C 1
ATOM 3001 O O . TRP B 1 172 ? -6.32 54.562 -21.797 1 93.25 172 TRP B O 1
ATOM 3011 N N . GLN B 1 173 ? -6.922 55 -19.766 1 91.88 173 GLN B N 1
ATOM 3012 C CA . GLN B 1 173 ? -8.328 55.031 -20.141 1 91.88 173 GLN B CA 1
ATOM 3013 C C . GLN B 1 173 ? -8.617 56.188 -21.109 1 91.88 173 GLN B C 1
ATOM 3015 O O . GLN B 1 173 ? -9.445 56.031 -22.016 1 91.88 173 GLN B O 1
ATOM 3020 N N . ALA B 1 174 ? -7.895 57.219 -20.938 1 92.31 174 ALA B N 1
ATOM 3021 C CA . ALA B 1 174 ? -8.062 58.406 -21.75 1 92.31 174 ALA B CA 1
ATOM 3022 C C . ALA B 1 174 ? -7.348 58.25 -23.094 1 92.31 174 ALA B C 1
ATOM 3024 O O . ALA B 1 174 ? -7.434 59.125 -23.953 1 92.31 174 ALA B O 1
ATOM 3025 N N . GLY B 1 175 ? -6.66 57.156 -23.141 1 91.62 175 GLY B N 1
ATOM 3026 C CA . GLY B 1 175 ? -5.98 56.906 -24.391 1 91.62 175 GLY B CA 1
ATOM 3027 C C . GLY B 1 175 ? -4.633 57.594 -24.5 1 91.62 175 GLY B C 1
ATOM 3028 O O . GLY B 1 175 ? -4.051 57.656 -25.578 1 91.62 175 GLY B O 1
ATOM 3029 N N . GLU B 1 176 ? -4.215 58.031 -23.484 1 93.31 176 GLU B N 1
ATOM 3030 C CA . GLU B 1 176 ? -2.963 58.781 -23.469 1 93.31 176 GLU B CA 1
ATOM 3031 C C . GLU B 1 176 ? -1.759 57.844 -23.391 1 93.31 176 GLU B C 1
ATOM 3033 O O . GLU B 1 176 ? -0.652 58.219 -23.781 1 93.31 176 GLU B O 1
ATOM 3038 N N . LEU B 1 177 ? -1.969 56.781 -22.781 1 92.81 177 LEU B N 1
ATOM 3039 C CA . LEU B 1 177 ? -0.915 55.781 -22.641 1 92.81 177 LEU B CA 1
ATOM 3040 C C . LEU B 1 177 ? -1.357 54.438 -23.219 1 92.81 177 LEU B C 1
ATOM 3042 O O . LEU B 1 177 ? -2.535 54.094 -23.141 1 92.81 177 LEU B O 1
ATOM 3046 N N . THR B 1 178 ? -0.388 53.75 -23.719 1 92.88 178 THR B N 1
ATOM 3047 C CA . THR B 1 178 ? -0.644 52.375 -24.094 1 92.88 178 THR B CA 1
ATOM 3048 C C . THR B 1 178 ? -0.539 51.438 -22.875 1 92.88 178 THR B C 1
ATOM 3050 O O . THR B 1 178 ? 0.012 51.844 -21.844 1 92.88 178 THR B O 1
ATOM 3053 N N . ALA B 1 179 ? -1.116 50.25 -23.094 1 94 179 ALA B N 1
ATOM 3054 C CA . ALA B 1 179 ? -1.018 49.281 -22 1 94 179 ALA B CA 1
ATOM 3055 C C . ALA B 1 179 ? 0.44 48.969 -21.672 1 94 179 ALA B C 1
ATOM 3057 O O . ALA B 1 179 ? 0.798 48.781 -20.516 1 94 179 ALA B O 1
ATOM 3058 N N . LYS B 1 180 ? 1.195 48.969 -22.703 1 94.25 180 LYS B N 1
ATOM 3059 C CA . LYS B 1 180 ? 2.621 48.688 -22.531 1 94.25 180 LYS B CA 1
ATOM 3060 C C . LYS B 1 180 ? 3.287 49.812 -21.734 1 94.25 180 LYS B C 1
ATOM 3062 O O . LYS B 1 180 ? 4.059 49.562 -20.812 1 94.25 180 LYS B O 1
ATOM 3067 N N . GLU B 1 181 ? 3.045 51.031 -22.094 1 94.19 181 GLU B N 1
ATOM 3068 C CA . GLU B 1 181 ? 3.605 52.188 -21.422 1 94.19 181 GLU B CA 1
ATOM 3069 C C . GLU B 1 181 ? 3.141 52.281 -19.969 1 94.19 181 GLU B C 1
ATOM 3071 O O . GLU B 1 181 ? 3.928 52.594 -19.078 1 94.19 181 GLU B O 1
ATOM 3076 N N . ALA B 1 182 ? 1.841 52.031 -19.75 1 94.75 182 ALA B N 1
ATOM 3077 C CA . ALA B 1 182 ? 1.272 52.031 -18.406 1 94.75 182 ALA B CA 1
ATOM 3078 C C . ALA B 1 182 ? 1.962 51 -17.531 1 94.75 182 ALA B C 1
ATOM 3080 O O . ALA B 1 182 ? 2.348 51.281 -16.391 1 94.75 182 ALA B O 1
ATOM 3081 N N . ALA B 1 183 ? 2.121 49.875 -18.047 1 93.94 183 ALA B N 1
ATOM 3082 C CA . ALA B 1 183 ? 2.773 48.781 -17.312 1 93.94 183 ALA B CA 1
ATOM 3083 C C . ALA B 1 183 ? 4.203 49.156 -16.938 1 93.94 183 ALA B C 1
ATOM 3085 O O . ALA B 1 183 ? 4.645 48.906 -15.812 1 93.94 183 ALA B O 1
ATOM 3086 N N . GLN B 1 184 ? 4.883 49.781 -17.891 1 93.38 184 GLN B N 1
ATOM 3087 C CA . GLN B 1 184 ? 6.262 50.188 -17.672 1 93.38 184 GLN B CA 1
ATOM 3088 C C . GLN B 1 184 ? 6.355 51.219 -16.562 1 93.38 184 GLN B C 1
ATOM 3090 O O . GLN B 1 184 ? 7.227 51.156 -15.695 1 93.38 184 GLN B O 1
ATOM 3095 N N . ARG B 1 185 ? 5.512 52.125 -16.578 1 92.38 185 ARG B N 1
ATOM 3096 C CA . ARG B 1 185 ? 5.516 53.219 -15.594 1 92.38 185 ARG B CA 1
ATOM 3097 C C . ARG B 1 185 ? 5.191 52.688 -14.203 1 92.38 185 ARG B C 1
ATOM 3099 O O . ARG B 1 185 ? 5.684 53.219 -13.203 1 92.38 185 ARG B O 1
ATOM 3106 N N . LEU B 1 186 ? 4.309 51.688 -14.188 1 91.62 186 LEU B N 1
ATOM 3107 C CA . LEU B 1 186 ? 3.881 51.094 -12.922 1 91.62 186 LEU B CA 1
ATOM 3108 C C . LEU B 1 186 ? 4.883 50.062 -12.445 1 91.62 186 LEU B C 1
ATOM 3110 O O . LEU B 1 186 ? 4.82 49.625 -11.297 1 91.62 186 LEU B O 1
ATOM 3114 N N . GLY B 1 187 ? 5.785 49.656 -13.375 1 90.12 187 GLY B N 1
ATOM 3115 C CA . GLY B 1 187 ? 6.785 48.656 -13.031 1 90.12 187 GLY B CA 1
ATOM 3116 C C . GLY B 1 187 ? 6.223 47.25 -12.977 1 90.12 187 GLY B C 1
ATOM 3117 O O . GLY B 1 187 ? 6.68 46.406 -12.18 1 90.12 187 GLY B O 1
ATOM 3118 N N . ILE B 1 188 ? 5.238 47.062 -13.68 1 88.75 188 ILE B N 1
ATOM 3119 C CA . ILE B 1 188 ? 4.633 45.75 -13.695 1 88.75 188 ILE B CA 1
ATOM 3120 C C . ILE B 1 188 ? 4.574 45.219 -15.133 1 88.75 188 ILE B C 1
ATOM 3122 O O . ILE B 1 188 ? 4.832 45.969 -16.078 1 88.75 188 ILE B O 1
ATOM 3126 N N . GLY B 1 189 ? 4.324 43.938 -15.367 1 87.19 189 GLY B N 1
ATOM 3127 C CA . GLY B 1 189 ? 4.168 43.344 -16.688 1 87.19 189 GLY B CA 1
ATOM 3128 C C . GLY B 1 189 ? 2.842 43.688 -17.344 1 87.19 189 GLY B C 1
ATOM 3129 O O . GLY B 1 189 ? 1.864 43.969 -16.641 1 87.19 189 GLY B O 1
ATOM 3130 N N . ARG B 1 190 ? 2.91 43.656 -18.625 1 89.25 190 ARG B N 1
ATOM 3131 C CA . ARG B 1 190 ? 1.725 44 -19.422 1 89.25 190 ARG B CA 1
ATOM 3132 C C . ARG B 1 190 ? 0.557 43.094 -19.031 1 89.25 190 ARG B C 1
ATOM 3134 O O . ARG B 1 190 ? -0.58 43.531 -18.922 1 89.25 190 ARG B O 1
ATOM 3141 N N . SER B 1 191 ? 0.797 41.906 -18.812 1 88.38 191 SER B N 1
ATOM 3142 C CA . SER B 1 191 ? -0.261 40.938 -18.453 1 88.38 191 SER B CA 1
ATOM 3143 C C . SER B 1 191 ? -0.83 41.25 -17.078 1 88.38 191 SER B C 1
ATOM 3145 O O . SER B 1 191 ? -2.041 41.156 -16.859 1 88.38 191 SER B O 1
ATOM 3147 N N .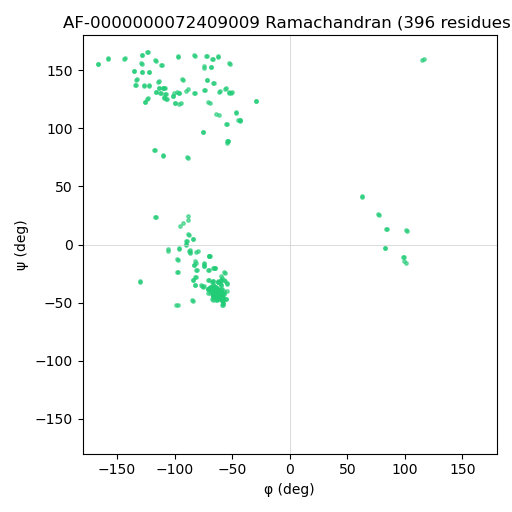 THR B 1 192 ? 0.001 41.594 -16.266 1 85 192 THR B N 1
ATOM 3148 C CA . THR B 1 192 ? -0.417 42 -14.922 1 85 192 THR B CA 1
ATOM 3149 C C . THR B 1 192 ? -1.272 43.25 -14.961 1 85 192 THR B C 1
ATOM 3151 O O . THR B 1 192 ? -2.25 43.375 -14.219 1 85 192 THR B O 1
ATOM 3154 N N . PHE B 1 193 ? -0.841 44.188 -15.805 1 88.38 193 PHE B N 1
ATOM 3155 C CA . PHE B 1 193 ? -1.603 45.438 -15.969 1 88.38 193 PHE B CA 1
ATOM 3156 C C . PHE B 1 193 ? -3.037 45.125 -16.391 1 88.38 193 PHE B C 1
ATOM 3158 O O . PHE B 1 193 ? -3.982 45.656 -15.797 1 88.38 193 PHE B O 1
ATOM 3165 N N . TYR B 1 194 ? -3.156 44.219 -17.281 1 88.75 194 TYR B N 1
ATOM 3166 C CA . TYR B 1 194 ? -4.496 43.875 -17.75 1 88.75 194 TYR B CA 1
ATOM 3167 C C . TYR B 1 194 ? -5.301 43.188 -16.656 1 88.75 194 TYR B C 1
ATOM 3169 O O . TYR B 1 194 ? -6.508 43.375 -16.547 1 88.75 194 TYR B O 1
ATOM 3177 N N . LYS B 1 195 ? -4.602 42.406 -15.953 1 84.69 195 LYS B N 1
ATOM 3178 C CA . LYS B 1 195 ? -5.27 41.719 -14.859 1 84.69 195 LYS B CA 1
ATOM 3179 C C . LYS B 1 195 ? -5.805 42.688 -13.82 1 84.69 195 LYS B C 1
ATOM 3181 O O . LYS B 1 195 ? -6.945 42.594 -13.375 1 84.69 195 LYS B O 1
ATOM 3186 N N . LEU B 1 196 ? -4.973 43.656 -13.508 1 82.75 196 LEU B N 1
ATOM 3187 C CA . LEU B 1 196 ? -5.367 44.688 -12.539 1 82.75 196 LEU B CA 1
ATOM 3188 C C . LEU B 1 196 ? -6.477 45.562 -13.102 1 82.75 196 LEU B C 1
ATOM 3190 O O . LEU B 1 196 ? -7.383 45.969 -12.375 1 82.75 196 LEU B O 1
ATOM 3194 N N . ALA B 1 197 ? -6.32 45.781 -14.391 1 85.56 197 ALA B N 1
ATOM 3195 C CA . ALA B 1 197 ? -7.285 46.625 -15.055 1 85.56 197 ALA B CA 1
ATOM 3196 C C . ALA B 1 197 ? -8.648 45.938 -15.18 1 85.56 197 ALA B C 1
ATOM 3198 O O . ALA B 1 197 ? -9.68 46.625 -15.195 1 85.56 197 ALA B O 1
ATOM 3199 N N . SER B 1 198 ? -8.484 44.625 -15.273 1 79.5 198 SER B N 1
ATOM 3200 C CA . SER B 1 198 ? -9.727 43.875 -15.43 1 79.5 198 SER B CA 1
ATOM 3201 C C . SER B 1 198 ? -10.414 43.656 -14.086 1 79.5 198 SER B C 1
ATOM 3203 O O . SER B 1 198 ? -11.625 43.438 -14.023 1 79.5 198 SER B O 1
ATOM 3205 N N . GLU B 1 199 ? -9.578 43.625 -13.117 1 67 199 GLU B N 1
ATOM 3206 C CA . GLU B 1 199 ? -10.109 43.406 -11.773 1 67 199 GLU B CA 1
ATOM 3207 C C . GLU B 1 199 ? -10.773 44.688 -11.25 1 67 199 GLU B C 1
ATOM 3209 O O . GLU B 1 199 ? -10.219 45.781 -11.375 1 67 199 GLU B O 1
ATOM 3214 N N . LYS B 1 200 ? -12.047 44.906 -11.312 1 56.22 200 LYS B N 1
ATOM 3215 C CA . LYS B 1 200 ? -12.805 46.062 -10.812 1 56.22 200 LYS B CA 1
ATOM 3216 C C . LYS B 1 200 ? -12.516 46.281 -9.336 1 56.22 200 LYS B C 1
ATOM 3218 O O . LYS B 1 200 ? -12.289 45.344 -8.578 1 56.22 200 LYS B O 1
#

Organism: NCBI:txid2714355

Radius of gyration: 31.25 Å; Cα contacts (8 Å, |Δi|>4): 475; chains: 2; bounding box: 61×90×85 Å

pLDDT: mean 89.19, std 10.04, range [42.34, 98.56]

InterPro domains:
  IPR006118 Recombinase, conserved site [PS00397] (9-17)
  IPR006118 Recombinase, conserved site [PS00398] (62-74)
  IPR006119 Resolvase, N-terminal catalytic domain [PF00239] (7-152)
  IPR006119 Resolvase, N-terminal catalytic domain [PS51736] (5-151)
  IPR006119 Resolvase, N-terminal catalytic domain [SM00857] (6-153)
  IPR036162 Resolvase-like, N-terminal catalytic domain superfamily [G3DSA:3.40.50.1390] (6-153)
  IPR036162 Resolvase-like, N-terminal catalytic domain superfamily [SSF53041] (5-152)
  IPR050639 Site-specific recombinase resolvase [PTHR30461] (5-187)

Foldseek 3Di:
DPDAEEAEEEEAELVDPCRVVFVVVVVVVVDDPVRYFYFHHAQADQPTDRNCCCLPPNDAARYEYEYQALSRRHPALVSSLVVLVSCVVRNYQYHYNVPVVSVDDDDPPVVVVNVVVSVVSSVVSVVVNVVVVVVVVVVVVVVVVVCVVVVNPPDDPLPDQAPCNVVLVVCVVVVNDPLCRSCVVSVHDSVSSVVVVVPD/DPDAEEAEEEEAELVDPCRVVFVVVVVVVVDDPVRYFYFHHAQADQPTDRNCCCLPPNHAARYEYEYQALSRRHPALVSSLVVLVSCVVRNYQYHYNVPVVSVDDDDPPVVVVNVVVSVVSSVVSVVVNVVVVVVVVVVVVVVVVVCVVVVNPPDDPLPDQAPCNVVLVVCVVVVNDPLCRSCVVSVHDSVSSVVVVVPD

Solvent-accessible surface area (backbone atoms only — not comparable to full-atom values): 22308 Å² total; per-residue (Å²): 129,86,82,61,48,71,37,34,50,45,53,22,38,80,85,47,78,64,49,60,62,51,52,52,58,40,43,76,72,65,54,50,76,88,37,50,40,58,41,71,44,52,40,84,53,74,88,39,71,39,61,46,44,38,71,74,68,64,63,48,70,60,16,34,41,36,32,58,43,69,56,57,64,17,72,44,48,60,58,37,30,52,51,51,51,49,32,55,75,51,43,34,46,67,28,30,64,68,36,60,73,49,62,60,81,62,60,94,91,41,58,64,54,58,51,50,53,53,46,44,52,38,36,52,32,47,53,50,34,51,50,50,51,52,50,52,50,50,50,50,52,49,48,48,50,51,38,48,72,68,61,45,86,74,68,77,71,74,78,74,76,52,89,61,37,68,63,45,50,52,35,36,74,71,62,73,37,48,67,60,56,40,11,56,76,67,70,46,50,54,68,55,44,48,50,55,68,66,50,125,128,86,82,61,50,70,37,34,51,46,54,23,37,79,85,48,78,64,49,62,63,50,52,52,56,40,42,77,73,65,55,50,76,87,37,51,39,59,41,71,45,52,41,84,53,74,88,38,72,39,60,46,43,37,70,75,67,65,61,48,70,60,16,34,40,34,32,59,42,68,55,58,64,17,71,44,47,61,58,36,30,53,51,54,51,50,33,54,74,50,43,33,44,69,28,29,63,68,34,58,73,49,62,60,82,61,59,94,90,42,57,65,54,58,51,49,51,52,48,45,53,38,37,52,30,47,54,50,35,52,52,50,51,53,50,51,51,50,50,49,52,51,48,48,51,49,37,47,72,70,63,45,86,76,67,78,72,74,79,74,75,54,88,61,36,69,62,45,50,50,35,35,73,72,62,73,36,48,67,61,55,40,10,57,77,68,72,46,50,52,68,53,41,51,49,56,67,65,50,126

Sequence (400 aa):
MSDTRTYYYARVSSRDQNLARQLEAFRVLGADERSIITDRESGKDLNRPGYMALKNTILRPGDTLVITSLDRLSRRKADIETELLWFREQHIRLKILDLPTTMTDFPAGQEWVADMVNNIIIEVLGTMAEQERLRTRQRQAEGYAAARAAGRKMGRPRLARPPQWPEIYAAWQAGELTAKEAAQRLGIGRSTFYKLASEKMSDTRTYYYARVSSRDQNLARQLEAFRVLGADERSIITDRESGKDLNRPGYMALKNTILRPGDTLVITSLDRLSRRKADIETELLWFREQHIRLKILDLPTTMTDFPAGQEWVADMVNNIIIEVLGTMAEQERLRTRQRQAEGYAAARAAGRKMGRPRLARPPQWPEIYAAWQAGELTAKEAAQRLGIGRSTFYKLASEK

Nearest PDB structures (foldseek):
  3pkz-assembly1_A  TM=7.983E-01  e=2.914E-09  Staphylococcus aureus
  5c31-assembly2_F  TM=7.975E-01  e=9.049E-09  Staphylococcus aureus
  5c32-assembly1_C  TM=7.793E-01  e=3.849E-08  Staphylococcus aureus
  3pkz-assembly2_G  TM=7.848E-01  e=5.981E-08  Staphylococcus aureus
  5c34-assembly1_C-2  TM=7.393E-01  e=2.184E-08  Staphylococcus aureus